Protein AF-A0A6H5G3L9-F1 (afdb_monomer_lite)

Radius of gyration: 37.87 Å; chains: 1; bounding box: 100×143×80 Å

Secondary structure (DSSP, 8-state):
-------------PPP---PPPTTHHHHHHHHHHHHHTTS-S----TTS---TT------PPPPPP-----PPPP----PPPPP--------------TT--STT----------EEEE---TTHHHHHHHHHHHHHHH-TTHHHHS-HHHHHHHHHHHHHHHHHHHHHHTT--TTTT---GGGGTS-TT---EEEHHHHHHHHT-S-EE-TTSPEEEEE--GGGSPPPP-SSS-TT--S---TTTTHHHHHS--HHHHHHHHHHHHHT-TT--SS-TTTSPTTPEE-TTSTT--PPP---HHHHHTTTT-----SSSHHHHTT--HHHHHHHHHHHHHHTTTS-EEEPPSSPPP--SGGGGEEE---S----STTS--TTT----EEESS---HHHHHHHTTS---PPP-SSS---SEE-TTSPPPTTHHHHTTTTTTT-GGGS------S------TT-----EEGGG---PPP-------------------PPPP-------TTHHHHHHHHHHHHHHHHHHHHHHHHHHHHHHHHHHHHHHHHHHHHHHHHTTSSS----HHHHHHHHHT--PPPPPPHHHHHHHHHHHHGGGS---EEEEE-TTS-HHHHHHHHHHH--TTTTT--EEEEEEEGGGEEEEEESSHHHHHHHHT-HHHHHTT-EEEE-PPPPPEEEEEEEETT--HHHHHHHHHHHH--SS--HHHHHHHEEEEEEES-TTSSEEEEEEEE--

Sequence (738 aa):
MADANNYRNQAERPPRGGEGLRPRDTRSEKRLREFLSKKNDGPVGRWADEFNPDDIHLSRSAPRPRNRKSRQPPPRGRAEVPPPQDFRARQETPPTDEPLYDMAGCTASFPLTERFCQNVDCGGFVPLLRQTYESVKEIDTRLERQLPFSSFQHHCTVYLNAVLMDRIKEQGGRPLGDAEFAQDALTTEGTEYIVPEAVQEYVKNIGKFVTPTGEDVYLNVPDIAIPHISDDNHEAGFFGPCDDATHNVYECYVSPAVTARCVLATRDNEADWQPLPPDLAPEDGIPTRNLLGYDTLQDLTAEGRSRLHGIFFPDGNTVEARLRYSHELAARVNTYFRSINDKFKTSSIPRRTPTRTGIVNTVFIETQNDYREGQDSSPLSLASVNLFSYIPFAAQTANHAYICVYHRRRERRARGLCYVRQNGTALPGWNATINANFNMVGAFGPTTFADFPASFSNAQQRRKLIQLSTFSDCTRFSTTCVLHQRPGTSPRRRFLIRSWTIVPMSPRLDNEAKHRKQDMAQISTGIGRMEKAIEKARNDLKKEAVGFSRRNAAREDTTSDGAISTEEWSEVLSKKKRRAPRTFAQMVKSEIKRNVSNDRASTILVSNPNLSPQSTRREVMKAIDPAAQGIKIRAMRTKGKEGVVLATASQEDNVKIQSNVQLRNAGFTVQESMGDNPRLRVHGVQAELAPEEFVRAAFAQNFQGNWTESMFRASFKPLFKTGKRDLDTVIWVVETSS

pLDDT: mean 73.06, std 24.1, range [21.77, 98.5]

Organism: NCBI:txid355587

Structure (mmCIF, N/CA/C/O backbone):
data_AF-A0A6H5G3L9-F1
#
_entry.id   AF-A0A6H5G3L9-F1
#
loop_
_atom_site.group_PDB
_atom_site.id
_atom_site.type_symbol
_atom_site.label_atom_id
_atom_site.label_alt_id
_atom_site.label_comp_id
_atom_site.label_asym_id
_atom_site.label_entity_id
_atom_site.label_seq_id
_atom_site.pdbx_PDB_ins_code
_atom_site.Cartn_x
_atom_site.Cartn_y
_atom_site.Cartn_z
_atom_site.occupancy
_atom_site.B_iso_or_equiv
_atom_site.auth_seq_id
_atom_site.auth_comp_id
_atom_site.auth_asym_id
_atom_site.auth_atom_id
_atom_site.pdbx_PDB_model_num
ATOM 1 N N . MET A 1 1 ? -26.099 -94.053 2.197 1.00 36.91 1 MET A N 1
ATOM 2 C CA . MET A 1 1 ? -25.385 -93.119 3.097 1.00 36.91 1 MET A CA 1
ATOM 3 C C . MET A 1 1 ? -26.140 -91.790 3.035 1.00 36.91 1 MET A C 1
ATOM 5 O O . MET A 1 1 ? -25.914 -91.041 2.100 1.00 36.91 1 MET A O 1
ATOM 9 N N . ALA A 1 2 ? -27.323 -91.724 3.659 1.00 33.66 2 ALA A N 1
ATOM 10 C CA . ALA A 1 2 ? -27.612 -91.240 5.027 1.00 33.66 2 ALA A CA 1
ATOM 11 C C . ALA A 1 2 ? -27.413 -89.722 5.203 1.00 33.66 2 ALA A C 1
ATOM 13 O O . ALA A 1 2 ? -26.314 -89.241 4.965 1.00 33.66 2 ALA A O 1
ATOM 14 N N . ASP A 1 3 ? -28.341 -88.940 5.749 1.00 39.03 3 ASP A N 1
ATOM 15 C CA . ASP A 1 3 ? -29.803 -88.861 5.616 1.00 39.03 3 ASP A CA 1
ATOM 16 C C . ASP A 1 3 ? -30.202 -87.469 6.144 1.00 39.03 3 ASP A C 1
ATOM 18 O O . ASP A 1 3 ? -29.475 -86.851 6.927 1.00 39.03 3 ASP A O 1
ATOM 22 N N . ALA A 1 4 ? -31.353 -86.972 5.701 1.00 38.53 4 ALA A N 1
ATOM 23 C CA . ALA A 1 4 ? -31.974 -85.744 6.180 1.00 38.53 4 ALA A CA 1
ATOM 24 C C . ALA A 1 4 ? -32.336 -85.812 7.676 1.00 38.53 4 ALA A C 1
ATOM 26 O O . ALA A 1 4 ? -32.703 -86.881 8.155 1.00 38.53 4 ALA A O 1
ATOM 27 N N . ASN A 1 5 ? -32.336 -84.668 8.382 1.00 37.69 5 ASN A N 1
ATOM 28 C CA . ASN A 1 5 ? -33.423 -84.269 9.295 1.00 37.69 5 ASN A CA 1
ATOM 29 C C . ASN A 1 5 ? -33.163 -82.956 10.068 1.00 37.69 5 ASN A C 1
ATOM 31 O O . ASN A 1 5 ? -32.059 -82.702 10.537 1.00 37.69 5 ASN A O 1
ATOM 35 N N . ASN A 1 6 ? -34.276 -82.242 10.296 1.00 33.53 6 ASN A N 1
ATOM 36 C CA . ASN A 1 6 ? -34.675 -81.507 11.511 1.00 33.53 6 ASN A CA 1
ATOM 37 C C . ASN A 1 6 ? -34.835 -79.962 11.531 1.00 33.53 6 ASN A C 1
ATOM 39 O O . ASN A 1 6 ? -33.884 -79.215 11.713 1.00 33.53 6 ASN A O 1
ATOM 43 N N . TYR A 1 7 ? -36.135 -79.587 11.514 1.00 31.12 7 TYR A N 1
ATOM 44 C CA . TYR A 1 7 ? -36.913 -78.600 12.309 1.00 31.12 7 TYR A CA 1
ATOM 45 C C . TYR A 1 7 ? -36.535 -77.105 12.256 1.00 31.12 7 TYR A C 1
ATOM 47 O O . TYR A 1 7 ? -35.425 -76.721 12.582 1.00 31.12 7 TYR A O 1
ATOM 55 N N . ARG A 1 8 ? -37.406 -76.166 11.837 1.00 32.28 8 ARG A N 1
ATOM 56 C CA . ARG A 1 8 ? -38.796 -75.823 12.257 1.00 32.28 8 ARG A CA 1
ATOM 57 C C . ARG A 1 8 ? -38.877 -75.313 13.709 1.00 32.28 8 ARG A C 1
ATOM 59 O O . ARG A 1 8 ? -39.054 -76.122 14.609 1.00 32.28 8 ARG A O 1
ATOM 66 N N . ASN A 1 9 ? -38.781 -73.985 13.910 1.00 32.62 9 ASN A N 1
ATOM 67 C CA . ASN A 1 9 ? -39.609 -73.154 14.821 1.00 32.62 9 ASN A CA 1
ATOM 68 C C . ASN A 1 9 ? -39.082 -71.705 14.972 1.00 32.62 9 ASN A C 1
ATOM 70 O O . ASN A 1 9 ? -37.877 -71.520 15.093 1.00 32.62 9 ASN A O 1
ATOM 74 N N . GLN A 1 10 ? -40.025 -70.744 15.060 1.00 33.81 10 GLN A N 1
ATOM 75 C CA . GLN A 1 10 ? -40.002 -69.345 15.577 1.00 33.81 10 GLN A CA 1
ATOM 76 C C . GLN A 1 10 ? -40.599 -68.370 14.535 1.00 33.81 10 GLN A C 1
ATOM 78 O O . GLN A 1 10 ? -39.934 -68.013 13.574 1.00 33.81 10 GLN A O 1
ATOM 83 N N . ALA A 1 11 ? -41.910 -68.104 14.505 1.00 31.77 11 ALA A N 1
ATOM 84 C CA . ALA A 1 11 ? -42.786 -67.400 15.461 1.00 31.77 11 ALA A CA 1
ATOM 85 C C . ALA A 1 11 ? -42.546 -65.874 15.527 1.00 31.77 11 ALA A C 1
ATOM 87 O O . ALA A 1 11 ? -41.509 -65.396 15.980 1.00 31.77 11 ALA A O 1
ATOM 88 N N . GLU A 1 12 ? -43.564 -65.146 15.066 1.00 36.41 12 GLU A N 1
ATOM 89 C CA . GLU A 1 12 ? -43.698 -63.698 14.893 1.00 36.41 12 GLU A CA 1
ATOM 90 C C . GLU A 1 12 ? -43.684 -62.906 16.214 1.00 36.41 12 GLU A C 1
ATOM 92 O O . GLU A 1 12 ? -44.321 -63.312 17.188 1.00 36.41 12 GLU A O 1
ATOM 97 N N . ARG A 1 13 ? -43.054 -61.715 16.219 1.00 30.73 13 ARG A N 1
ATOM 98 C CA . ARG A 1 13 ? -43.343 -60.598 17.148 1.00 30.73 13 ARG A CA 1
ATOM 99 C C . ARG A 1 13 ? -43.069 -59.212 16.508 1.00 30.73 13 ARG A C 1
ATOM 101 O O . ARG A 1 13 ? -42.236 -59.124 15.611 1.00 30.73 13 ARG A O 1
ATOM 108 N N . PRO A 1 14 ? -43.773 -58.146 16.955 1.00 36.41 14 PRO A N 1
ATOM 109 C CA . PRO A 1 14 ? -44.158 -56.972 16.151 1.00 36.41 14 PRO A CA 1
ATOM 110 C C . PRO A 1 14 ? -43.210 -55.755 16.263 1.00 36.41 14 PRO A C 1
ATOM 112 O O . PRO A 1 14 ? -42.372 -55.711 17.171 1.00 36.41 14 PRO A O 1
ATOM 115 N N . PRO A 1 15 ? -43.369 -54.719 15.407 1.00 35.09 15 PRO A N 1
ATOM 116 C CA . PRO A 1 15 ? -42.558 -53.502 15.463 1.00 35.09 15 PRO A CA 1
ATOM 117 C C . PRO A 1 15 ? -42.966 -52.569 16.622 1.00 35.09 15 PRO A C 1
ATOM 119 O O . PRO A 1 15 ? -44.104 -52.115 16.721 1.00 35.09 15 PRO A O 1
ATOM 122 N N . ARG A 1 16 ? -41.995 -52.244 17.487 1.00 37.03 16 ARG A N 1
ATOM 123 C CA . ARG A 1 16 ? -41.961 -51.038 18.347 1.00 37.03 16 ARG A CA 1
ATOM 124 C C . ARG A 1 16 ? -41.422 -49.884 17.484 1.00 37.03 16 ARG A C 1
ATOM 126 O O . ARG A 1 16 ? -40.517 -50.130 16.702 1.00 37.03 16 ARG A O 1
ATOM 133 N N . GLY A 1 17 ? -41.809 -48.618 17.551 1.00 33.94 17 GLY A N 1
ATOM 134 C CA . GLY A 1 17 ? -42.656 -47.813 18.427 1.00 33.94 17 GLY A CA 1
ATOM 135 C C . GLY A 1 17 ? -42.253 -46.356 18.129 1.00 33.94 17 GLY A C 1
ATOM 136 O O . GLY A 1 17 ? -41.063 -46.068 18.035 1.00 33.94 17 GLY A O 1
ATOM 137 N N . GLY A 1 18 ? -43.227 -45.480 17.869 1.00 36.00 18 GLY A N 1
ATOM 138 C CA . GLY A 1 18 ? -43.013 -44.141 17.307 1.00 36.00 18 GLY A CA 1
ATOM 139 C C . GLY A 1 18 ? -42.366 -43.129 18.259 1.00 36.00 18 GLY A C 1
ATOM 140 O O . GLY A 1 18 ? -42.671 -43.087 19.451 1.00 36.00 18 GLY A O 1
ATOM 141 N N . GLU A 1 19 ? -41.507 -42.273 17.706 1.00 40.31 19 GLU A N 1
ATOM 142 C CA . GLU A 1 19 ? -40.971 -41.091 18.380 1.00 40.31 19 GLU A CA 1
ATOM 143 C C . GLU A 1 19 ? -41.998 -39.949 18.348 1.00 40.31 19 GLU A C 1
ATOM 145 O O . GLU A 1 19 ? -42.352 -39.423 17.292 1.00 40.31 19 GLU A O 1
ATOM 150 N N . GLY A 1 20 ? -42.490 -39.564 19.526 1.00 39.22 20 GLY A N 1
ATOM 151 C CA . GLY A 1 20 ? -43.352 -38.400 19.708 1.00 39.22 20 GLY A CA 1
ATOM 152 C C . GLY A 1 20 ? -42.572 -37.083 19.627 1.00 39.22 20 GLY A C 1
ATOM 153 O O . GLY A 1 20 ? -41.516 -36.922 20.241 1.00 39.22 20 GLY A O 1
ATOM 154 N N . LEU A 1 21 ? -43.128 -36.119 18.890 1.00 45.44 21 LEU A N 1
ATOM 155 C CA . LEU A 1 21 ? -42.632 -34.744 18.793 1.00 45.44 21 LEU A CA 1
ATOM 156 C C . LEU A 1 21 ? -42.731 -34.003 20.137 1.00 45.44 21 LEU A C 1
ATOM 158 O O . LEU A 1 21 ? -43.632 -34.230 20.947 1.00 45.44 21 LEU A O 1
ATOM 162 N N . ARG A 1 22 ? -41.791 -33.080 20.374 1.00 49.69 22 ARG A N 1
ATOM 163 C CA . ARG A 1 22 ? -41.688 -32.330 21.632 1.00 49.69 22 ARG A CA 1
ATOM 164 C C . ARG A 1 22 ? -42.854 -31.330 21.788 1.00 49.69 22 ARG A C 1
ATOM 166 O O . ARG A 1 22 ? -43.248 -30.695 20.811 1.00 49.69 22 ARG A O 1
ATOM 173 N N . PRO A 1 23 ? -43.332 -31.056 23.020 1.00 43.28 23 PRO A N 1
ATOM 174 C CA . PRO A 1 23 ? -44.492 -30.187 23.294 1.00 43.28 23 PRO A CA 1
ATOM 175 C C . PRO A 1 23 ? -44.405 -28.723 22.818 1.00 43.28 23 PRO A C 1
ATOM 177 O O . PRO A 1 23 ? -45.385 -27.987 22.905 1.00 43.28 23 PRO A O 1
ATOM 180 N N . ARG A 1 24 ? -43.238 -28.257 22.354 1.00 47.28 24 ARG A N 1
ATOM 181 C CA . ARG A 1 24 ? -43.058 -26.887 21.848 1.00 47.28 24 ARG A CA 1
ATOM 182 C C . ARG A 1 24 ? -43.468 -26.750 20.377 1.00 47.28 24 ARG A C 1
ATOM 184 O O . ARG A 1 24 ? -43.867 -25.659 19.977 1.00 47.28 24 ARG A O 1
ATOM 191 N N . ASP A 1 25 ? -43.443 -27.845 19.617 1.00 56.50 25 ASP A N 1
ATOM 192 C CA . ASP A 1 25 ? -43.712 -27.850 18.174 1.00 56.50 25 ASP A CA 1
ATOM 193 C C . ASP A 1 25 ? -45.215 -27.948 17.859 1.00 56.50 25 ASP A C 1
ATOM 195 O O . ASP A 1 25 ? -45.699 -27.337 16.906 1.00 56.50 25 ASP A O 1
ATOM 199 N N . THR A 1 26 ? -45.996 -28.564 18.751 1.00 59.38 26 THR A N 1
ATOM 200 C CA . THR A 1 26 ? -47.460 -28.699 18.620 1.00 59.38 26 THR A CA 1
ATOM 201 C C . THR A 1 26 ? -48.203 -27.359 18.688 1.00 59.38 26 THR A C 1
ATOM 203 O O . THR A 1 26 ? -49.275 -27.197 18.104 1.00 59.38 26 THR A O 1
ATOM 206 N N . ARG A 1 27 ? -47.635 -26.349 19.361 1.00 62.09 27 ARG A N 1
ATOM 207 C CA . ARG A 1 27 ? -48.241 -25.010 19.480 1.00 62.09 27 ARG A CA 1
ATOM 208 C C . ARG A 1 27 ? -48.061 -24.171 18.211 1.00 62.09 27 ARG A C 1
ATOM 210 O O . ARG A 1 27 ? -48.936 -23.372 17.876 1.00 62.09 27 ARG A O 1
ATOM 217 N N . SER A 1 28 ? -46.940 -24.357 17.520 1.00 64.81 28 SER A N 1
ATOM 218 C CA . SER A 1 28 ? -46.610 -23.717 16.240 1.00 64.81 28 SER A CA 1
ATOM 219 C C . SER A 1 28 ? -47.508 -24.251 15.128 1.00 64.81 28 SER A C 1
ATOM 221 O O . SER A 1 28 ? -48.080 -23.486 14.355 1.00 64.81 28 SER A O 1
ATOM 223 N N . GLU A 1 29 ? -47.691 -25.570 15.111 1.00 67.56 29 GLU A N 1
ATOM 224 C CA . GLU A 1 29 ? -48.502 -26.276 14.124 1.00 67.56 29 GLU A CA 1
ATOM 225 C C . GLU A 1 29 ? -49.999 -25.978 14.293 1.00 67.56 29 GLU A C 1
ATOM 227 O O . GLU A 1 29 ? -50.709 -25.752 13.312 1.00 67.56 29 GLU A O 1
ATOM 232 N N . LYS A 1 30 ? -50.470 -25.845 15.542 1.00 72.81 30 LYS A N 1
ATOM 233 C CA . LYS A 1 30 ? -51.847 -25.420 15.832 1.00 72.81 30 LYS A CA 1
ATOM 234 C C . LYS A 1 30 ? -52.137 -23.997 15.335 1.00 72.81 30 LYS A C 1
ATOM 236 O O . LYS A 1 30 ? -53.188 -23.776 14.743 1.00 72.81 30 LYS A O 1
ATOM 241 N N . ARG A 1 31 ? -51.196 -23.055 15.494 1.00 65.44 31 ARG A N 1
ATOM 242 C CA . ARG A 1 31 ? -51.333 -21.681 14.963 1.00 65.44 31 ARG A CA 1
ATOM 243 C C . ARG A 1 31 ? -51.332 -21.642 13.439 1.00 65.44 31 ARG A C 1
ATOM 245 O O . ARG A 1 31 ? -52.068 -20.854 12.855 1.00 65.44 31 ARG A O 1
ATOM 252 N N . LEU A 1 32 ? -50.526 -22.488 12.800 1.00 61.34 32 LEU A N 1
ATOM 253 C CA . LEU A 1 32 ? -50.490 -22.586 11.344 1.00 61.34 32 LEU A CA 1
ATOM 254 C C . LEU A 1 32 ? -51.794 -23.188 10.795 1.00 61.34 32 LEU A C 1
ATOM 256 O O . LEU A 1 32 ? -52.339 -22.666 9.827 1.00 61.34 32 LEU A O 1
ATOM 260 N N . ARG A 1 33 ? -52.357 -24.211 11.454 1.00 66.62 33 ARG A N 1
ATOM 261 C CA . ARG A 1 33 ? -53.682 -24.757 11.105 1.00 66.62 33 ARG A CA 1
ATOM 262 C C . ARG A 1 33 ? -54.825 -23.767 11.346 1.00 66.62 33 ARG A C 1
ATOM 264 O O . ARG A 1 33 ? -55.717 -23.675 10.507 1.00 66.62 33 ARG A O 1
ATOM 271 N N . GLU A 1 34 ? -54.802 -22.991 12.430 1.00 68.00 34 GLU A N 1
ATOM 272 C CA . GLU A 1 34 ? -55.781 -21.911 12.669 1.00 68.00 34 GLU A CA 1
ATOM 273 C C . GLU A 1 34 ? -55.678 -20.788 11.627 1.00 68.00 34 GLU A C 1
ATOM 275 O O . GLU A 1 34 ? -56.688 -20.216 11.224 1.00 68.00 34 GLU A O 1
ATOM 280 N N . PHE A 1 35 ? -54.467 -20.483 11.157 1.00 63.44 35 PHE A N 1
ATOM 281 C CA . PHE A 1 35 ? -54.255 -19.486 10.110 1.00 63.44 35 PHE A CA 1
ATOM 282 C C . PHE A 1 35 ? -54.752 -19.966 8.739 1.00 63.44 35 PHE A C 1
ATOM 284 O O . PHE A 1 35 ? -55.365 -19.196 8.005 1.00 63.44 35 PHE A O 1
ATOM 291 N N . LEU A 1 36 ? -54.520 -21.239 8.406 1.00 59.09 36 LEU A N 1
ATOM 292 C CA . LEU A 1 36 ? -54.939 -21.820 7.127 1.00 59.09 36 LEU A CA 1
ATOM 293 C C . LEU A 1 36 ? -56.448 -22.091 7.066 1.00 59.09 36 LEU A C 1
ATOM 295 O O . LEU A 1 36 ? -57.057 -21.865 6.027 1.00 59.09 36 LEU A O 1
ATOM 299 N N . SER A 1 37 ? -57.070 -22.496 8.177 1.00 62.53 37 SER A N 1
ATOM 300 C CA . SER A 1 37 ? -58.530 -22.689 8.240 1.00 62.53 37 SER A CA 1
ATOM 301 C C . SER A 1 37 ? -59.307 -21.376 8.126 1.00 62.53 37 SER A C 1
ATOM 303 O O . SER A 1 37 ? -60.347 -21.346 7.481 1.00 62.53 37 SER A O 1
ATOM 305 N N . LYS A 1 38 ? -58.771 -20.258 8.636 1.00 59.03 38 LYS A N 1
ATOM 306 C CA . LYS A 1 38 ? -59.404 -18.931 8.510 1.00 59.03 38 LYS A CA 1
ATOM 307 C C . LYS A 1 38 ? -59.444 -18.359 7.090 1.00 59.03 38 LYS A C 1
ATOM 309 O O . LYS A 1 38 ? -60.077 -17.325 6.892 1.00 59.03 38 LYS A O 1
ATOM 314 N N . LYS A 1 39 ? -58.768 -18.973 6.114 1.00 48.28 39 LYS A N 1
ATOM 315 C CA . LYS A 1 39 ? -58.670 -18.439 4.748 1.00 48.28 39 LYS A CA 1
ATOM 316 C C . LYS A 1 39 ? -59.637 -19.083 3.744 1.00 48.28 39 LYS A C 1
ATOM 318 O O . LYS A 1 39 ? -59.653 -18.640 2.602 1.00 48.28 39 LYS A O 1
ATOM 323 N N . ASN A 1 40 ? -60.432 -20.075 4.156 1.00 44.16 40 ASN A N 1
ATOM 324 C CA . ASN A 1 40 ? -61.255 -20.875 3.238 1.00 44.16 40 ASN A CA 1
ATOM 325 C C . ASN A 1 40 ? -62.773 -20.617 3.276 1.00 44.16 40 ASN A C 1
ATOM 327 O O . ASN A 1 40 ? -63.475 -21.223 2.476 1.00 44.16 40 ASN A O 1
ATOM 331 N N . ASP A 1 41 ? -63.281 -19.690 4.095 1.00 41.44 41 ASP A N 1
ATOM 332 C CA . ASP A 1 41 ? -64.734 -19.454 4.214 1.00 41.44 41 ASP A CA 1
ATOM 333 C C . ASP A 1 41 ? -65.186 -18.111 3.610 1.00 41.44 41 ASP A C 1
ATOM 335 O O . ASP A 1 41 ? -65.751 -17.251 4.285 1.00 41.44 41 ASP A O 1
ATOM 339 N N . GLY A 1 42 ? -64.950 -17.923 2.310 1.00 44.97 42 GLY A N 1
ATOM 340 C CA . GLY A 1 42 ? -65.558 -16.837 1.537 1.00 44.97 42 GLY A CA 1
ATOM 341 C C . GLY A 1 42 ? -65.735 -17.233 0.068 1.00 44.97 42 GLY A C 1
ATOM 342 O O . GLY A 1 42 ? -64.795 -17.777 -0.514 1.00 44.97 42 GLY A O 1
ATOM 343 N N . PRO A 1 43 ? -66.908 -17.001 -0.553 1.00 40.59 43 PRO A N 1
ATOM 344 C CA . PRO A 1 43 ? -67.147 -17.390 -1.936 1.00 40.59 43 PRO A CA 1
ATOM 345 C C . PRO A 1 43 ? -66.254 -16.577 -2.879 1.00 40.59 43 PRO A C 1
ATOM 347 O O . PRO A 1 43 ? -66.224 -15.347 -2.842 1.00 40.59 43 PRO A O 1
ATOM 350 N N . VAL A 1 44 ? -65.514 -17.285 -3.729 1.00 40.59 44 VAL A N 1
ATOM 351 C CA . VAL A 1 44 ? -64.626 -16.705 -4.739 1.00 40.59 44 VAL A CA 1
ATOM 352 C C . VAL A 1 44 ? -65.481 -16.188 -5.901 1.00 40.59 44 VAL A C 1
ATOM 354 O O . VAL A 1 44 ? -65.838 -16.938 -6.807 1.00 40.59 44 VAL A O 1
ATOM 357 N N . GLY A 1 45 ? -65.842 -14.904 -5.853 1.00 33.00 45 GLY A N 1
ATOM 358 C CA . GLY A 1 45 ? -66.395 -14.170 -6.991 1.00 33.00 45 GLY A CA 1
ATOM 359 C C . GLY A 1 45 ? -65.309 -13.886 -8.033 1.00 33.00 45 GLY A C 1
ATOM 360 O O . GLY A 1 45 ? -64.210 -13.446 -7.693 1.00 33.00 45 GLY A O 1
ATOM 361 N N . ARG A 1 46 ? -65.609 -14.172 -9.304 1.00 37.91 46 ARG A N 1
ATOM 362 C CA . ARG A 1 46 ? -64.729 -13.964 -10.462 1.00 37.91 46 ARG A CA 1
ATOM 363 C C . ARG A 1 46 ? -64.444 -12.473 -10.657 1.00 37.91 46 ARG A C 1
ATOM 365 O O . ARG A 1 46 ? -65.315 -11.723 -11.064 1.00 37.91 46 ARG A O 1
ATOM 372 N N . TRP A 1 47 ? -63.203 -12.059 -10.421 1.00 34.50 47 TRP A N 1
ATOM 373 C CA . TRP A 1 47 ? -62.724 -10.683 -10.629 1.00 34.50 47 TRP A CA 1
ATOM 374 C C . TRP A 1 47 ? -62.460 -10.305 -12.099 1.00 34.50 47 TRP A C 1
ATOM 376 O O . TRP A 1 47 ? -61.933 -9.228 -12.360 1.00 34.50 47 TRP A O 1
ATOM 386 N N . ALA A 1 48 ? -62.783 -11.176 -13.058 1.00 36.59 48 ALA A N 1
ATOM 387 C CA . ALA A 1 48 ? -62.459 -10.962 -14.470 1.00 36.59 48 ALA A CA 1
ATOM 388 C C . ALA A 1 48 ? -63.618 -10.402 -15.320 1.00 36.59 48 ALA A C 1
ATOM 390 O O . ALA A 1 48 ? -63.367 -10.038 -16.462 1.00 36.59 48 ALA A O 1
ATOM 391 N N . ASP A 1 49 ? -64.837 -10.274 -14.777 1.00 38.50 49 ASP A N 1
ATOM 392 C CA . ASP A 1 49 ? -66.037 -9.948 -15.575 1.00 38.50 49 ASP A CA 1
ATOM 393 C C . ASP A 1 49 ? -66.730 -8.613 -15.195 1.00 38.50 49 ASP A C 1
ATOM 395 O O . ASP A 1 49 ? -67.826 -8.337 -15.668 1.00 38.50 49 ASP A O 1
ATOM 399 N N . GLU A 1 50 ? -66.104 -7.740 -14.392 1.00 38.53 50 GLU A N 1
ATOM 400 C CA . GLU A 1 50 ? -66.673 -6.426 -14.006 1.00 38.53 50 GLU A CA 1
ATOM 401 C C . GLU A 1 50 ? -65.739 -5.244 -14.321 1.00 38.53 50 GLU A C 1
ATOM 403 O O . GLU A 1 50 ? -65.474 -4.383 -13.482 1.00 38.53 50 GLU A O 1
ATOM 408 N N . PHE A 1 51 ? -65.229 -5.172 -15.551 1.00 37.66 51 PHE A N 1
ATOM 409 C CA . PHE A 1 51 ? -64.654 -3.921 -16.050 1.00 37.66 51 PHE A CA 1
ATOM 410 C C . PHE A 1 51 ? -65.243 -3.580 -17.414 1.00 37.66 51 PHE A C 1
ATOM 412 O O . PHE A 1 51 ? -64.740 -4.002 -18.454 1.00 37.66 51 PHE A O 1
ATOM 419 N N . ASN A 1 52 ? -66.340 -2.823 -17.393 1.00 41.34 52 ASN A N 1
ATOM 420 C CA . ASN A 1 52 ? -66.896 -2.203 -18.583 1.00 41.34 52 ASN A CA 1
ATOM 421 C C . ASN A 1 52 ? -66.134 -0.884 -18.837 1.00 41.34 52 ASN A C 1
ATOM 423 O O . ASN A 1 52 ? -66.191 0.019 -17.998 1.00 41.34 52 ASN A O 1
ATOM 427 N N . PRO A 1 53 ? -65.372 -0.751 -19.936 1.00 44.47 53 PRO A N 1
ATOM 428 C CA . PRO A 1 53 ? -64.549 0.434 -20.191 1.00 44.47 53 PRO A CA 1
ATOM 429 C C . PRO A 1 53 ? -65.358 1.717 -20.462 1.00 44.47 53 PRO A C 1
ATOM 431 O O . PRO A 1 53 ? -64.770 2.798 -20.489 1.00 44.47 53 PRO A O 1
ATOM 434 N N . ASP A 1 54 ? -66.685 1.621 -20.583 1.00 43.78 54 ASP A N 1
ATOM 435 C CA . ASP A 1 54 ? -67.588 2.754 -20.817 1.00 43.78 54 ASP A CA 1
ATOM 436 C C . ASP A 1 54 ? -68.068 3.468 -19.529 1.00 43.78 54 ASP A C 1
ATOM 438 O O . ASP A 1 54 ? -68.700 4.520 -19.612 1.00 43.78 54 ASP A O 1
ATOM 442 N N . ASP A 1 55 ? -67.709 2.983 -18.329 1.00 42.75 55 ASP A N 1
ATOM 443 C CA . ASP A 1 55 ? -68.171 3.554 -17.045 1.00 42.75 55 ASP A CA 1
ATOM 444 C C . ASP A 1 55 ? -67.272 4.672 -16.459 1.00 42.75 55 ASP A C 1
ATOM 446 O O . ASP A 1 55 ? -67.474 5.129 -15.329 1.00 42.75 55 ASP A O 1
ATOM 450 N N . ILE A 1 56 ? -66.290 5.189 -17.211 1.00 44.41 56 ILE A N 1
ATOM 451 C CA . ILE A 1 56 ? -65.436 6.307 -16.758 1.00 44.41 56 ILE A CA 1
ATOM 452 C C . ILE A 1 56 ? -65.920 7.644 -17.342 1.00 44.41 56 ILE A C 1
ATOM 454 O O . ILE A 1 56 ? -65.333 8.207 -18.266 1.00 44.41 56 ILE A O 1
ATOM 458 N N . HIS A 1 57 ? -66.950 8.232 -16.726 1.00 39.69 57 HIS A N 1
ATOM 459 C CA . HIS A 1 57 ? -67.268 9.654 -16.898 1.00 39.69 57 HIS A CA 1
ATOM 460 C C . HIS A 1 57 ? -66.496 10.520 -15.886 1.00 39.69 57 HIS A C 1
ATOM 462 O O . HIS A 1 57 ? -66.884 10.686 -14.728 1.00 39.69 57 HIS A O 1
ATOM 468 N N . LEU A 1 58 ? -65.400 11.138 -16.339 1.00 40.81 58 LEU A N 1
ATOM 469 C CA . LEU A 1 58 ? -64.651 12.144 -15.576 1.00 40.81 58 LEU A CA 1
ATOM 470 C C . LEU A 1 58 ? -65.396 13.490 -15.552 1.00 40.81 58 LEU A C 1
ATOM 472 O O . LEU A 1 58 ? -65.154 14.380 -16.369 1.00 40.81 58 LEU A O 1
ATOM 476 N N . SER A 1 59 ? -66.270 13.670 -14.563 1.00 34.88 59 SER A N 1
ATOM 477 C CA . SER A 1 59 ? -66.817 14.986 -14.215 1.00 34.88 59 SER A CA 1
ATOM 478 C C . SER A 1 59 ? -65.729 15.856 -13.573 1.00 34.88 59 SER A C 1
ATOM 480 O O . SER A 1 59 ? -65.272 15.594 -12.460 1.00 34.88 59 SER A O 1
ATOM 482 N N . ARG A 1 60 ? -65.301 16.913 -14.277 1.00 37.97 60 ARG A N 1
ATOM 483 C CA . ARG A 1 60 ? -64.372 17.935 -13.765 1.00 37.97 60 ARG A CA 1
ATOM 484 C C . ARG A 1 60 ? -64.990 18.666 -12.569 1.00 37.97 60 ARG A C 1
ATOM 486 O O . ARG A 1 60 ? -65.940 19.428 -12.726 1.00 37.97 60 ARG A O 1
ATOM 493 N N . SER A 1 61 ? -64.412 18.494 -11.384 1.00 36.25 61 SER A N 1
ATOM 494 C CA . SER A 1 61 ? -64.753 19.292 -10.203 1.00 36.25 61 SER A CA 1
ATOM 495 C C . SER A 1 61 ? -64.319 20.757 -10.368 1.00 36.25 61 SER A C 1
ATOM 497 O O . SER A 1 61 ? -63.200 21.045 -10.796 1.00 36.25 61 SER A O 1
ATOM 499 N N . ALA A 1 62 ? -65.233 21.661 -10.011 1.00 38.56 62 ALA A N 1
ATOM 500 C CA . ALA A 1 62 ? -65.176 23.111 -10.178 1.00 38.56 62 ALA A CA 1
ATOM 501 C C . ALA A 1 62 ? -63.970 23.814 -9.501 1.00 38.56 62 ALA A C 1
ATOM 503 O O . ALA A 1 62 ? -63.452 23.342 -8.484 1.00 38.56 62 ALA A O 1
ATOM 504 N N . PRO A 1 63 ? -63.540 24.982 -10.024 1.00 39.09 63 PRO A N 1
ATOM 505 C CA . PRO A 1 63 ? -62.422 25.753 -9.484 1.00 39.09 63 PRO A CA 1
ATOM 506 C C . PRO A 1 63 ? -62.785 26.474 -8.176 1.00 39.09 63 PRO A C 1
ATOM 508 O O . PRO A 1 63 ? -63.817 27.134 -8.071 1.00 39.09 63 PRO A O 1
ATOM 511 N N . ARG A 1 64 ? -61.890 26.400 -7.181 1.00 40.22 64 ARG A N 1
ATOM 512 C CA . ARG A 1 64 ? -61.983 27.184 -5.937 1.00 40.22 64 ARG A CA 1
ATOM 513 C C . ARG A 1 64 ? -61.771 28.691 -6.204 1.00 40.22 64 ARG A C 1
ATOM 515 O O . ARG A 1 64 ? -60.975 29.046 -7.076 1.00 40.22 64 ARG A O 1
ATOM 522 N N . PRO A 1 65 ? -62.453 29.580 -5.457 1.00 37.88 65 PRO A N 1
ATOM 523 C CA . PRO A 1 65 ? -62.557 31.002 -5.780 1.00 37.88 65 PRO A CA 1
ATOM 524 C C . PRO A 1 65 ? -61.262 31.799 -5.560 1.00 37.88 65 PRO A C 1
ATOM 526 O O . PRO A 1 65 ? -60.593 31.702 -4.531 1.00 37.88 65 PRO A O 1
ATOM 529 N N . ARG A 1 66 ? -60.965 32.648 -6.553 1.00 38.06 66 ARG A N 1
ATOM 530 C CA . ARG A 1 66 ? -59.981 33.740 -6.541 1.00 38.06 66 ARG A CA 1
ATOM 531 C C . ARG A 1 66 ? -60.449 34.857 -5.608 1.00 38.06 66 ARG A C 1
ATOM 533 O O . ARG A 1 66 ? -61.513 35.417 -5.845 1.00 38.06 66 ARG A O 1
ATOM 540 N N . ASN A 1 67 ? -59.595 35.288 -4.681 1.00 36.16 67 ASN A N 1
ATOM 541 C CA . ASN A 1 67 ? -59.686 36.625 -4.096 1.00 36.16 67 ASN A CA 1
ATOM 542 C C . ASN A 1 67 ? -58.528 37.473 -4.635 1.00 36.16 67 ASN A C 1
ATOM 544 O O . ASN A 1 67 ? -57.368 37.293 -4.271 1.00 36.16 67 ASN A O 1
ATOM 548 N N . ARG A 1 68 ? -58.859 38.349 -5.588 1.00 35.94 68 ARG A N 1
ATOM 549 C CA . ARG A 1 68 ? -57.953 39.249 -6.306 1.00 35.94 68 ARG A CA 1
ATOM 550 C C . ARG A 1 68 ? -58.314 40.671 -5.874 1.00 35.94 68 ARG A C 1
ATOM 552 O O . ARG A 1 68 ? -59.376 41.155 -6.247 1.00 35.94 68 ARG A O 1
ATOM 559 N N . LYS A 1 69 ? -57.434 41.352 -5.136 1.00 35.09 69 LYS A N 1
ATOM 560 C CA . LYS A 1 69 ? -57.359 42.820 -5.178 1.00 35.09 69 LYS A CA 1
ATOM 561 C C . LYS A 1 69 ? -56.102 43.209 -5.945 1.00 35.09 69 LYS A C 1
ATOM 563 O O . LYS A 1 69 ? -55.000 42.752 -5.671 1.00 35.09 69 LYS A O 1
ATOM 568 N N . SER A 1 70 ? -56.357 43.974 -6.991 1.00 40.94 70 SER A N 1
ATOM 569 C CA . SER A 1 70 ? -55.474 44.475 -8.031 1.00 40.94 70 SER A CA 1
ATOM 570 C C . SER A 1 70 ? -54.503 45.543 -7.538 1.00 40.94 70 SER A C 1
ATOM 572 O O . SER A 1 70 ? -54.922 46.473 -6.852 1.00 40.94 70 SER A O 1
ATOM 574 N N . ARG A 1 71 ? -53.264 45.509 -8.038 1.00 34.78 71 ARG A N 1
ATOM 575 C CA . ARG A 1 71 ? -52.485 46.719 -8.334 1.00 34.78 71 ARG A CA 1
ATOM 576 C C . ARG A 1 71 ? -51.674 46.508 -9.619 1.00 34.78 71 ARG A C 1
ATOM 578 O O . ARG A 1 71 ? -51.226 45.401 -9.898 1.00 34.78 71 ARG A O 1
ATOM 585 N N . GLN A 1 72 ? -51.653 47.562 -10.428 1.00 39.53 72 GLN A N 1
ATOM 586 C CA . GLN A 1 72 ? -51.241 47.639 -11.833 1.00 39.53 72 GLN A CA 1
ATOM 587 C C . GLN A 1 72 ? -49.739 47.370 -12.067 1.00 39.53 72 GLN A C 1
ATOM 589 O O . GLN A 1 72 ? -48.950 47.526 -11.135 1.00 39.53 72 GLN A O 1
ATOM 594 N N . PRO A 1 73 ? -49.333 47.007 -13.301 1.00 38.47 73 PRO A N 1
ATOM 595 C CA . PRO A 1 73 ? -47.929 46.827 -13.663 1.00 38.47 73 PRO A CA 1
ATOM 596 C C . PRO A 1 73 ? -47.240 48.171 -13.988 1.00 38.47 73 PRO A C 1
ATOM 598 O O . PRO A 1 73 ? -47.813 48.967 -14.734 1.00 38.47 73 PRO A O 1
ATOM 601 N N . PRO A 1 74 ? -46.012 48.426 -13.495 1.00 38.12 74 PRO A N 1
ATOM 602 C CA . PRO A 1 74 ? -45.164 49.506 -13.995 1.00 38.12 74 PRO A CA 1
ATOM 603 C C . PRO A 1 74 ? -44.450 49.112 -15.313 1.00 38.12 74 PRO A C 1
ATOM 605 O O . PRO A 1 74 ? -44.399 47.930 -15.667 1.00 38.12 74 PRO A O 1
ATOM 608 N N . PRO A 1 75 ? -43.958 50.104 -16.081 1.00 39.72 75 PRO A N 1
ATOM 609 C CA . PRO A 1 75 ? -43.706 49.997 -17.519 1.00 39.72 75 PRO A CA 1
ATOM 610 C C . PRO A 1 75 ? -42.426 49.235 -17.887 1.00 39.72 75 PRO A C 1
ATOM 612 O O . PRO A 1 75 ? -41.441 49.217 -17.153 1.00 39.72 75 PRO A O 1
ATOM 615 N N . ARG A 1 76 ? -42.446 48.638 -19.086 1.00 47.81 76 ARG A N 1
ATOM 616 C CA . ARG A 1 76 ? -41.306 47.973 -19.731 1.00 47.81 76 ARG A CA 1
ATOM 617 C C . ARG A 1 76 ? -40.222 48.995 -20.094 1.00 47.81 76 ARG A C 1
ATOM 619 O O . ARG A 1 76 ? -40.297 49.624 -21.145 1.00 47.81 76 ARG A O 1
ATOM 626 N N . GLY A 1 77 ? -39.208 49.113 -19.243 1.00 36.56 77 GLY A N 1
ATOM 627 C CA . GLY A 1 77 ? -37.882 49.604 -19.618 1.00 36.56 77 GLY A CA 1
ATOM 628 C C . GLY A 1 77 ? -37.013 48.441 -20.100 1.00 36.56 77 GLY A C 1
ATOM 629 O O . GLY A 1 77 ? -37.070 47.354 -19.526 1.00 36.56 77 GLY A O 1
ATOM 630 N N . ARG A 1 78 ? -36.252 48.658 -21.180 1.00 49.25 78 ARG A N 1
ATOM 631 C CA . ARG A 1 78 ? -35.237 47.735 -21.715 1.00 49.25 78 ARG A CA 1
ATOM 632 C C . ARG A 1 78 ? -34.334 47.230 -20.584 1.00 49.25 78 ARG A C 1
ATOM 634 O O . ARG A 1 78 ? -33.657 48.032 -19.953 1.00 49.25 78 ARG A O 1
ATOM 641 N N . ALA A 1 79 ? -34.316 45.918 -20.362 1.00 36.12 79 ALA A N 1
ATOM 642 C CA . ALA A 1 79 ? -33.302 45.284 -19.534 1.00 36.12 79 ALA A CA 1
ATOM 643 C C . ALA A 1 79 ? -32.017 45.160 -20.360 1.00 36.12 79 ALA A C 1
ATOM 645 O O . ALA A 1 79 ? -31.991 44.464 -21.377 1.00 36.12 79 ALA A O 1
ATOM 646 N N . GLU A 1 80 ? -30.980 45.875 -19.934 1.00 39.84 80 GLU A N 1
ATOM 647 C CA . GLU A 1 80 ? -29.601 45.575 -20.294 1.00 39.84 80 GLU A CA 1
ATOM 648 C C . GLU A 1 80 ? -29.277 44.131 -19.900 1.00 39.84 80 GLU A C 1
ATOM 650 O O . GLU A 1 80 ? -29.717 43.625 -18.864 1.00 39.84 80 GLU A O 1
ATOM 655 N N . VAL A 1 81 ? -28.521 43.464 -20.768 1.00 41.94 81 VAL A N 1
ATOM 656 C CA . VAL A 1 81 ? -27.934 42.152 -20.508 1.00 41.94 81 VAL A CA 1
ATOM 657 C C . VAL A 1 81 ? -27.060 42.279 -19.255 1.00 41.94 81 VAL A C 1
ATOM 659 O O . VAL A 1 81 ? -26.149 43.108 -19.260 1.00 41.94 81 VAL A O 1
ATOM 662 N N . PRO A 1 82 ? -27.305 41.508 -18.179 1.00 41.00 82 PRO A N 1
ATOM 663 C CA . PRO A 1 82 ? -26.403 41.524 -17.040 1.00 41.00 82 PRO A CA 1
ATOM 664 C C . PRO A 1 82 ? -25.037 40.988 -17.498 1.00 41.00 82 PRO A C 1
ATOM 666 O O . PRO A 1 82 ? -24.999 39.975 -18.205 1.00 41.00 82 PRO A O 1
ATOM 669 N N . PRO A 1 83 ? -23.917 41.637 -17.131 1.00 44.00 83 PRO A N 1
ATOM 670 C CA . PRO A 1 83 ? -22.597 41.093 -17.413 1.00 44.00 83 PRO A CA 1
ATOM 671 C C . PRO A 1 83 ? -22.451 39.718 -16.741 1.00 44.00 83 PRO A C 1
ATOM 673 O O . PRO A 1 83 ? -23.121 39.454 -15.733 1.00 44.00 83 PRO A O 1
ATOM 676 N N . PRO A 1 84 ? -21.612 38.828 -17.304 1.00 36.16 84 PRO A N 1
ATOM 677 C CA . PRO A 1 84 ? -21.439 37.473 -16.803 1.00 36.16 84 PRO A CA 1
ATOM 678 C C . PRO A 1 84 ? -21.099 37.530 -15.314 1.00 36.16 84 PRO A C 1
ATOM 680 O O . PRO A 1 84 ? -20.117 38.150 -14.911 1.00 36.16 84 PRO A O 1
ATOM 683 N N . GLN A 1 85 ? -21.957 36.928 -14.489 1.00 37.00 85 GLN A N 1
ATOM 684 C CA . GLN A 1 85 ? -21.672 36.756 -13.074 1.00 37.00 85 GLN A CA 1
ATOM 685 C C . GLN A 1 85 ? -20.478 35.815 -12.956 1.00 37.00 85 GLN A C 1
ATOM 687 O O . GLN A 1 85 ? -20.607 34.605 -13.149 1.00 37.00 85 GLN A O 1
ATOM 692 N N . ASP A 1 86 ? -19.327 36.391 -12.624 1.00 33.53 86 ASP A N 1
ATOM 693 C CA . ASP A 1 86 ? -18.205 35.670 -12.049 1.00 33.53 86 ASP A CA 1
ATOM 694 C C . ASP A 1 86 ? -18.727 34.827 -10.883 1.00 33.53 86 ASP A C 1
ATOM 696 O O . ASP A 1 86 ? -19.139 35.350 -9.841 1.00 33.53 86 ASP A O 1
ATOM 700 N N . PHE A 1 87 ? -18.695 33.505 -11.042 1.00 31.95 87 PHE A N 1
ATOM 701 C CA . PHE A 1 87 ? -18.821 32.570 -9.933 1.00 31.95 87 PHE A CA 1
ATOM 702 C C . PHE A 1 87 ? -17.559 32.677 -9.069 1.00 31.95 87 PHE A C 1
ATOM 704 O O . PHE A 1 87 ? -16.695 31.804 -9.075 1.00 31.95 87 PHE A O 1
ATOM 711 N N . ARG A 1 88 ? -17.441 33.764 -8.303 1.00 28.42 88 ARG A N 1
ATOM 712 C CA . ARG A 1 88 ? -16.544 33.790 -7.152 1.00 28.42 88 ARG A CA 1
ATOM 713 C C . ARG A 1 88 ? -17.115 32.833 -6.114 1.00 28.42 88 ARG A C 1
ATOM 715 O O . ARG A 1 88 ? -18.305 32.891 -5.792 1.00 28.42 88 ARG A O 1
ATOM 722 N N . ALA A 1 89 ? -16.260 31.942 -5.615 1.00 30.22 89 ALA A N 1
ATOM 723 C CA . ALA A 1 89 ? -16.542 31.127 -4.444 1.00 30.22 89 ALA A CA 1
ATOM 724 C C . ALA A 1 89 ? -17.205 32.004 -3.375 1.00 30.22 89 ALA A C 1
ATOM 726 O O . ALA A 1 89 ? -16.786 33.147 -3.170 1.00 30.22 89 ALA A O 1
ATOM 727 N N . ARG A 1 90 ? -18.268 31.491 -2.741 1.00 30.30 90 ARG A N 1
ATOM 728 C CA . ARG A 1 90 ? -18.912 32.161 -1.606 1.00 30.30 90 ARG A CA 1
ATOM 729 C C . ARG A 1 90 ? -17.805 32.636 -0.675 1.00 30.30 90 ARG A C 1
ATOM 731 O O . ARG A 1 90 ? -17.055 31.795 -0.187 1.00 30.30 90 ARG A O 1
ATOM 738 N N . GLN A 1 91 ? -17.705 33.954 -0.491 1.00 33.41 91 GLN A N 1
ATOM 739 C CA . GLN A 1 91 ? -16.850 34.537 0.533 1.00 33.41 91 GLN A CA 1
ATOM 740 C C . GLN A 1 91 ? -17.081 33.740 1.810 1.00 33.41 91 GLN A C 1
ATOM 742 O O . GLN A 1 91 ? -18.232 33.560 2.229 1.00 33.41 91 GLN A O 1
ATOM 747 N N . GLU A 1 92 ? -15.990 33.197 2.348 1.00 34.41 92 GLU A N 1
ATOM 748 C CA . GLU A 1 92 ? -15.970 32.617 3.677 1.00 34.41 92 GLU A CA 1
ATOM 749 C C . GLU A 1 92 ? -16.708 33.581 4.593 1.00 34.41 92 GLU A C 1
ATOM 751 O O . GLU A 1 92 ? -16.479 34.793 4.568 1.00 34.41 92 GLU A O 1
ATOM 756 N N . THR A 1 93 ? -17.680 33.050 5.326 1.00 35.38 93 THR A N 1
ATOM 757 C CA . THR A 1 93 ? -18.339 33.837 6.358 1.00 35.38 93 THR A CA 1
ATOM 758 C C . THR A 1 93 ? -17.208 34.265 7.288 1.00 35.38 93 THR A C 1
ATOM 760 O O . THR A 1 93 ? -16.510 33.371 7.777 1.00 35.38 93 THR A O 1
ATOM 763 N N . PRO A 1 94 ? -16.943 35.575 7.461 1.00 40.41 94 PRO A N 1
ATOM 764 C CA . PRO A 1 94 ? -15.880 36.006 8.350 1.00 40.41 94 PRO A CA 1
ATOM 765 C C . PRO A 1 94 ? -16.118 35.340 9.707 1.00 40.41 94 PRO A C 1
ATOM 767 O O . PRO A 1 94 ? -17.290 35.181 10.084 1.00 40.41 94 PRO A O 1
ATOM 770 N N . PRO A 1 95 ? -15.051 34.875 10.385 1.00 43.62 95 PRO A N 1
ATOM 771 C CA . PRO A 1 95 ? -15.171 34.213 11.673 1.00 43.62 95 PRO A CA 1
ATOM 772 C C . PRO A 1 95 ? -16.121 35.040 12.529 1.00 43.62 95 PRO A C 1
ATOM 774 O O . PRO A 1 95 ? -15.939 36.244 12.698 1.00 43.62 95 PRO A O 1
ATOM 777 N N . THR A 1 96 ? -17.221 34.413 12.939 1.00 36.84 96 THR A N 1
ATOM 778 C CA . THR A 1 96 ? -18.150 35.068 13.845 1.00 36.84 96 THR A CA 1
ATOM 779 C C . THR A 1 96 ? -17.365 35.230 15.131 1.00 36.84 96 THR A C 1
ATOM 781 O O . THR A 1 96 ? -17.027 34.224 15.751 1.00 36.84 96 THR A O 1
ATOM 784 N N . ASP A 1 97 ? -17.001 36.469 15.461 1.00 41.62 97 ASP A N 1
ATOM 785 C CA . ASP A 1 97 ? -16.513 36.832 16.786 1.00 41.62 97 ASP A CA 1
ATOM 786 C C . ASP A 1 97 ? -17.599 36.384 17.764 1.00 41.62 97 ASP A C 1
ATOM 788 O O . ASP A 1 97 ? -18.606 37.066 17.952 1.00 41.62 97 ASP A O 1
ATOM 792 N N . GLU A 1 98 ? -17.464 35.178 18.311 1.00 50.03 98 GLU A N 1
ATOM 793 C CA . GLU A 1 98 ? -18.210 34.782 19.489 1.00 50.03 98 GLU A CA 1
ATOM 794 C C . GLU A 1 98 ? -17.584 35.579 20.639 1.00 50.03 98 GLU A C 1
ATOM 796 O O . GLU A 1 98 ? -16.452 35.287 21.033 1.00 50.03 98 GLU A O 1
ATOM 801 N N . PRO A 1 99 ? -18.278 36.588 21.201 1.00 49.59 99 PRO A N 1
ATOM 802 C CA . PRO A 1 99 ? -17.710 37.506 22.191 1.00 49.59 99 PRO A CA 1
ATOM 803 C C . PRO A 1 99 ? -17.471 36.842 23.561 1.00 49.59 99 PRO A C 1
ATOM 805 O O . PRO A 1 99 ? -17.348 37.520 24.576 1.00 49.59 99 PRO A O 1
ATOM 808 N N . LEU A 1 100 ? -17.429 35.508 23.623 1.00 49.34 100 LEU A N 1
ATOM 809 C CA . LEU A 1 100 ? -17.217 34.746 24.849 1.00 49.34 100 LEU A CA 1
ATOM 810 C C . LEU A 1 100 ? -15.734 34.558 25.208 1.00 49.34 100 LEU A C 1
ATOM 812 O O . LEU A 1 100 ? -15.442 34.047 26.287 1.00 49.34 100 LEU A O 1
ATOM 816 N N . TYR A 1 101 ? -14.806 34.974 24.342 1.00 46.66 101 TYR A N 1
ATOM 817 C CA . TYR A 1 101 ? -13.363 34.878 24.580 1.00 46.66 101 TYR A CA 1
ATOM 818 C C . TYR A 1 101 ? -12.721 36.223 24.954 1.00 46.66 101 TYR A C 1
ATOM 820 O O . TYR A 1 101 ? -11.584 36.488 24.589 1.00 46.66 101 TYR A O 1
ATOM 828 N N . ASP A 1 102 ? -13.390 37.055 25.757 1.00 47.06 102 ASP A N 1
ATOM 829 C CA . ASP A 1 102 ? -12.737 38.204 26.415 1.00 47.06 102 ASP A CA 1
ATOM 830 C C . ASP A 1 102 ? -12.037 37.788 27.729 1.00 47.06 102 ASP A C 1
ATOM 832 O O . ASP A 1 102 ? -12.095 38.452 28.763 1.00 47.06 102 ASP A O 1
ATOM 836 N N . MET A 1 103 ? -11.389 36.617 27.714 1.00 48.69 103 MET A N 1
ATOM 837 C CA . MET A 1 103 ? -10.435 36.222 28.747 1.00 48.69 103 MET A CA 1
ATOM 838 C C . MET A 1 103 ? -9.025 36.502 28.227 1.00 48.69 103 MET A C 1
ATOM 840 O O . MET A 1 103 ? -8.423 35.675 27.546 1.00 48.69 103 MET A O 1
ATOM 844 N N . ALA A 1 104 ? -8.505 37.682 28.570 1.00 50.34 104 ALA A N 1
ATOM 845 C CA . ALA A 1 104 ? -7.073 37.988 28.592 1.00 50.34 104 ALA A CA 1
ATOM 846 C C . ALA A 1 104 ? -6.283 37.682 27.295 1.00 50.34 104 ALA A C 1
ATOM 848 O O . ALA A 1 104 ? -5.207 37.089 27.346 1.00 50.34 104 ALA A O 1
ATOM 849 N N . GLY A 1 105 ? -6.779 38.116 26.131 1.00 51.59 105 GLY A N 1
ATOM 850 C CA . GLY A 1 105 ? -5.993 38.104 24.886 1.00 51.59 105 GLY A CA 1
ATOM 851 C C . GLY A 1 105 ? -5.993 36.788 24.096 1.00 51.59 105 GLY A C 1
ATOM 852 O O . GLY A 1 105 ? -5.187 36.632 23.180 1.00 51.59 105 GLY A O 1
ATOM 853 N N . CYS A 1 106 ? -6.895 35.852 24.397 1.00 47.09 106 CYS A N 1
ATOM 854 C CA . CYS A 1 106 ? -7.120 34.668 23.564 1.00 47.09 106 CYS A CA 1
ATOM 855 C C . CYS A 1 106 ? -8.058 34.995 22.388 1.00 47.09 106 CYS A C 1
ATOM 857 O O . CYS A 1 106 ? -9.270 35.034 22.557 1.00 47.09 106 CYS A O 1
ATOM 859 N N . THR A 1 107 ? -7.507 35.195 21.187 1.00 55.25 107 THR A N 1
ATOM 860 C CA . THR A 1 107 ? -8.274 35.571 19.979 1.00 55.25 107 THR A CA 1
ATOM 861 C C . THR A 1 107 ? -8.882 34.392 19.213 1.00 55.25 107 THR A C 1
ATOM 863 O O . THR A 1 107 ? -9.723 34.596 18.344 1.00 55.25 107 THR A O 1
ATOM 866 N N . ALA A 1 108 ? -8.468 33.154 19.503 1.00 57.12 108 ALA A N 1
ATOM 867 C CA . ALA A 1 108 ? -9.017 31.953 18.877 1.00 57.12 108 ALA A CA 1
ATOM 868 C C . ALA A 1 108 ? -8.735 30.700 19.716 1.00 57.12 108 ALA A C 1
ATOM 870 O O . ALA A 1 108 ? -7.712 30.605 20.398 1.00 57.12 108 ALA A O 1
ATOM 871 N N . SER A 1 109 ? -9.616 29.702 19.612 1.00 44.09 109 SER A N 1
ATOM 872 C CA . SER A 1 109 ? -9.341 28.342 20.078 1.00 44.09 109 SER A CA 1
ATOM 873 C C . SER A 1 109 ? -8.992 27.454 18.882 1.00 44.09 109 SER A C 1
ATOM 875 O O . SER A 1 109 ? -9.728 27.382 17.900 1.00 44.09 109 SER A O 1
ATOM 877 N N . PHE A 1 110 ? -7.844 26.778 18.953 1.00 49.72 110 PHE A N 1
ATOM 878 C CA . PHE A 1 110 ? -7.421 25.815 17.938 1.00 49.72 110 PHE A CA 1
ATOM 879 C C . PHE A 1 110 ? -7.423 24.411 18.545 1.00 49.72 110 PHE A C 1
ATOM 881 O O . PHE A 1 110 ? -6.794 24.200 19.585 1.00 49.72 110 PHE A O 1
ATOM 888 N N . PRO A 1 111 ? -8.084 23.423 17.920 1.00 45.91 111 PRO A N 1
ATOM 889 C CA . PRO A 1 111 ? -8.011 22.051 18.392 1.00 45.91 111 PRO A CA 1
ATOM 890 C C . PRO A 1 111 ? -6.613 21.483 18.112 1.00 45.91 111 PRO A C 1
ATOM 892 O O . PRO A 1 111 ? -6.293 21.100 16.983 1.00 45.91 111 PRO A O 1
ATOM 895 N N . LEU A 1 112 ? -5.775 21.389 19.147 1.00 47.94 112 LEU A N 1
ATOM 896 C CA . LEU A 1 112 ? -4.548 20.597 19.098 1.00 47.94 112 LEU A CA 1
ATOM 897 C C . LEU A 1 112 ? -4.937 19.116 19.183 1.00 47.94 112 LEU A C 1
ATOM 899 O O . LEU A 1 112 ? -5.092 18.559 20.265 1.00 47.94 112 LEU A O 1
ATOM 903 N N . THR A 1 113 ? -5.154 18.487 18.029 1.00 59.25 113 THR A N 1
ATOM 904 C CA . THR A 1 113 ? -5.376 17.039 17.953 1.00 59.25 113 THR A CA 1
ATOM 905 C C . THR A 1 113 ? -4.045 16.347 17.699 1.00 59.25 113 THR A C 1
ATOM 907 O O . THR A 1 113 ? -3.462 16.474 16.622 1.00 59.25 113 THR A O 1
ATOM 910 N N . GLU A 1 114 ? -3.545 15.631 18.705 1.00 68.44 114 GLU A N 1
ATOM 911 C CA . GLU A 1 114 ? -2.437 14.697 18.519 1.00 68.44 114 GLU A CA 1
ATOM 912 C C . GLU A 1 114 ? -2.929 13.549 17.630 1.00 68.44 114 GLU A C 1
ATOM 914 O O . GLU A 1 114 ? -3.998 12.975 17.856 1.00 68.44 114 GLU A O 1
ATOM 919 N N . ARG A 1 115 ? -2.186 13.256 16.561 1.00 72.75 115 ARG A N 1
ATOM 920 C CA . ARG A 1 115 ? -2.460 12.121 15.677 1.00 72.75 115 ARG A CA 1
ATOM 921 C C . ARG A 1 115 ? -1.267 11.188 15.732 1.00 72.75 115 ARG A C 1
ATOM 923 O O . ARG A 1 115 ? -0.142 11.618 15.485 1.00 72.75 115 ARG A O 1
ATOM 930 N N . PHE A 1 116 ? -1.523 9.922 16.028 1.00 81.88 116 PHE A N 1
ATOM 931 C CA . PHE A 1 116 ? -0.526 8.875 15.874 1.00 81.88 116 PHE A CA 1
ATOM 932 C C . PHE A 1 116 ? -0.493 8.458 14.414 1.00 81.88 116 PHE A C 1
ATOM 934 O O . PHE A 1 116 ? -1.536 8.332 13.774 1.00 81.88 116 PHE A O 1
ATOM 941 N N . CYS A 1 117 ? 0.691 8.237 13.873 1.00 84.50 117 CYS A N 1
ATOM 942 C CA . CYS A 1 117 ? 0.847 7.774 12.506 1.00 84.50 117 CYS A CA 1
ATOM 943 C C . CYS A 1 117 ? 2.054 6.853 12.390 1.00 84.50 117 CYS A C 1
ATOM 945 O O . CYS A 1 117 ? 2.968 6.910 13.214 1.00 84.50 117 CYS A O 1
ATOM 947 N N . GLN A 1 118 ? 2.055 6.028 11.351 1.00 85.44 118 GLN A N 1
ATOM 948 C CA . GLN A 1 118 ? 3.179 5.163 11.018 1.00 85.44 118 GLN A CA 1
ATOM 949 C C . GLN A 1 118 ? 3.379 5.101 9.509 1.00 85.44 118 GLN A C 1
ATOM 951 O O . GLN A 1 118 ? 2.398 5.107 8.760 1.00 85.44 118 GLN A O 1
ATOM 956 N N . ASN A 1 119 ? 4.631 4.987 9.076 1.00 87.94 119 ASN A N 1
ATOM 957 C CA . ASN A 1 119 ? 4.927 4.656 7.688 1.00 87.94 119 ASN A CA 1
ATOM 958 C C . ASN A 1 119 ? 4.605 3.187 7.427 1.00 87.94 119 ASN A C 1
ATOM 960 O O . ASN A 1 119 ? 4.517 2.372 8.347 1.00 87.94 119 ASN A O 1
ATOM 964 N N . VAL A 1 120 ? 4.429 2.846 6.157 1.00 85.12 120 VAL A N 1
ATOM 965 C CA . VAL A 1 120 ? 4.332 1.453 5.721 1.00 85.12 120 VAL A CA 1
ATOM 966 C C . VAL A 1 120 ? 5.573 1.044 4.953 1.00 85.12 120 VAL A C 1
ATOM 968 O O . VAL A 1 120 ? 6.326 1.871 4.441 1.00 85.12 120 VAL A O 1
ATOM 971 N N . ASP A 1 121 ? 5.786 -0.263 4.907 1.00 86.44 121 ASP A N 1
ATOM 972 C CA . ASP A 1 121 ? 6.827 -0.886 4.110 1.00 86.44 121 ASP A CA 1
ATOM 973 C C . ASP A 1 121 ? 6.230 -2.116 3.406 1.00 86.44 121 ASP A C 1
ATOM 975 O O . ASP A 1 121 ? 5.806 -3.114 3.997 1.00 86.44 121 ASP A O 1
ATOM 979 N N . CYS A 1 122 ? 6.137 -1.976 2.090 1.00 89.25 122 CYS A N 1
ATOM 980 C CA . CYS A 1 122 ? 5.566 -2.924 1.154 1.00 89.25 122 CYS A CA 1
ATOM 981 C C . CYS A 1 122 ? 6.588 -3.974 0.689 1.00 89.25 122 CYS A C 1
ATOM 983 O O . CYS A 1 122 ? 6.318 -4.691 -0.273 1.00 89.25 122 CYS A O 1
ATOM 985 N N . GLY A 1 123 ? 7.740 -4.115 1.351 1.00 83.88 123 GLY A N 1
ATOM 986 C CA . GLY A 1 123 ? 8.806 -5.036 0.954 1.00 83.88 123 GLY A CA 1
ATOM 987 C C . GLY A 1 123 ? 8.372 -6.500 0.877 1.00 83.88 123 GLY A C 1
ATOM 988 O O . GLY A 1 123 ? 8.854 -7.248 0.033 1.00 83.88 123 GLY A O 1
ATOM 989 N N . GLY A 1 124 ? 7.396 -6.917 1.687 1.00 80.19 124 GLY A N 1
ATOM 990 C CA . GLY A 1 124 ? 6.823 -8.265 1.591 1.00 80.19 124 GLY A CA 1
ATOM 991 C C . GLY A 1 124 ? 5.733 -8.448 0.537 1.00 80.19 124 GLY A C 1
ATOM 992 O O . GLY A 1 124 ? 5.286 -9.573 0.322 1.00 80.19 124 GLY A O 1
ATOM 993 N N . PHE A 1 125 ? 5.312 -7.379 -0.142 1.00 88.50 125 PHE A N 1
ATOM 994 C CA . PHE A 1 125 ? 4.328 -7.473 -1.216 1.00 88.50 125 PHE A CA 1
ATOM 995 C C . PHE A 1 125 ? 4.885 -8.248 -2.413 1.00 88.50 125 PHE A C 1
ATOM 997 O O . PHE A 1 125 ? 4.235 -9.169 -2.894 1.00 88.50 125 PHE A O 1
ATOM 1004 N N . VAL A 1 126 ? 6.109 -7.950 -2.862 1.00 89.00 126 VAL A N 1
ATOM 1005 C CA . VAL A 1 126 ? 6.720 -8.627 -4.024 1.00 89.00 126 VAL A CA 1
ATOM 1006 C C . VAL A 1 126 ? 6.896 -10.140 -3.786 1.00 89.00 126 VAL A C 1
ATOM 1008 O O . VAL A 1 126 ? 6.454 -10.926 -4.629 1.00 89.00 126 VAL A O 1
ATOM 1011 N N . PRO A 1 127 ? 7.430 -10.598 -2.636 1.00 85.00 127 PRO A N 1
ATOM 1012 C CA . PRO A 1 127 ? 7.430 -12.018 -2.290 1.00 85.00 127 PRO A CA 1
ATOM 1013 C C . PRO A 1 127 ? 6.037 -12.662 -2.238 1.00 85.00 127 PRO A C 1
ATOM 1015 O O . PRO A 1 127 ? 5.870 -13.778 -2.731 1.00 85.00 127 PRO A O 1
ATOM 1018 N N . LEU A 1 128 ? 5.026 -11.969 -1.691 1.00 87.56 128 LEU A N 1
ATOM 1019 C CA . LEU A 1 128 ? 3.638 -12.450 -1.689 1.00 87.56 128 LEU A CA 1
ATOM 1020 C C . LEU A 1 128 ? 3.126 -12.661 -3.118 1.00 87.56 128 LEU A C 1
ATOM 1022 O O . LEU A 1 128 ? 2.480 -13.674 -3.394 1.00 87.56 128 LEU A O 1
ATOM 1026 N N . LEU A 1 129 ? 3.418 -11.730 -4.031 1.00 93.19 129 LEU A N 1
ATOM 1027 C CA . LEU A 1 129 ? 3.055 -11.863 -5.439 1.00 93.19 129 LEU A CA 1
ATOM 1028 C C . LEU A 1 129 ? 3.732 -13.077 -6.065 1.00 93.19 129 LEU A C 1
ATOM 1030 O O . LEU A 1 129 ? 3.049 -13.878 -6.697 1.00 93.19 129 LEU A O 1
ATOM 1034 N N . ARG A 1 130 ? 5.032 -13.280 -5.837 1.00 91.38 130 ARG A N 1
ATOM 1035 C CA . ARG A 1 130 ? 5.737 -14.460 -6.353 1.00 91.38 130 ARG A CA 1
ATOM 1036 C C . ARG A 1 130 ? 5.131 -15.756 -5.821 1.00 91.38 130 ARG A C 1
ATOM 1038 O O . ARG A 1 130 ? 4.817 -16.642 -6.604 1.00 91.38 130 ARG A O 1
ATOM 1045 N N . GLN A 1 131 ? 4.888 -15.848 -4.515 1.00 88.44 131 GLN A N 1
ATOM 1046 C CA . GLN A 1 131 ? 4.258 -17.026 -3.916 1.00 88.44 131 GLN A CA 1
ATOM 1047 C C . GLN A 1 131 ? 2.857 -17.283 -4.488 1.00 88.44 131 GLN A C 1
ATOM 1049 O O . GLN A 1 131 ? 2.494 -18.425 -4.773 1.00 88.44 131 GLN A O 1
ATOM 1054 N N . THR A 1 132 ? 2.071 -16.222 -4.668 1.00 92.56 132 THR A N 1
ATOM 1055 C CA . THR A 1 132 ? 0.737 -16.310 -5.271 1.00 92.56 132 THR A CA 1
ATOM 1056 C C . THR A 1 132 ? 0.833 -16.798 -6.715 1.00 92.56 132 THR A C 1
ATOM 1058 O O . THR A 1 132 ? 0.075 -17.676 -7.110 1.00 92.56 132 THR A O 1
ATOM 1061 N N . TYR A 1 133 ? 1.788 -16.279 -7.487 1.00 95.88 133 TYR A N 1
ATOM 1062 C CA . TYR A 1 133 ? 2.018 -16.669 -8.874 1.00 95.88 133 TYR A CA 1
ATOM 1063 C C . TYR A 1 133 ? 2.455 -18.134 -9.001 1.00 95.88 133 TYR A C 1
ATOM 1065 O O . TYR A 1 133 ? 1.883 -18.867 -9.802 1.00 95.88 133 TYR A O 1
ATOM 1073 N N . GLU A 1 134 ? 3.383 -18.600 -8.160 1.00 93.94 134 GLU A N 1
ATOM 1074 C CA . GLU A 1 134 ? 3.773 -20.018 -8.111 1.00 93.94 134 GLU A CA 1
ATOM 1075 C C . GLU A 1 134 ? 2.590 -20.918 -7.718 1.00 93.94 134 GLU A C 1
ATOM 1077 O O . GLU A 1 134 ? 2.373 -21.956 -8.336 1.00 93.94 134 GLU A O 1
ATOM 1082 N N . SER A 1 135 ? 1.739 -20.482 -6.782 1.00 92.81 135 SER A N 1
ATOM 1083 C CA . SER A 1 135 ? 0.518 -21.224 -6.419 1.00 92.81 135 SER A CA 1
ATOM 1084 C C . SER A 1 135 ? -0.464 -21.341 -7.594 1.00 92.81 135 SER A C 1
ATOM 1086 O O . SER A 1 135 ? -1.155 -22.346 -7.740 1.00 92.81 135 SER A O 1
ATOM 1088 N N . VAL A 1 136 ? -0.540 -20.320 -8.455 1.00 95.69 136 VAL A N 1
ATOM 1089 C CA . VAL A 1 136 ? -1.332 -20.383 -9.693 1.00 95.69 136 VAL A CA 1
ATOM 1090 C C . VAL A 1 136 ? -0.660 -21.296 -10.721 1.00 95.69 136 VAL A C 1
ATOM 1092 O O . VAL A 1 136 ? -1.353 -22.027 -11.423 1.00 95.69 136 VAL A O 1
ATOM 1095 N N . LYS A 1 137 ? 0.675 -21.299 -10.793 1.00 94.94 137 LYS A N 1
ATOM 1096 C CA . LYS A 1 137 ? 1.459 -22.153 -11.698 1.00 94.94 137 LYS A CA 1
ATOM 1097 C C . LYS A 1 137 ? 1.308 -23.643 -11.382 1.00 94.94 137 LYS A C 1
ATOM 1099 O O . LYS A 1 137 ? 1.312 -24.465 -12.296 1.00 94.94 137 LYS A O 1
ATOM 1104 N N . GLU A 1 138 ? 1.117 -23.994 -10.110 1.00 94.94 138 GLU A N 1
ATOM 1105 C CA . GLU A 1 138 ? 0.769 -25.361 -9.690 1.00 94.94 138 GLU A CA 1
ATOM 1106 C C . GLU A 1 138 ? -0.583 -25.826 -10.262 1.00 94.94 138 GLU A C 1
ATOM 1108 O O . GLU A 1 138 ? -0.782 -27.019 -10.496 1.00 94.94 138 GLU A O 1
ATOM 1113 N N . ILE A 1 139 ? -1.504 -24.892 -10.518 1.00 95.62 139 ILE A N 1
ATOM 1114 C CA . ILE A 1 139 ? -2.834 -25.160 -11.083 1.00 95.62 139 ILE A CA 1
ATOM 1115 C C . ILE A 1 139 ? -2.799 -25.127 -12.616 1.00 95.62 139 ILE A C 1
ATOM 1117 O O . ILE A 1 139 ? -3.408 -25.982 -13.264 1.00 95.62 139 ILE A O 1
ATOM 1121 N N . ASP A 1 140 ? -2.097 -24.153 -13.200 1.00 95.62 140 ASP A N 1
ATOM 1122 C CA . ASP A 1 140 ? -1.878 -24.026 -14.641 1.00 95.62 140 ASP A CA 1
ATOM 1123 C C . ASP A 1 140 ? -0.379 -23.971 -14.962 1.00 95.62 140 ASP A C 1
ATOM 1125 O O . ASP A 1 140 ? 0.275 -22.929 -14.891 1.00 95.62 140 ASP A O 1
ATOM 1129 N N . THR A 1 141 ? 0.158 -25.102 -15.416 1.00 93.75 141 THR A N 1
ATOM 1130 C CA . THR A 1 141 ? 1.565 -25.223 -15.825 1.00 93.75 141 THR A CA 1
ATOM 1131 C C . THR A 1 141 ? 1.920 -24.370 -17.045 1.00 93.75 141 THR A C 1
ATOM 1133 O O . THR A 1 141 ? 3.100 -24.165 -17.330 1.00 93.75 141 THR A O 1
ATOM 1136 N N . ARG A 1 142 ? 0.922 -23.856 -17.779 1.00 94.06 142 ARG A N 1
ATOM 1137 C CA . ARG A 1 142 ? 1.093 -22.958 -18.930 1.00 94.06 142 ARG A CA 1
ATOM 1138 C C . ARG A 1 142 ? 0.933 -21.484 -18.559 1.00 94.06 142 ARG A C 1
ATOM 1140 O O . ARG A 1 142 ? 0.919 -20.658 -19.473 1.00 94.06 142 ARG A O 1
ATOM 1147 N N . LEU A 1 143 ? 0.844 -21.150 -17.268 1.00 95.56 143 LEU A N 1
ATOM 1148 C CA . LEU A 1 143 ? 0.661 -19.785 -16.768 1.00 95.56 143 LEU A CA 1
ATOM 1149 C C . LEU A 1 143 ? 1.602 -18.785 -17.452 1.00 95.56 143 LEU A C 1
ATOM 1151 O O . LEU A 1 143 ? 1.134 -17.810 -18.022 1.00 95.56 143 LEU A O 1
ATOM 1155 N N . GLU A 1 144 ? 2.904 -19.068 -17.515 1.00 93.62 144 GLU A N 1
ATOM 1156 C CA . GLU A 1 144 ? 3.913 -18.146 -18.076 1.00 93.62 144 GLU A CA 1
ATOM 1157 C C . GLU A 1 144 ? 3.708 -17.827 -19.567 1.00 93.62 144 GLU A C 1
ATOM 1159 O O . GLU A 1 144 ? 4.170 -16.800 -20.059 1.00 93.62 144 GLU A O 1
ATOM 1164 N N . ARG A 1 145 ? 2.991 -18.688 -20.302 1.00 94.19 145 ARG A N 1
ATOM 1165 C CA . ARG A 1 145 ? 2.647 -18.464 -21.717 1.00 94.19 145 ARG A CA 1
ATOM 1166 C C . ARG A 1 145 ? 1.408 -17.589 -21.893 1.00 94.19 145 ARG A C 1
ATOM 1168 O O . ARG A 1 145 ? 1.191 -17.038 -22.970 1.00 94.19 145 ARG A O 1
ATOM 1175 N N . GLN A 1 146 ? 0.557 -17.518 -20.872 1.00 94.88 146 GLN A N 1
ATOM 1176 C CA . GLN A 1 146 ? -0.719 -16.801 -20.909 1.00 94.88 146 GLN A CA 1
ATOM 1177 C C . GLN A 1 146 ? -0.653 -15.475 -20.153 1.00 94.88 146 GLN A C 1
ATOM 1179 O O . GLN A 1 146 ? -1.190 -14.473 -20.623 1.00 94.88 146 GLN A O 1
ATOM 1184 N N . LEU A 1 147 ? 0.021 -15.477 -19.009 1.00 96.69 147 LEU A N 1
ATOM 1185 C CA . LEU A 1 147 ? 0.162 -14.364 -18.091 1.00 96.69 147 LEU A CA 1
ATOM 1186 C C . LEU A 1 147 ? 1.592 -14.369 -17.530 1.00 96.69 147 LEU A C 1
ATOM 1188 O O . LEU A 1 147 ? 1.840 -15.023 -16.522 1.00 96.69 147 LEU A O 1
ATOM 1192 N N . PRO A 1 148 ? 2.534 -13.654 -18.167 1.00 96.88 148 PRO A N 1
ATOM 1193 C CA . PRO A 1 148 ? 3.877 -13.473 -17.629 1.00 96.88 148 PRO A CA 1
ATOM 1194 C C . PRO A 1 148 ? 3.878 -12.832 -16.237 1.00 96.88 148 PRO A C 1
ATOM 1196 O O . PRO A 1 148 ? 3.008 -12.012 -15.914 1.00 96.88 148 PRO A O 1
ATOM 1199 N N . PHE A 1 149 ? 4.895 -13.146 -15.428 1.00 97.31 149 PHE A N 1
ATOM 1200 C CA . PHE A 1 149 ? 4.981 -12.641 -14.056 1.00 97.31 149 PHE A CA 1
ATOM 1201 C C . PHE A 1 149 ? 5.068 -11.112 -14.008 1.00 97.31 149 PHE A C 1
ATOM 1203 O O . PHE A 1 149 ? 4.427 -10.501 -13.158 1.00 97.31 149 PHE A O 1
ATOM 1210 N N . SER A 1 150 ? 5.776 -10.479 -14.948 1.00 97.12 150 SER A N 1
ATOM 1211 C CA . SER A 1 150 ? 5.890 -9.015 -15.016 1.00 97.12 150 SER A CA 1
ATOM 1212 C C . SER A 1 150 ? 4.527 -8.331 -15.186 1.00 97.12 150 SER A C 1
ATOM 1214 O O . SER A 1 150 ? 4.246 -7.348 -14.499 1.00 97.12 150 SER A O 1
ATOM 1216 N N . SER A 1 151 ? 3.630 -8.883 -16.015 1.00 97.94 151 SER A N 1
ATOM 1217 C CA . SER A 1 151 ? 2.258 -8.375 -16.159 1.00 97.94 151 SER A CA 1
ATOM 1218 C C . SER A 1 151 ? 1.436 -8.564 -14.891 1.00 97.94 151 SER A C 1
ATOM 1220 O O . SER A 1 151 ? 0.755 -7.635 -14.459 1.00 97.94 151 SER A O 1
ATOM 1222 N N . PHE A 1 152 ? 1.510 -9.749 -14.279 1.00 98.19 152 PHE A N 1
ATOM 1223 C CA . PHE A 1 152 ? 0.820 -10.026 -13.022 1.00 98.19 152 PHE A CA 1
ATOM 1224 C C . PHE A 1 152 ? 1.291 -9.087 -11.901 1.00 98.19 152 PHE A C 1
ATOM 1226 O O . PHE A 1 152 ? 0.471 -8.469 -11.219 1.00 98.19 152 PHE A O 1
ATOM 1233 N N . GLN A 1 153 ? 2.607 -8.931 -11.752 1.00 98.00 153 GLN A N 1
ATOM 1234 C CA . GLN A 1 153 ? 3.217 -8.062 -10.756 1.00 98.00 153 GLN A CA 1
ATOM 1235 C C . GLN A 1 153 ? 2.776 -6.613 -10.947 1.00 98.00 153 GLN A C 1
ATOM 1237 O O . GLN A 1 153 ? 2.333 -5.978 -9.991 1.00 98.00 153 GLN A O 1
ATOM 1242 N N . HIS A 1 154 ? 2.858 -6.096 -12.174 1.00 98.50 154 HIS A N 1
ATOM 1243 C CA . HIS A 1 154 ? 2.455 -4.728 -12.470 1.00 98.50 154 HIS A CA 1
ATOM 1244 C C . HIS A 1 154 ? 0.959 -4.496 -12.183 1.00 98.50 154 HIS A C 1
ATOM 1246 O O . HIS A 1 154 ? 0.611 -3.544 -11.487 1.00 98.50 154 HIS A O 1
ATOM 1252 N N . HIS A 1 155 ? 0.079 -5.414 -12.599 1.00 98.38 155 HIS A N 1
ATOM 1253 C CA . HIS A 1 155 ? -1.361 -5.353 -12.303 1.00 98.38 155 HIS A CA 1
ATOM 1254 C C . HIS A 1 155 ? -1.653 -5.286 -10.796 1.00 98.38 155 HIS A C 1
ATOM 1256 O O . HIS A 1 155 ? -2.495 -4.511 -10.341 1.00 98.38 155 HIS A O 1
ATOM 1262 N N . CYS A 1 156 ? -0.942 -6.053 -9.972 1.00 98.31 156 CYS A N 1
ATOM 1263 C CA . CYS A 1 156 ? -1.116 -5.974 -8.522 1.00 98.31 156 CYS A CA 1
ATOM 1264 C C . CYS A 1 156 ? -0.524 -4.685 -7.917 1.00 98.31 156 CYS A C 1
ATOM 1266 O O . CYS A 1 156 ? -1.115 -4.124 -6.992 1.00 98.31 156 CYS A O 1
ATOM 1268 N N . THR A 1 157 ? 0.589 -4.179 -8.455 1.00 98.25 157 THR A N 1
ATOM 1269 C CA . THR A 1 157 ? 1.222 -2.913 -8.036 1.00 98.25 157 THR A CA 1
ATOM 1270 C C . THR A 1 157 ? 0.332 -1.700 -8.288 1.00 98.25 157 THR A C 1
ATOM 1272 O O . THR A 1 157 ? 0.239 -0.825 -7.424 1.00 98.25 157 THR A O 1
ATOM 1275 N N . VAL A 1 158 ? -0.356 -1.656 -9.433 1.00 98.12 158 VAL A N 1
ATOM 1276 C CA . VAL A 1 158 ? -1.329 -0.602 -9.763 1.00 98.12 158 VAL A CA 1
ATOM 1277 C C . VAL A 1 158 ? -2.434 -0.546 -8.705 1.00 98.12 158 VAL A C 1
ATOM 1279 O O . VAL A 1 158 ? -2.735 0.522 -8.171 1.00 98.12 158 VAL A O 1
ATOM 1282 N N . TYR A 1 159 ? -2.992 -1.705 -8.340 1.00 98.00 159 TYR A N 1
ATOM 1283 C CA . TYR A 1 159 ? -4.031 -1.792 -7.314 1.00 98.00 159 TYR A CA 1
ATOM 1284 C C . TYR A 1 159 ? -3.532 -1.346 -5.932 1.00 98.00 159 TYR A C 1
ATOM 1286 O O . TYR A 1 159 ? -4.208 -0.564 -5.261 1.00 98.00 159 TYR A O 1
ATOM 1294 N N . LEU A 1 160 ? -2.337 -1.790 -5.521 1.00 97.06 160 LEU A N 1
ATOM 1295 C CA . LEU A 1 160 ? -1.721 -1.381 -4.256 1.00 97.06 160 LEU A CA 1
ATOM 1296 C C . LEU A 1 160 ? -1.556 0.144 -4.175 1.00 97.06 160 LEU A C 1
ATOM 1298 O O . LEU A 1 160 ? -1.992 0.754 -3.199 1.00 97.06 160 LEU A O 1
ATOM 1302 N N . ASN A 1 161 ? -0.967 0.761 -5.203 1.00 97.38 161 ASN A N 1
ATOM 1303 C CA . ASN A 1 161 ? -0.737 2.206 -5.235 1.00 97.38 161 ASN A CA 1
ATOM 1304 C C . ASN A 1 161 ? -2.053 2.990 -5.250 1.00 97.38 161 ASN A C 1
ATOM 1306 O O . ASN A 1 161 ? -2.190 3.958 -4.503 1.00 97.38 161 ASN A O 1
ATOM 1310 N N . ALA A 1 162 ? -3.053 2.544 -6.017 1.00 96.75 162 ALA A N 1
ATOM 1311 C CA . ALA A 1 162 ? -4.371 3.173 -6.016 1.00 96.75 162 ALA A CA 1
ATOM 1312 C C . ALA A 1 162 ? -5.006 3.172 -4.614 1.00 96.75 162 ALA A C 1
ATOM 1314 O O . ALA A 1 162 ? -5.534 4.190 -4.166 1.00 96.75 162 ALA A O 1
ATOM 1315 N N . VAL A 1 163 ? -4.905 2.057 -3.881 1.00 95.50 163 VAL A N 1
ATOM 1316 C CA . VAL A 1 163 ? -5.409 1.991 -2.504 1.00 95.50 163 VAL A CA 1
ATOM 1317 C C . VAL A 1 163 ? -4.600 2.883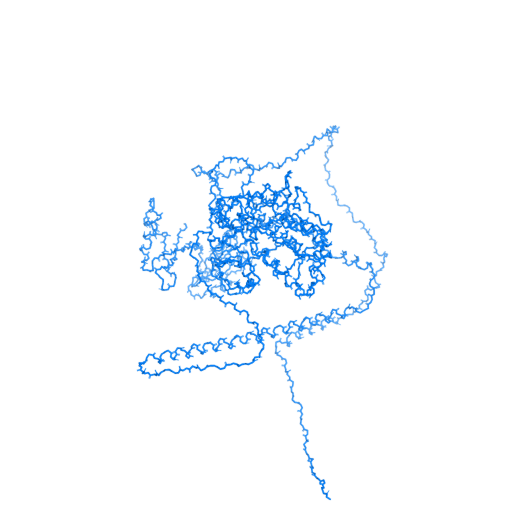 -1.566 1.00 95.50 163 VAL A C 1
ATOM 1319 O O . VAL A 1 163 ? -5.210 3.607 -0.786 1.00 95.50 163 VAL A O 1
ATOM 1322 N N . LEU A 1 164 ? -3.266 2.893 -1.643 1.00 94.25 164 LEU A N 1
ATOM 1323 C CA . LEU A 1 164 ? -2.431 3.772 -0.810 1.00 94.25 164 LEU A CA 1
ATOM 1324 C C . LEU A 1 164 ? -2.823 5.248 -0.972 1.00 94.25 164 LEU A C 1
ATOM 1326 O O . LEU A 1 164 ? -3.049 5.928 0.029 1.00 94.25 164 LEU A O 1
ATOM 1330 N N . MET A 1 165 ? -2.984 5.721 -2.210 1.00 94.06 165 MET A N 1
ATOM 1331 C CA . MET A 1 165 ? -3.388 7.104 -2.489 1.00 94.06 165 MET A CA 1
ATOM 1332 C C . MET A 1 165 ? -4.786 7.415 -1.940 1.00 94.06 165 MET A C 1
ATOM 1334 O O . MET A 1 165 ? -5.002 8.455 -1.311 1.00 94.06 165 MET A O 1
ATOM 1338 N N . ASP A 1 166 ? -5.727 6.484 -2.092 1.00 94.50 166 ASP A N 1
ATOM 1339 C CA . ASP A 1 166 ? -7.077 6.643 -1.551 1.00 94.50 166 ASP A CA 1
ATOM 1340 C C . ASP A 1 166 ? -7.090 6.680 -0.021 1.00 94.50 166 ASP A C 1
ATOM 1342 O O . ASP A 1 166 ? -7.839 7.465 0.560 1.00 94.50 166 ASP A O 1
ATOM 1346 N N . ARG A 1 167 ? -6.226 5.910 0.655 1.00 91.31 167 ARG A N 1
ATOM 1347 C CA . ARG A 1 167 ? -6.105 5.941 2.123 1.00 91.31 167 ARG A CA 1
ATOM 1348 C C . ARG A 1 167 ? -5.604 7.276 2.642 1.00 91.31 167 ARG A C 1
ATOM 1350 O O . ARG A 1 167 ? -6.109 7.745 3.660 1.00 91.31 167 ARG A O 1
ATOM 1357 N N . ILE A 1 168 ? -4.632 7.882 1.966 1.00 89.25 168 ILE A N 1
ATOM 1358 C CA . ILE A 1 168 ? -4.139 9.219 2.318 1.00 89.25 168 ILE A CA 1
ATOM 1359 C C . ILE A 1 168 ? -5.277 10.231 2.154 1.00 89.25 168 ILE A C 1
ATOM 1361 O O . ILE A 1 168 ? -5.516 11.060 3.036 1.00 89.25 168 ILE A O 1
ATOM 1365 N N . LYS A 1 169 ? -6.031 10.129 1.052 1.00 89.75 169 LYS A N 1
ATOM 1366 C CA . LYS A 1 169 ? -7.163 11.017 0.783 1.00 89.75 169 LYS A CA 1
ATOM 1367 C C . LYS A 1 169 ? -8.287 10.877 1.807 1.00 89.75 169 LYS A C 1
ATOM 1369 O O . LYS A 1 169 ? -8.791 11.881 2.305 1.00 89.75 169 LYS A O 1
ATOM 1374 N N . GLU A 1 170 ? -8.646 9.650 2.182 1.00 89.44 170 GLU A N 1
ATOM 1375 C CA . GLU A 1 170 ? -9.626 9.358 3.240 1.00 89.44 170 GLU A CA 1
ATOM 1376 C C . GLU A 1 170 ? -9.241 9.992 4.592 1.00 89.44 170 GLU A C 1
ATOM 1378 O O . GLU A 1 170 ? -10.113 10.280 5.411 1.00 89.44 170 GLU A O 1
ATOM 1383 N N . GLN A 1 171 ? -7.949 10.249 4.821 1.00 86.56 171 GLN A N 1
ATOM 1384 C CA . GLN A 1 171 ? -7.420 10.886 6.034 1.00 86.56 171 GLN A CA 1
ATOM 1385 C C . GLN A 1 171 ? -7.282 12.414 5.921 1.00 86.56 171 GLN A C 1
ATOM 1387 O O . GLN A 1 171 ? -6.846 13.070 6.874 1.00 86.56 171 GLN A O 1
ATOM 1392 N N . GLY A 1 172 ? -7.711 12.983 4.790 1.00 85.19 172 GLY A N 1
ATOM 1393 C CA . GLY A 1 172 ? -7.711 14.417 4.505 1.00 85.19 172 GLY A CA 1
ATOM 1394 C C . GLY A 1 172 ? -6.534 14.901 3.657 1.00 85.19 172 GLY A C 1
ATOM 1395 O O . GLY A 1 172 ? -6.404 16.106 3.464 1.00 85.19 172 GLY A O 1
ATOM 1396 N N . GLY A 1 173 ? -5.678 14.003 3.163 1.00 84.56 173 GLY A N 1
ATOM 1397 C CA . GLY A 1 173 ? -4.585 14.365 2.262 1.00 84.56 173 GLY A CA 1
ATOM 1398 C C . GLY A 1 173 ? -5.044 14.578 0.819 1.00 84.56 173 GLY A C 1
ATOM 1399 O O . GLY A 1 173 ? -6.160 14.225 0.433 1.00 84.56 173 GLY A O 1
ATOM 1400 N N . ARG A 1 174 ? -4.166 15.160 0.002 1.00 84.38 174 ARG A N 1
ATOM 1401 C CA . ARG A 1 174 ? -4.402 15.400 -1.431 1.00 84.38 174 ARG A CA 1
ATOM 1402 C C . ARG A 1 174 ? -3.230 14.883 -2.265 1.00 84.38 174 ARG A C 1
ATOM 1404 O O . ARG A 1 174 ? -2.571 15.671 -2.935 1.00 84.38 174 ARG A O 1
ATOM 1411 N N . PRO A 1 175 ? -2.957 13.566 -2.245 1.00 81.56 175 PRO A N 1
ATOM 1412 C CA . PRO A 1 175 ? -1.736 13.040 -2.848 1.00 81.56 175 PRO A CA 1
ATOM 1413 C C . PRO A 1 175 ? -1.680 13.261 -4.367 1.00 81.56 175 PRO A C 1
ATOM 1415 O O . PRO A 1 175 ? -0.617 13.435 -4.943 1.00 81.56 175 PRO A O 1
ATOM 1418 N N . LEU A 1 176 ? -2.841 13.303 -5.023 1.00 84.44 176 LEU A N 1
ATOM 1419 C CA . LEU A 1 176 ? -2.975 13.527 -6.464 1.00 84.44 176 LEU A CA 1
ATOM 1420 C C . LEU A 1 176 ? -3.730 14.837 -6.760 1.00 84.44 176 LEU A C 1
ATOM 1422 O O . LEU A 1 176 ? -4.478 14.925 -7.733 1.00 84.44 176 LEU A O 1
ATOM 1426 N N . GLY A 1 177 ? -3.593 15.841 -5.884 1.00 82.00 177 GLY A N 1
ATOM 1427 C CA . GLY A 1 177 ? -4.314 17.112 -5.989 1.00 82.00 177 GLY A CA 1
ATOM 1428 C C . GLY A 1 177 ? -5.831 16.950 -5.833 1.00 82.00 177 GLY A C 1
ATOM 1429 O O . GLY A 1 177 ? -6.310 16.334 -4.875 1.00 82.00 177 GLY A O 1
ATOM 1430 N N . ASP A 1 178 ? -6.593 17.506 -6.778 1.00 74.88 178 ASP A N 1
ATOM 1431 C CA . ASP A 1 178 ? -8.065 17.502 -6.765 1.00 74.88 178 ASP A CA 1
ATOM 1432 C C . ASP A 1 178 ? -8.707 16.252 -7.386 1.00 74.88 178 ASP A C 1
ATOM 1434 O O . ASP A 1 178 ? -9.931 16.115 -7.347 1.00 74.88 178 ASP A O 1
ATOM 1438 N N . ALA A 1 179 ? -7.912 15.314 -7.915 1.00 77.44 179 ALA A N 1
ATOM 1439 C CA . ALA A 1 179 ? -8.424 14.056 -8.461 1.00 77.44 179 ALA A CA 1
ATOM 1440 C C . ALA A 1 179 ? -9.286 13.311 -7.426 1.00 77.44 179 ALA A C 1
ATOM 1442 O O . ALA A 1 179 ? -8.913 13.275 -6.256 1.00 77.44 179 ALA A O 1
ATOM 1443 N N . GLU A 1 180 ? -10.420 12.718 -7.829 1.00 82.56 180 GLU A N 1
ATOM 1444 C CA . GLU A 1 180 ? -11.372 12.068 -6.910 1.00 82.56 180 GLU A CA 1
ATOM 1445 C C . GLU A 1 180 ? -10.728 10.935 -6.106 1.00 82.56 180 GLU A C 1
ATOM 1447 O O . GLU A 1 180 ? -10.300 11.164 -4.984 1.00 82.56 180 GLU A O 1
ATOM 1452 N N . PHE A 1 181 ? -10.656 9.723 -6.641 1.00 91.69 181 PHE A N 1
ATOM 1453 C CA . PHE A 1 181 ? -9.998 8.589 -6.003 1.00 91.69 181 PHE A CA 1
ATOM 1454 C C . PHE A 1 181 ? -9.251 7.794 -7.065 1.00 91.69 181 PHE A C 1
ATOM 1456 O O . PHE A 1 181 ? -9.748 7.580 -8.170 1.00 91.69 181 PHE A O 1
ATOM 1463 N N . ALA A 1 182 ? -8.063 7.324 -6.722 1.00 93.69 182 ALA A N 1
ATOM 1464 C CA . ALA A 1 182 ? -7.211 6.567 -7.613 1.00 93.69 182 ALA A CA 1
ATOM 1465 C C . ALA A 1 182 ? -7.851 5.235 -8.042 1.00 93.69 182 ALA A C 1
ATOM 1467 O O . ALA A 1 182 ? -7.706 4.837 -9.195 1.00 93.69 182 ALA A O 1
ATOM 1468 N N . GLN A 1 183 ? -8.634 4.576 -7.174 1.00 94.69 183 GLN A N 1
ATOM 1469 C CA . GLN A 1 183 ? -9.364 3.355 -7.550 1.00 94.69 183 GLN A CA 1
ATOM 1470 C C . GLN A 1 183 ? -10.463 3.581 -8.605 1.00 94.69 183 GLN A C 1
ATOM 1472 O O . GLN A 1 183 ? -10.885 2.610 -9.236 1.00 94.69 183 GLN A O 1
ATOM 1477 N N . ASP A 1 184 ? -10.935 4.815 -8.835 1.00 92.69 184 ASP A N 1
ATOM 1478 C CA . ASP A 1 184 ? -11.914 5.073 -9.906 1.00 92.69 184 ASP A CA 1
ATOM 1479 C C . ASP A 1 184 ? -11.315 4.841 -11.301 1.00 92.69 184 ASP A C 1
ATOM 1481 O O . ASP A 1 184 ? -12.037 4.407 -12.195 1.00 92.69 184 ASP A O 1
ATOM 1485 N N . ALA A 1 185 ? -9.997 5.015 -11.466 1.00 91.81 185 ALA A N 1
ATOM 1486 C CA . ALA A 1 185 ? -9.295 4.659 -12.703 1.00 91.81 185 ALA A CA 1
ATOM 1487 C C . ALA A 1 185 ? -9.361 3.147 -12.998 1.00 91.81 185 ALA A C 1
ATOM 1489 O O . ALA A 1 185 ? -9.352 2.723 -14.150 1.00 91.81 185 ALA A O 1
ATOM 1490 N N . LEU A 1 186 ? -9.462 2.316 -11.954 1.00 93.56 186 LEU A N 1
ATOM 1491 C CA . LEU A 1 186 ? -9.474 0.854 -12.074 1.00 93.56 186 LEU A CA 1
ATOM 1492 C C . LEU A 1 186 ? -10.888 0.274 -12.181 1.00 93.56 186 LEU A C 1
ATOM 1494 O O . LEU A 1 186 ? -11.060 -0.847 -12.650 1.00 93.56 186 LEU A O 1
ATOM 1498 N N . THR A 1 187 ? -11.894 1.012 -11.706 1.00 87.56 187 THR A N 1
ATOM 1499 C CA . THR A 1 187 ? -13.278 0.536 -11.532 1.00 87.56 187 THR A CA 1
ATOM 1500 C C . THR A 1 187 ? -14.278 1.363 -12.336 1.00 87.56 187 THR A C 1
ATOM 1502 O O . THR A 1 187 ? -15.358 1.719 -11.856 1.00 87.56 187 THR A O 1
ATOM 1505 N N . THR A 1 188 ? -13.905 1.678 -13.577 1.00 83.50 188 THR A N 1
ATOM 1506 C CA . THR A 1 188 ? -14.784 2.315 -14.561 1.00 83.50 188 THR A CA 1
ATOM 1507 C C . THR A 1 188 ? -16.053 1.483 -14.775 1.00 83.50 188 THR A C 1
ATOM 1509 O O . THR A 1 188 ? -16.059 0.258 -14.647 1.00 83.50 188 THR A O 1
ATOM 1512 N N . GLU A 1 189 ? -17.171 2.137 -15.087 1.00 77.94 189 GLU A N 1
ATOM 1513 C CA . GLU A 1 189 ? -18.438 1.437 -15.298 1.00 77.94 189 GLU A CA 1
ATOM 1514 C C . GLU A 1 189 ? -18.312 0.388 -16.419 1.00 77.94 189 GLU A C 1
ATOM 1516 O O . GLU A 1 189 ? -17.891 0.692 -17.533 1.00 77.94 189 GLU A O 1
ATOM 1521 N N . GLY A 1 190 ? -18.651 -0.867 -16.106 1.00 77.50 190 GLY A N 1
ATOM 1522 C CA . GLY A 1 190 ? -18.557 -1.992 -17.041 1.00 77.50 190 GLY A CA 1
ATOM 1523 C C . GLY A 1 190 ? -17.205 -2.714 -17.071 1.00 77.50 190 GLY A C 1
ATOM 1524 O O . GLY A 1 190 ? -17.112 -3.759 -17.717 1.00 77.50 190 GLY A O 1
ATOM 1525 N N . THR A 1 191 ? -16.184 -2.234 -16.353 1.00 82.25 191 THR A N 1
ATOM 1526 C CA . THR A 1 191 ? -14.912 -2.948 -16.192 1.00 82.25 191 THR A CA 1
ATOM 1527 C C . THR A 1 191 ? -14.820 -3.590 -14.808 1.00 82.25 191 THR A C 1
ATOM 1529 O O . THR A 1 191 ? -15.178 -3.011 -13.785 1.00 82.25 191 THR A O 1
ATOM 1532 N N . GLU A 1 192 ? -14.366 -4.841 -14.773 1.00 89.88 192 GLU A N 1
ATOM 1533 C CA . GLU A 1 192 ? -13.989 -5.511 -13.527 1.00 89.88 192 GLU A CA 1
ATOM 1534 C C . GLU A 1 192 ? -12.474 -5.454 -13.403 1.00 89.88 192 GLU A C 1
ATOM 1536 O O . GLU A 1 192 ? -11.776 -5.528 -14.411 1.00 89.88 192 GLU A O 1
ATOM 1541 N N . TYR A 1 193 ? -11.961 -5.378 -12.182 1.00 96.44 193 TYR A N 1
ATOM 1542 C CA . TYR A 1 193 ? -10.530 -5.474 -11.920 1.00 96.44 193 TYR A CA 1
ATOM 1543 C C . TYR A 1 193 ? -10.308 -6.614 -10.937 1.00 96.44 193 TYR A C 1
ATOM 1545 O O . TYR A 1 193 ? -10.702 -6.528 -9.774 1.00 96.44 193 TYR A O 1
ATOM 1553 N N . ILE A 1 194 ? -9.756 -7.720 -11.427 1.00 97.19 194 ILE A N 1
ATOM 1554 C CA . ILE A 1 194 ? -9.708 -8.992 -10.711 1.00 97.19 194 ILE A CA 1
ATOM 1555 C C . ILE A 1 194 ? -8.304 -9.202 -10.164 1.00 97.19 194 ILE A C 1
ATOM 1557 O O . ILE A 1 194 ? -7.312 -9.057 -10.878 1.00 97.19 194 ILE A O 1
ATOM 1561 N N . VAL A 1 195 ? -8.228 -9.565 -8.888 1.00 97.06 195 VAL A N 1
ATOM 1562 C CA . VAL A 1 195 ? -6.976 -9.911 -8.211 1.00 97.06 195 VAL A CA 1
ATOM 1563 C C . VAL A 1 195 ? -7.144 -11.200 -7.401 1.00 97.06 195 VAL A C 1
ATOM 1565 O O . VAL A 1 195 ? -8.261 -11.521 -6.972 1.00 97.06 195 VAL A O 1
ATOM 1568 N N . PRO A 1 196 ? -6.053 -11.948 -7.156 1.00 96.06 196 PRO A N 1
ATOM 1569 C CA . PRO A 1 196 ? -6.051 -13.047 -6.196 1.00 96.06 196 PRO A CA 1
ATOM 1570 C C . PRO A 1 196 ? -6.532 -12.628 -4.804 1.00 96.06 196 PRO A C 1
ATOM 1572 O O . PRO A 1 196 ? -6.209 -11.535 -4.332 1.00 96.06 196 PRO A O 1
ATOM 1575 N N . GLU A 1 197 ? -7.239 -13.523 -4.109 1.00 91.62 197 GLU A N 1
ATOM 1576 C CA . GLU A 1 197 ? -7.742 -13.264 -2.748 1.00 91.62 197 GLU A CA 1
ATOM 1577 C C . GLU A 1 197 ? -6.610 -12.886 -1.776 1.00 91.62 197 GLU A C 1
ATOM 1579 O O . GLU A 1 197 ? -6.759 -11.950 -0.996 1.00 91.62 197 GLU A O 1
ATOM 1584 N N . ALA A 1 198 ? -5.446 -13.540 -1.875 1.00 89.25 198 ALA A N 1
ATOM 1585 C CA . ALA A 1 198 ? -4.283 -13.247 -1.031 1.00 89.25 198 ALA A CA 1
ATOM 1586 C C . ALA A 1 198 ? -3.779 -11.799 -1.187 1.00 89.25 198 ALA A C 1
ATOM 1588 O O . ALA A 1 198 ? -3.474 -11.132 -0.198 1.00 89.25 198 ALA A O 1
ATOM 1589 N N . VAL A 1 199 ? -3.755 -11.288 -2.424 1.00 92.88 199 VAL A N 1
ATOM 1590 C CA . VAL A 1 199 ? -3.385 -9.896 -2.728 1.00 92.88 199 VAL A CA 1
ATOM 1591 C C . VAL A 1 199 ? -4.438 -8.940 -2.180 1.00 92.88 199 VAL A C 1
ATOM 1593 O O . VAL A 1 199 ? -4.104 -7.922 -1.576 1.00 92.88 199 VAL A O 1
ATOM 1596 N N . GLN A 1 200 ? -5.718 -9.276 -2.344 1.00 91.62 200 GLN A N 1
ATOM 1597 C CA . GLN A 1 200 ? -6.805 -8.453 -1.828 1.00 91.62 200 GLN A CA 1
ATOM 1598 C C . GLN A 1 200 ? -6.779 -8.361 -0.296 1.00 91.62 200 GLN A C 1
ATOM 1600 O O . GLN A 1 200 ? -6.983 -7.281 0.255 1.00 91.62 200 GLN A O 1
ATOM 1605 N N . GLU A 1 201 ? -6.515 -9.469 0.398 1.00 86.69 201 GLU A N 1
ATOM 1606 C CA . GLU A 1 201 ? -6.388 -9.480 1.856 1.00 86.69 201 GLU A CA 1
ATOM 1607 C C . GLU A 1 201 ? -5.191 -8.651 2.327 1.00 86.69 201 GLU A C 1
ATOM 1609 O O . GLU A 1 201 ? -5.355 -7.857 3.251 1.00 86.69 201 GLU A O 1
ATOM 1614 N N . TYR A 1 202 ? -4.032 -8.741 1.663 1.00 87.75 202 TYR A N 1
ATOM 1615 C CA . TYR A 1 202 ? -2.887 -7.869 1.957 1.00 87.75 202 TYR A CA 1
ATOM 1616 C C . TYR A 1 202 ? -3.286 -6.388 1.892 1.00 87.75 202 TYR A C 1
ATOM 1618 O O . TYR A 1 202 ? -3.115 -5.648 2.859 1.00 87.75 202 TYR A O 1
ATOM 1626 N N . VAL A 1 203 ? -3.906 -5.972 0.784 1.00 90.88 203 VAL A N 1
ATOM 1627 C CA . VAL A 1 203 ? -4.278 -4.570 0.538 1.00 90.88 203 VAL A CA 1
ATOM 1628 C C . VAL A 1 203 ? -5.376 -4.077 1.497 1.00 90.88 203 VAL A C 1
ATOM 1630 O O . VAL A 1 203 ? -5.329 -2.933 1.948 1.00 90.88 203 VAL A O 1
ATOM 1633 N N . LYS A 1 204 ? -6.341 -4.924 1.887 1.00 88.50 204 LYS A N 1
ATOM 1634 C CA . LYS A 1 204 ? -7.376 -4.576 2.888 1.00 88.50 204 LYS A CA 1
ATOM 1635 C C . LYS A 1 204 ? -6.803 -4.288 4.277 1.00 88.50 204 LYS A C 1
ATOM 1637 O O . LYS A 1 204 ? -7.424 -3.539 5.034 1.00 88.50 204 LYS A O 1
ATOM 1642 N N . ASN A 1 205 ? -5.659 -4.878 4.625 1.00 84.06 205 ASN A N 1
ATOM 1643 C CA . ASN A 1 205 ? -4.988 -4.634 5.906 1.00 84.06 205 ASN A CA 1
ATOM 1644 C C . ASN A 1 205 ? -4.157 -3.336 5.905 1.00 84.06 205 ASN A C 1
ATOM 1646 O O . ASN A 1 205 ? -3.633 -2.939 6.944 1.00 84.06 205 ASN A O 1
ATOM 1650 N N . ILE A 1 206 ? -4.067 -2.637 4.767 1.00 85.81 206 ILE A N 1
ATOM 1651 C CA . ILE A 1 206 ? -3.419 -1.329 4.676 1.00 85.81 206 ILE A CA 1
ATOM 1652 C C . ILE A 1 206 ? -4.422 -0.231 5.019 1.00 85.81 206 ILE A C 1
ATOM 1654 O O . ILE A 1 206 ? -5.345 0.080 4.256 1.00 85.81 206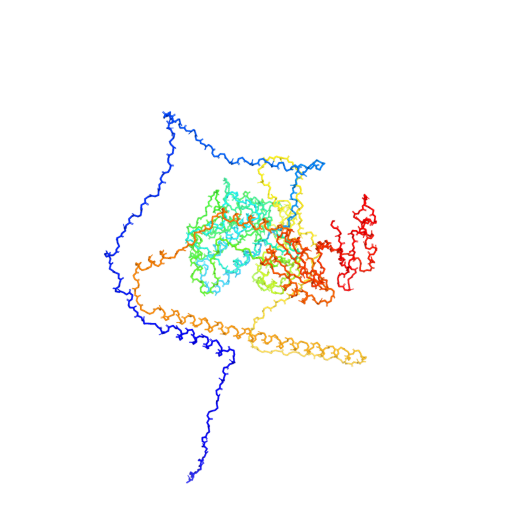 ILE A O 1
ATOM 1658 N N . GLY A 1 207 ? -4.214 0.403 6.167 1.00 83.75 207 GLY A N 1
ATOM 1659 C CA . GLY A 1 207 ? -4.932 1.610 6.534 1.00 83.75 207 GLY A CA 1
ATOM 1660 C C . GLY A 1 207 ? -4.881 1.905 8.023 1.00 83.75 207 GLY A C 1
ATOM 1661 O O . GLY A 1 207 ? -4.051 1.385 8.764 1.00 83.75 207 GLY A O 1
ATOM 1662 N N . LYS A 1 208 ? -5.802 2.771 8.441 1.00 81.69 208 LYS A N 1
ATOM 1663 C CA . LYS A 1 208 ? -5.970 3.189 9.829 1.00 81.69 208 LYS A CA 1
ATOM 1664 C C . LYS A 1 208 ? -6.274 1.995 10.735 1.00 81.69 208 LYS A C 1
ATOM 1666 O O . LYS A 1 208 ? -7.089 1.135 10.388 1.00 81.69 208 LYS A O 1
ATOM 1671 N N . PHE A 1 209 ? -5.701 1.996 11.931 1.00 78.31 209 PHE A N 1
ATOM 1672 C CA . PHE A 1 209 ? -6.067 1.061 12.988 1.00 78.31 209 PHE A CA 1
ATOM 1673 C C . PHE A 1 209 ? -6.288 1.770 14.315 1.00 78.31 209 PHE A C 1
ATOM 1675 O O . PHE A 1 209 ? -5.916 2.927 14.489 1.00 78.31 209 PHE A O 1
ATOM 1682 N N . VAL A 1 210 ? -6.922 1.056 15.241 1.00 78.69 210 VAL A N 1
ATOM 1683 C CA . VAL A 1 210 ? -7.237 1.560 16.577 1.00 78.69 210 VAL A CA 1
ATOM 1684 C C . VAL A 1 210 ? -6.428 0.758 17.585 1.00 78.69 210 VAL A C 1
ATOM 1686 O O . VAL A 1 210 ? -6.466 -0.477 17.573 1.00 78.69 210 VAL A O 1
ATOM 1689 N N . THR A 1 211 ? -5.684 1.443 18.442 1.00 73.31 211 THR A N 1
ATOM 1690 C CA . THR A 1 211 ? -4.999 0.828 19.578 1.00 73.31 211 THR A CA 1
ATOM 1691 C C . THR A 1 211 ? -6.029 0.350 20.624 1.00 73.31 211 THR A C 1
ATOM 1693 O O . THR A 1 211 ? -7.187 0.768 20.617 1.00 73.31 211 THR A O 1
ATOM 1696 N N . PRO A 1 212 ? -5.659 -0.495 21.599 1.00 67.88 212 PRO A N 1
ATOM 1697 C CA . PRO A 1 212 ? -6.548 -0.915 22.681 1.00 67.88 212 PRO A CA 1
ATOM 1698 C C . PRO A 1 212 ? -6.872 0.211 23.653 1.00 67.88 212 PRO A C 1
ATOM 1700 O O . PRO A 1 212 ? -7.856 0.109 24.382 1.00 67.88 212 PRO A O 1
ATOM 1703 N N . THR A 1 213 ? -6.057 1.269 23.668 1.00 74.38 213 THR A N 1
ATOM 1704 C CA . THR A 1 213 ? -6.355 2.525 24.366 1.00 74.38 213 THR A CA 1
ATOM 1705 C C . THR A 1 213 ? -7.448 3.327 23.653 1.00 74.38 213 THR A C 1
ATOM 1707 O O . THR A 1 213 ? -7.971 4.274 24.231 1.00 74.38 213 THR A O 1
ATOM 1710 N N . GLY A 1 214 ? -7.868 2.909 22.452 1.00 78.88 214 GLY A N 1
ATOM 1711 C CA . GLY A 1 214 ? -8.885 3.582 21.647 1.00 78.88 214 GLY A CA 1
ATOM 1712 C C . GLY A 1 214 ? -8.319 4.700 20.775 1.00 78.88 214 GLY A C 1
ATOM 1713 O O . GLY A 1 214 ? -9.093 5.465 20.206 1.00 78.88 214 GLY A O 1
ATOM 1714 N N . GLU A 1 215 ? -6.994 4.811 20.683 1.00 80.62 215 GLU A N 1
ATOM 1715 C CA . GLU A 1 215 ? -6.322 5.830 19.886 1.00 80.62 215 GLU A CA 1
ATOM 1716 C C . GLU A 1 215 ? -6.214 5.374 18.439 1.00 80.62 215 GLU A C 1
ATOM 1718 O O . GLU A 1 215 ? -5.935 4.217 18.128 1.00 80.62 215 GLU A O 1
ATOM 1723 N N . ASP A 1 216 ? -6.425 6.317 17.539 1.00 82.75 216 ASP A N 1
ATOM 1724 C CA . ASP A 1 216 ? -6.341 6.079 16.115 1.00 82.75 216 ASP A CA 1
ATOM 1725 C C . ASP A 1 216 ? -4.903 6.268 15.628 1.00 82.75 216 ASP A C 1
ATOM 1727 O O . ASP A 1 216 ? -4.351 7.366 15.732 1.00 82.75 216 ASP A O 1
ATOM 1731 N N . VAL A 1 217 ? -4.326 5.220 15.038 1.00 82.25 217 VAL A N 1
ATOM 1732 C CA . VAL A 1 217 ? -3.055 5.299 14.316 1.00 82.25 217 VAL A CA 1
ATOM 1733 C C . VAL A 1 217 ? -3.341 5.349 12.825 1.00 82.25 217 VAL A C 1
ATOM 1735 O O . VAL A 1 217 ? -3.928 4.439 12.230 1.00 82.25 217 VAL A O 1
ATOM 1738 N N . TYR A 1 218 ? -2.942 6.460 12.231 1.00 85.50 218 TYR A N 1
ATOM 1739 C CA . TYR A 1 218 ? -3.135 6.786 10.833 1.00 85.50 218 TYR A CA 1
ATOM 1740 C C . TYR A 1 218 ? -2.006 6.216 9.971 1.00 85.50 218 TYR A C 1
ATOM 1742 O O . TYR A 1 218 ? -0.861 6.072 10.404 1.00 85.50 218 TYR A O 1
ATOM 1750 N N . LEU A 1 219 ? -2.345 5.896 8.726 1.00 87.50 219 LEU A N 1
ATOM 1751 C CA . LEU A 1 219 ? -1.355 5.511 7.729 1.00 87.50 219 LEU A CA 1
ATOM 1752 C C . LEU A 1 219 ? -0.641 6.772 7.240 1.00 87.50 219 LEU A C 1
ATOM 1754 O O . LEU A 1 219 ? -1.290 7.640 6.666 1.00 87.50 219 LEU A O 1
ATOM 1758 N N . ASN A 1 220 ? 0.675 6.839 7.406 1.00 89.25 220 ASN A N 1
ATOM 1759 C CA . ASN A 1 220 ? 1.500 7.822 6.724 1.00 89.25 220 ASN A CA 1
ATOM 1760 C C . ASN A 1 220 ? 2.083 7.196 5.457 1.00 89.25 220 ASN A C 1
ATOM 1762 O O . ASN A 1 220 ? 2.753 6.166 5.508 1.00 89.25 220 ASN A O 1
ATOM 1766 N N . VAL A 1 221 ? 1.837 7.837 4.324 1.00 90.75 221 VAL A N 1
ATOM 1767 C CA . VAL A 1 221 ? 2.607 7.617 3.103 1.00 90.75 221 VAL A CA 1
ATOM 1768 C C . VAL A 1 221 ? 3.309 8.948 2.848 1.00 90.75 221 VAL A C 1
ATOM 1770 O O . VAL A 1 221 ? 2.617 9.954 2.675 1.00 90.75 221 VAL A O 1
ATOM 1773 N N . PRO A 1 222 ? 4.647 8.988 2.914 1.00 91.38 222 PRO A N 1
ATOM 1774 C CA . PRO A 1 222 ? 5.409 10.206 2.673 1.00 91.38 222 PRO A CA 1
ATOM 1775 C C . PRO A 1 222 ? 5.102 10.800 1.299 1.00 91.38 222 PRO A C 1
ATOM 1777 O O . PRO A 1 222 ? 4.870 10.045 0.356 1.00 91.38 222 PRO A O 1
ATOM 1780 N N . ASP A 1 223 ? 5.180 12.124 1.157 1.00 90.56 223 ASP A N 1
ATOM 1781 C CA . ASP A 1 223 ? 4.949 12.778 -0.142 1.00 90.56 223 ASP A CA 1
ATOM 1782 C C . ASP A 1 223 ? 5.913 12.274 -1.217 1.00 90.56 223 ASP A C 1
ATOM 1784 O O . ASP A 1 223 ? 5.510 12.042 -2.351 1.00 90.56 223 ASP A O 1
ATOM 1788 N N . ILE A 1 224 ? 7.164 12.000 -0.837 1.00 92.50 224 ILE A N 1
ATOM 1789 C CA . ILE A 1 224 ? 8.163 11.414 -1.739 1.00 92.50 224 ILE A CA 1
ATOM 1790 C C . ILE A 1 224 ? 7.782 10.014 -2.242 1.00 92.50 224 ILE A C 1
ATOM 1792 O O . ILE A 1 224 ? 8.343 9.558 -3.223 1.00 92.50 224 ILE A O 1
ATOM 1796 N N . ALA A 1 225 ? 6.845 9.320 -1.587 1.00 93.75 225 ALA A N 1
ATOM 1797 C CA . ALA A 1 225 ? 6.335 8.012 -2.002 1.00 93.75 225 ALA A CA 1
ATOM 1798 C C . ALA A 1 225 ? 5.076 8.111 -2.884 1.00 93.75 225 ALA A C 1
ATOM 1800 O O . ALA A 1 225 ? 4.451 7.094 -3.194 1.00 93.75 225 ALA A O 1
ATOM 1801 N N . ILE A 1 226 ? 4.671 9.322 -3.279 1.00 93.81 226 ILE A N 1
ATOM 1802 C CA . ILE A 1 226 ? 3.587 9.543 -4.234 1.00 93.81 226 ILE A CA 1
ATOM 1803 C C . ILE A 1 226 ? 4.176 9.477 -5.649 1.00 93.81 226 ILE A C 1
ATOM 1805 O O . ILE A 1 226 ? 5.102 10.225 -5.950 1.00 93.81 226 ILE A O 1
ATOM 1809 N N . PRO A 1 227 ? 3.636 8.647 -6.560 1.00 95.12 227 PRO A N 1
ATOM 1810 C CA . PRO A 1 227 ? 4.130 8.599 -7.931 1.00 95.12 227 PRO A CA 1
ATOM 1811 C C . PRO A 1 227 ? 3.985 9.954 -8.650 1.00 95.12 227 PRO A C 1
ATOM 1813 O O . PRO A 1 227 ? 2.898 10.554 -8.692 1.00 95.12 227 PRO A O 1
ATOM 1816 N N . HIS A 1 228 ? 5.087 10.436 -9.219 1.00 92.44 228 HIS A N 1
ATOM 1817 C CA . HIS A 1 228 ? 5.179 11.713 -9.919 1.00 92.44 228 HIS A CA 1
ATOM 1818 C C . HIS A 1 228 ? 4.582 11.646 -11.330 1.00 92.44 228 HIS A C 1
ATOM 1820 O O . HIS A 1 228 ? 4.390 10.572 -11.908 1.00 92.44 228 HIS A O 1
ATOM 1826 N N . ILE A 1 229 ? 4.259 12.823 -11.869 1.00 91.19 229 ILE A N 1
ATOM 1827 C CA . ILE A 1 229 ? 3.952 12.992 -13.294 1.00 91.19 229 ILE A CA 1
ATOM 1828 C C . ILE A 1 229 ? 5.215 12.831 -14.131 1.00 91.19 229 ILE A C 1
ATOM 1830 O O . ILE A 1 229 ? 6.321 12.929 -13.603 1.00 91.19 229 ILE A O 1
ATOM 1834 N N . SER A 1 230 ? 5.030 12.618 -15.429 1.00 88.56 230 SER A N 1
ATOM 1835 C CA . SER A 1 230 ? 6.118 12.719 -16.394 1.00 88.56 230 SER A CA 1
ATOM 1836 C C . SER A 1 230 ? 6.709 14.118 -16.403 1.00 88.56 230 SER A C 1
ATOM 1838 O O . SER A 1 230 ? 5.970 15.105 -16.297 1.00 88.56 230 SER A O 1
ATOM 1840 N N . ASP A 1 231 ? 8.012 14.183 -16.610 1.00 83.88 231 ASP A N 1
ATOM 1841 C CA . ASP A 1 231 ? 8.723 15.395 -16.984 1.00 83.88 231 ASP A CA 1
ATOM 1842 C C . ASP A 1 231 ? 9.380 15.205 -18.362 1.00 83.88 231 ASP A C 1
ATOM 1844 O O . ASP A 1 231 ? 9.091 14.236 -19.068 1.00 83.88 231 ASP A O 1
ATOM 1848 N N . ASP A 1 232 ? 10.221 16.153 -18.775 1.00 78.19 232 ASP A N 1
ATOM 1849 C CA . ASP A 1 232 ? 10.900 16.090 -20.074 1.00 78.19 232 ASP A CA 1
ATOM 1850 C C . ASP A 1 232 ? 11.951 14.961 -20.148 1.00 78.19 232 ASP A C 1
ATOM 1852 O O . ASP A 1 232 ? 12.381 14.599 -21.245 1.00 78.19 232 ASP A O 1
ATOM 1856 N N . ASN A 1 233 ? 12.355 14.390 -19.007 1.00 83.25 233 ASN A N 1
ATOM 1857 C CA . ASN A 1 233 ? 13.481 13.462 -18.900 1.00 83.25 233 ASN A CA 1
ATOM 1858 C C . ASN A 1 233 ? 13.044 12.016 -18.615 1.00 83.25 233 ASN A C 1
ATOM 1860 O O . ASN A 1 233 ? 13.749 11.075 -18.989 1.00 83.25 233 ASN A O 1
ATOM 1864 N N . HIS A 1 234 ? 11.897 11.812 -17.965 1.00 87.12 234 HIS A N 1
ATOM 1865 C CA . HIS A 1 234 ? 11.412 10.493 -17.584 1.00 87.12 234 HIS A CA 1
ATOM 1866 C C . HIS A 1 234 ? 9.879 10.375 -17.567 1.00 87.12 234 HIS A C 1
ATOM 1868 O O . HIS A 1 234 ? 9.130 11.316 -17.290 1.00 87.12 234 HIS A O 1
ATOM 1874 N N . GLU A 1 235 ? 9.402 9.151 -17.785 1.00 93.56 235 GLU A N 1
ATOM 1875 C CA . GLU A 1 235 ? 7.984 8.806 -17.720 1.00 93.56 235 GLU A CA 1
ATOM 1876 C C . GLU A 1 235 ? 7.372 8.983 -16.315 1.00 93.56 235 GLU A C 1
ATOM 1878 O O . GLU A 1 235 ? 8.060 9.003 -15.292 1.00 93.56 235 GLU A O 1
ATOM 1883 N N . ALA A 1 236 ? 6.043 9.070 -16.243 1.00 95.44 236 ALA A N 1
ATOM 1884 C CA . ALA A 1 236 ? 5.308 9.130 -14.985 1.00 95.44 236 ALA A CA 1
ATOM 1885 C C . ALA A 1 236 ? 5.454 7.843 -14.151 1.00 95.44 236 ALA A C 1
ATOM 1887 O O . ALA A 1 236 ? 5.711 6.750 -14.656 1.00 95.44 236 ALA A O 1
ATOM 1888 N N . GLY A 1 237 ? 5.191 7.954 -12.848 1.00 95.81 237 GLY A N 1
ATOM 1889 C CA . GLY A 1 237 ? 5.073 6.808 -11.942 1.00 95.81 237 GLY A CA 1
ATOM 1890 C C . GLY A 1 237 ? 6.327 6.471 -11.127 1.00 95.81 237 GLY A C 1
ATOM 1891 O O . GLY A 1 237 ? 6.308 5.515 -10.344 1.00 95.81 237 GLY A O 1
ATOM 1892 N N . PHE A 1 238 ? 7.409 7.232 -11.289 1.00 97.19 238 PHE A N 1
ATOM 1893 C CA . PHE A 1 238 ? 8.566 7.203 -10.391 1.00 97.19 238 PHE A CA 1
ATOM 1894 C C . PHE A 1 238 ? 8.325 8.030 -9.128 1.00 97.19 238 PHE A C 1
ATOM 1896 O O . PHE A 1 238 ? 7.392 8.824 -9.057 1.00 97.19 238 PHE A O 1
ATOM 1903 N N . PHE A 1 239 ? 9.191 7.848 -8.135 1.00 95.88 239 PHE A N 1
ATOM 1904 C CA . PHE A 1 239 ? 9.185 8.605 -6.879 1.00 95.88 239 PHE A CA 1
ATOM 1905 C C . PHE A 1 239 ? 10.194 9.771 -6.879 1.00 95.88 239 PHE A C 1
ATOM 1907 O O . PHE A 1 239 ? 10.358 10.455 -5.874 1.00 95.88 239 PHE A O 1
ATOM 1914 N N . GLY A 1 240 ? 10.886 9.997 -8.001 1.00 95.12 240 GLY A N 1
ATOM 1915 C CA . GLY A 1 240 ? 12.005 10.936 -8.111 1.00 95.12 240 GLY A CA 1
ATOM 1916 C C . GLY A 1 240 ? 13.375 10.249 -8.008 1.00 95.12 240 GLY A C 1
ATOM 1917 O O . GLY A 1 240 ? 13.451 9.022 -8.152 1.00 95.12 240 GLY A O 1
ATOM 1918 N N . PRO A 1 241 ? 14.464 11.015 -7.821 1.00 95.75 241 PRO A N 1
ATOM 1919 C CA . PRO A 1 241 ? 15.823 10.478 -7.828 1.00 95.75 241 PRO A CA 1
ATOM 1920 C C . PRO A 1 241 ? 16.049 9.546 -6.640 1.00 95.75 241 PRO A C 1
ATOM 1922 O O . PRO A 1 241 ? 15.444 9.722 -5.584 1.00 95.75 241 PRO A O 1
ATOM 1925 N N . CYS A 1 242 ? 16.906 8.543 -6.818 1.00 96.62 242 CYS A N 1
ATOM 1926 C CA . CYS A 1 242 ? 17.287 7.579 -5.792 1.00 96.62 242 CYS A CA 1
ATOM 1927 C C . CYS A 1 242 ? 18.666 7.940 -5.217 1.00 96.62 242 CYS A C 1
ATOM 1929 O O . CYS A 1 242 ? 19.691 7.423 -5.662 1.00 96.62 242 CYS A O 1
ATOM 1931 N N . ASP A 1 243 ? 18.683 8.813 -4.211 1.00 95.56 243 ASP A N 1
ATOM 1932 C CA . ASP A 1 243 ? 19.891 9.324 -3.555 1.00 95.56 243 ASP A CA 1
ATOM 1933 C C . ASP A 1 243 ? 19.984 8.889 -2.080 1.00 95.56 243 ASP A C 1
ATOM 1935 O O . ASP A 1 243 ? 19.217 8.052 -1.599 1.00 95.56 243 ASP A O 1
ATOM 1939 N N . ASP A 1 244 ? 20.956 9.422 -1.337 1.00 93.88 244 ASP A N 1
ATOM 1940 C CA . ASP A 1 244 ? 21.136 9.088 0.074 1.00 93.88 244 ASP A CA 1
ATOM 1941 C C . ASP A 1 244 ? 19.971 9.537 0.965 1.00 93.88 244 ASP A C 1
ATOM 1943 O O . ASP A 1 244 ? 19.739 8.918 2.002 1.00 93.88 244 ASP A O 1
ATOM 1947 N N . ALA A 1 245 ? 19.192 10.543 0.580 1.00 93.69 245 ALA A N 1
ATOM 1948 C CA . ALA A 1 245 ? 18.023 10.993 1.324 1.00 93.69 245 ALA A CA 1
ATOM 1949 C C . ALA A 1 245 ? 16.750 10.214 0.960 1.00 93.69 245 ALA A C 1
ATOM 1951 O O . ALA A 1 245 ? 15.883 10.044 1.822 1.00 93.69 245 ALA A O 1
ATOM 1952 N N . THR A 1 246 ? 16.623 9.732 -0.278 1.00 94.75 246 THR A N 1
ATOM 1953 C CA . THR A 1 246 ? 15.366 9.188 -0.817 1.00 94.75 246 THR A CA 1
ATOM 1954 C C . THR A 1 246 ? 15.376 7.685 -1.071 1.00 94.75 246 THR A C 1
ATOM 1956 O O . THR A 1 246 ? 14.290 7.118 -1.167 1.00 94.75 246 THR A O 1
ATOM 1959 N N . HIS A 1 247 ? 16.530 7.003 -1.123 1.00 94.88 247 HIS A N 1
ATOM 1960 C CA . HIS A 1 247 ? 16.623 5.598 -1.567 1.00 94.88 247 HIS A CA 1
ATOM 1961 C C . HIS A 1 247 ? 15.623 4.636 -0.897 1.00 94.88 247 HIS A C 1
ATOM 1963 O O . HIS A 1 247 ? 15.086 3.739 -1.553 1.00 94.88 247 HIS A O 1
ATOM 1969 N N . ASN A 1 248 ? 15.298 4.853 0.387 1.00 93.31 248 ASN A N 1
ATOM 1970 C CA . ASN A 1 248 ? 14.331 4.030 1.118 1.00 93.31 248 ASN A CA 1
ATOM 1971 C C . ASN A 1 248 ? 12.942 4.003 0.461 1.00 93.31 248 ASN A C 1
ATOM 1973 O O . ASN A 1 248 ? 12.192 3.059 0.700 1.00 93.31 248 ASN A O 1
ATOM 1977 N N . VAL A 1 249 ? 12.569 5.010 -0.337 1.00 95.31 249 VAL A N 1
ATOM 1978 C CA . VAL A 1 249 ? 11.274 5.035 -1.023 1.00 95.31 249 VAL A CA 1
ATOM 1979 C C . VAL A 1 249 ? 11.146 3.866 -1.997 1.00 95.31 249 VAL A C 1
ATOM 1981 O O . VAL A 1 249 ? 10.137 3.168 -1.985 1.00 95.31 249 VAL A O 1
ATOM 1984 N N . TYR A 1 250 ? 12.213 3.568 -2.740 1.00 96.31 250 TYR A N 1
ATOM 1985 C CA . TYR A 1 250 ? 12.272 2.442 -3.671 1.00 96.31 250 TYR A CA 1
ATOM 1986 C C . TYR A 1 250 ? 12.483 1.094 -2.974 1.00 96.31 250 TYR A C 1
ATOM 1988 O O . TYR A 1 250 ? 12.275 0.045 -3.578 1.00 96.31 250 TYR A O 1
ATOM 1996 N N . GLU A 1 251 ? 12.879 1.105 -1.702 1.00 92.38 251 GLU A N 1
ATOM 1997 C CA . GLU A 1 251 ? 13.037 -0.101 -0.885 1.00 92.38 251 GLU A CA 1
ATOM 1998 C C . GLU A 1 251 ? 11.780 -0.439 -0.063 1.00 92.38 251 GLU A C 1
ATOM 2000 O O . GLU A 1 251 ? 11.640 -1.570 0.399 1.00 92.38 251 GLU A O 1
ATOM 2005 N N . CYS A 1 252 ? 10.886 0.531 0.162 1.00 91.38 252 CYS A N 1
ATOM 2006 C CA . CYS A 1 252 ? 9.674 0.378 0.977 1.00 91.38 252 CYS A CA 1
ATOM 2007 C C . CYS A 1 252 ? 8.376 0.472 0.166 1.00 91.38 252 CYS A C 1
ATOM 2009 O O . CYS A 1 252 ? 7.348 -0.014 0.628 1.00 91.38 252 CYS A O 1
ATOM 2011 N N . TYR A 1 253 ? 8.376 1.086 -1.015 1.00 94.88 253 TYR A N 1
ATOM 2012 C CA . TYR A 1 253 ? 7.179 1.265 -1.838 1.00 94.88 253 TYR A CA 1
ATOM 2013 C C . TYR A 1 253 ? 7.442 0.741 -3.249 1.00 94.88 253 TYR A C 1
ATOM 2015 O O . TYR A 1 253 ? 8.525 0.908 -3.804 1.00 94.88 253 TYR A O 1
ATOM 2023 N N . VAL A 1 254 ? 6.451 0.067 -3.836 1.00 95.88 254 VAL A N 1
ATOM 2024 C CA . VAL A 1 254 ? 6.595 -0.521 -5.174 1.00 95.88 254 VAL A CA 1
ATOM 2025 C C . VAL A 1 254 ? 6.228 0.528 -6.217 1.00 95.88 254 VAL A C 1
ATOM 2027 O O . VAL A 1 254 ? 5.058 0.900 -6.325 1.00 95.88 254 VAL A O 1
ATOM 2030 N N . SER A 1 255 ? 7.212 0.998 -6.986 1.00 97.75 255 SER A N 1
ATOM 2031 C CA . SER A 1 255 ? 6.991 2.017 -8.020 1.00 97.75 255 SER A CA 1
ATOM 2032 C C . SER A 1 255 ? 6.189 1.451 -9.206 1.00 97.75 255 SER A C 1
ATOM 2034 O O . SER A 1 255 ? 6.581 0.433 -9.799 1.00 97.75 255 SER A O 1
ATOM 2036 N N . PRO A 1 256 ? 5.088 2.117 -9.612 1.00 98.06 256 PRO A N 1
ATOM 2037 C CA . PRO A 1 256 ? 4.380 1.770 -10.838 1.00 98.06 256 PRO A CA 1
ATOM 2038 C C . PRO A 1 256 ? 5.268 1.819 -12.088 1.00 98.06 256 PRO A C 1
ATOM 2040 O O . PRO A 1 256 ? 5.197 0.903 -12.907 1.00 98.06 256 PRO A O 1
ATOM 2043 N N . ALA A 1 257 ? 6.149 2.820 -12.206 1.00 97.81 257 ALA A N 1
ATOM 2044 C CA . ALA A 1 257 ? 7.058 2.960 -13.346 1.00 97.81 257 ALA A CA 1
ATOM 2045 C C . ALA A 1 257 ? 8.083 1.825 -13.433 1.00 97.81 257 ALA A C 1
ATOM 2047 O O . ALA A 1 257 ? 8.229 1.227 -14.497 1.00 97.81 257 ALA A O 1
ATOM 2048 N N . VAL A 1 258 ? 8.718 1.451 -12.316 1.00 98.12 258 VAL A N 1
ATOM 2049 C CA . VAL A 1 258 ? 9.683 0.333 -12.281 1.00 98.12 258 VAL A CA 1
ATOM 2050 C C . VAL A 1 258 ? 9.036 -0.964 -12.776 1.00 98.12 258 VAL A C 1
ATOM 2052 O O . VAL A 1 258 ? 9.593 -1.673 -13.614 1.00 98.12 258 VAL A O 1
ATOM 2055 N N . THR A 1 259 ? 7.825 -1.273 -12.301 1.00 98.31 259 THR A N 1
ATOM 2056 C CA . THR A 1 259 ? 7.121 -2.494 -12.727 1.00 98.31 259 THR A CA 1
ATOM 2057 C C . THR A 1 259 ? 6.596 -2.417 -14.164 1.00 98.31 259 THR A C 1
ATOM 2059 O O . THR A 1 259 ? 6.604 -3.433 -14.856 1.00 98.31 259 THR A O 1
ATOM 2062 N N . ALA A 1 260 ? 6.208 -1.233 -14.647 1.00 98.12 260 ALA A N 1
ATOM 2063 C CA . ALA A 1 260 ? 5.851 -1.015 -16.049 1.00 98.12 260 ALA A CA 1
ATOM 2064 C C . ALA A 1 260 ? 7.064 -1.205 -16.978 1.00 98.12 260 ALA A C 1
ATOM 2066 O O . ALA A 1 260 ? 6.965 -1.899 -17.988 1.00 98.12 260 ALA A O 1
ATOM 2067 N N . ARG A 1 261 ? 8.236 -0.671 -16.610 1.00 97.44 261 ARG A N 1
ATOM 2068 C CA . ARG A 1 261 ? 9.494 -0.901 -17.339 1.00 97.44 261 ARG A CA 1
ATOM 2069 C C . ARG A 1 261 ? 9.883 -2.367 -17.354 1.00 97.44 261 ARG A C 1
ATOM 2071 O O . ARG A 1 261 ? 10.275 -2.853 -18.401 1.00 97.44 261 ARG A O 1
ATOM 2078 N N . CYS A 1 262 ? 9.697 -3.092 -16.251 1.00 97.38 262 CYS A N 1
ATOM 2079 C CA . CYS A 1 262 ? 9.916 -4.539 -16.224 1.00 97.38 262 CYS A CA 1
ATOM 2080 C C . CYS A 1 262 ? 9.050 -5.267 -17.272 1.00 97.38 262 CYS A C 1
ATOM 2082 O O . CYS A 1 262 ? 9.538 -6.159 -17.965 1.00 97.38 262 CYS A O 1
ATOM 2084 N N . VAL A 1 263 ? 7.787 -4.858 -17.461 1.00 97.75 263 VAL A N 1
ATOM 2085 C CA . VAL A 1 263 ? 6.926 -5.396 -18.532 1.00 97.75 263 VAL A CA 1
ATOM 2086 C C . VAL A 1 263 ? 7.510 -5.111 -19.920 1.00 97.75 263 VAL A C 1
ATOM 2088 O O . VAL A 1 263 ? 7.584 -6.029 -20.737 1.00 97.75 263 VAL A O 1
ATOM 2091 N N . LEU A 1 264 ? 7.945 -3.874 -20.183 1.00 97.06 264 LEU A N 1
ATOM 2092 C CA . LEU A 1 264 ? 8.522 -3.479 -21.476 1.00 97.06 264 LEU A CA 1
ATOM 2093 C C . LEU A 1 264 ? 9.864 -4.176 -21.745 1.00 97.06 264 LEU A C 1
ATOM 2095 O O . LEU A 1 264 ? 10.028 -4.799 -22.786 1.00 97.06 264 LEU A O 1
ATOM 2099 N N . ALA A 1 265 ? 10.771 -4.193 -20.774 1.00 96.88 265 ALA A N 1
ATOM 2100 C CA . ALA A 1 265 ? 12.053 -4.881 -20.872 1.00 96.88 265 ALA A CA 1
ATOM 2101 C C . ALA A 1 265 ? 11.879 -6.395 -21.076 1.00 96.88 265 ALA A C 1
ATOM 2103 O O . ALA A 1 265 ? 12.589 -6.998 -21.876 1.00 96.88 265 ALA A O 1
ATOM 2104 N N . THR A 1 266 ? 10.887 -7.020 -20.424 1.00 96.50 266 THR A N 1
ATOM 2105 C CA . THR A 1 266 ? 10.548 -8.438 -20.657 1.00 96.50 266 THR A CA 1
ATOM 2106 C C . THR A 1 266 ? 10.004 -8.664 -22.074 1.00 96.50 266 THR A C 1
ATOM 2108 O O . THR A 1 266 ? 10.317 -9.674 -22.706 1.00 96.50 266 THR A O 1
ATOM 2111 N N . ARG A 1 267 ? 9.183 -7.737 -22.590 1.00 95.75 267 ARG A N 1
ATOM 2112 C CA . ARG A 1 267 ? 8.669 -7.775 -23.970 1.00 95.75 267 ARG A CA 1
ATOM 2113 C C . ARG A 1 267 ? 9.812 -7.698 -24.979 1.00 95.75 267 ARG A C 1
ATOM 2115 O O . ARG A 1 267 ? 9.821 -8.470 -25.933 1.00 95.75 267 ARG A O 1
ATOM 2122 N N . ASP A 1 268 ? 10.758 -6.799 -24.741 1.00 95.00 268 ASP A N 1
ATOM 2123 C CA . ASP A 1 268 ? 11.837 -6.477 -25.677 1.00 95.00 268 ASP A CA 1
ATOM 2124 C C . ASP A 1 268 ? 13.089 -7.348 -25.455 1.00 95.00 268 ASP A C 1
ATOM 2126 O O . ASP A 1 268 ? 13.978 -7.395 -26.302 1.00 95.00 268 ASP A O 1
ATOM 2130 N N . ASN A 1 269 ? 13.101 -8.137 -24.373 1.00 93.88 269 ASN A N 1
ATOM 2131 C CA . ASN A 1 269 ? 14.185 -9.032 -23.967 1.00 93.88 269 ASN A CA 1
ATOM 2132 C C . ASN A 1 269 ? 15.521 -8.294 -23.780 1.00 93.88 269 ASN A C 1
ATOM 2134 O O . ASN A 1 269 ? 16.565 -8.713 -24.286 1.00 93.88 269 ASN A O 1
ATOM 2138 N N . GLU A 1 270 ? 15.463 -7.182 -23.051 1.00 94.69 270 GLU A N 1
ATOM 2139 C CA . GLU A 1 270 ? 16.606 -6.319 -22.758 1.00 94.69 270 GLU A CA 1
ATOM 2140 C C . GLU A 1 270 ? 17.499 -6.935 -21.671 1.00 94.69 270 GLU A C 1
ATOM 2142 O O . GLU A 1 270 ? 17.173 -6.901 -20.486 1.00 94.69 270 GLU A O 1
ATOM 2147 N N . ALA A 1 271 ? 18.643 -7.506 -22.058 1.00 88.62 271 ALA A N 1
ATOM 2148 C CA . ALA A 1 271 ? 19.538 -8.195 -21.121 1.00 88.62 271 ALA A CA 1
ATOM 2149 C C . ALA A 1 271 ? 20.046 -7.288 -19.981 1.00 88.62 271 ALA A C 1
ATOM 2151 O O . ALA A 1 271 ? 20.091 -7.720 -18.831 1.00 88.62 271 ALA A O 1
ATOM 2152 N N . ASP A 1 272 ? 20.355 -6.027 -20.295 1.00 89.62 272 ASP A N 1
ATOM 2153 C CA . ASP A 1 272 ? 20.946 -5.052 -19.369 1.00 89.62 272 ASP A CA 1
ATOM 2154 C C . ASP A 1 272 ? 19.935 -3.984 -18.921 1.00 89.62 272 ASP A C 1
ATOM 2156 O O . ASP A 1 272 ? 20.278 -2.811 -18.738 1.00 89.62 272 ASP A O 1
ATOM 2160 N N . TRP A 1 273 ? 18.664 -4.376 -18.782 1.00 95.12 273 TRP A N 1
ATOM 2161 C CA . TRP A 1 273 ? 17.598 -3.440 -18.440 1.00 95.12 273 TRP A CA 1
ATOM 2162 C C . TRP A 1 273 ? 17.855 -2.746 -17.096 1.00 95.12 273 TRP A C 1
ATOM 2164 O O . TRP A 1 273 ? 18.271 -3.363 -16.113 1.00 95.12 273 TRP A O 1
ATOM 2174 N N . GLN A 1 274 ? 17.573 -1.444 -17.051 1.00 95.38 274 GLN A N 1
ATOM 2175 C CA . GLN A 1 274 ? 17.703 -0.641 -15.838 1.00 95.38 274 GLN A CA 1
ATOM 2176 C C . GLN A 1 274 ? 16.319 -0.269 -15.284 1.00 95.38 274 GLN A C 1
ATOM 2178 O O . GLN A 1 274 ? 15.463 0.218 -16.040 1.00 95.38 274 GLN A O 1
ATOM 2183 N N . PRO A 1 275 ? 16.083 -0.466 -13.970 1.00 96.44 275 PRO A N 1
ATOM 2184 C CA . PRO A 1 275 ? 14.795 -0.172 -13.347 1.00 96.44 275 PRO A CA 1
ATOM 2185 C C . PRO A 1 275 ? 14.506 1.325 -13.256 1.00 96.44 275 PRO A C 1
ATOM 2187 O O . PRO A 1 275 ? 13.341 1.713 -13.314 1.00 96.44 275 PRO A O 1
ATOM 2190 N N . LEU A 1 276 ? 15.550 2.146 -13.131 1.00 96.94 276 LEU A N 1
ATOM 2191 C CA . LEU A 1 276 ? 15.472 3.603 -13.136 1.00 96.94 276 LEU A CA 1
ATOM 2192 C C . LEU A 1 276 ? 16.197 4.152 -14.375 1.00 96.94 276 LEU A C 1
ATOM 2194 O O . LEU A 1 276 ? 17.199 3.565 -14.796 1.00 96.94 276 LEU A O 1
ATOM 2198 N N . PRO A 1 277 ? 15.719 5.258 -14.970 1.00 95.38 277 PRO A N 1
ATOM 2199 C CA . PRO A 1 277 ? 16.479 5.989 -15.976 1.00 95.38 277 PRO A CA 1
ATOM 2200 C C . PRO A 1 277 ? 17.760 6.583 -15.357 1.00 95.38 277 PRO A C 1
ATOM 2202 O O . PRO A 1 277 ? 17.797 6.792 -14.141 1.00 95.38 277 PRO A O 1
ATOM 2205 N N . PRO A 1 278 ? 18.794 6.881 -16.169 1.00 93.62 278 PRO A N 1
ATOM 2206 C CA . PRO A 1 278 ? 20.083 7.375 -15.679 1.00 93.62 278 PRO A CA 1
ATOM 2207 C C . PRO A 1 278 ? 19.978 8.584 -14.743 1.00 93.62 278 PRO A C 1
ATOM 2209 O O . PRO A 1 278 ? 20.660 8.613 -13.728 1.00 93.62 278 PRO A O 1
ATOM 2212 N N . ASP A 1 279 ? 19.067 9.518 -15.026 1.00 93.38 279 ASP A N 1
ATOM 2213 C CA . ASP A 1 279 ? 18.887 10.745 -14.236 1.00 93.38 279 ASP A CA 1
ATOM 2214 C C . ASP A 1 279 ? 18.289 10.500 -12.840 1.00 93.38 279 ASP A C 1
ATOM 2216 O O . ASP A 1 279 ? 18.425 11.332 -11.944 1.00 93.38 279 ASP A O 1
ATOM 2220 N N . LEU A 1 280 ? 17.610 9.364 -12.645 1.00 96.00 280 LEU A N 1
ATOM 2221 C CA . LEU A 1 280 ? 17.037 8.972 -11.355 1.00 96.00 280 LEU A CA 1
ATOM 2222 C C . LEU A 1 280 ? 17.877 7.920 -10.629 1.00 96.00 280 LEU A C 1
ATOM 2224 O O . LEU A 1 280 ? 17.694 7.714 -9.427 1.00 96.00 280 LEU A O 1
ATOM 2228 N N . ALA A 1 281 ? 18.755 7.223 -11.346 1.00 96.44 281 ALA A N 1
ATOM 2229 C CA . ALA A 1 281 ? 19.639 6.224 -10.777 1.00 96.44 281 ALA A CA 1
ATOM 2230 C C . ALA A 1 281 ? 20.824 6.898 -10.061 1.00 96.44 281 ALA A C 1
ATOM 2232 O O . ALA A 1 281 ? 21.341 7.910 -10.533 1.00 96.44 281 ALA A O 1
ATOM 2233 N N . PRO A 1 282 ? 21.301 6.344 -8.935 1.00 96.50 282 PRO A N 1
ATOM 2234 C CA . PRO A 1 282 ? 22.520 6.839 -8.314 1.00 96.50 282 PRO A CA 1
ATOM 2235 C C . PRO A 1 282 ? 23.738 6.565 -9.204 1.00 96.50 282 PRO A C 1
ATOM 2237 O O . PRO A 1 282 ? 23.858 5.491 -9.800 1.00 96.50 282 PRO A O 1
ATOM 2240 N N . GLU A 1 283 ? 24.676 7.511 -9.230 1.00 93.31 283 GLU A N 1
ATOM 2241 C CA . GLU A 1 283 ? 25.949 7.374 -9.945 1.00 93.31 283 GLU A CA 1
ATOM 2242 C C . GLU A 1 283 ? 26.721 6.130 -9.465 1.00 93.31 283 GLU A C 1
ATOM 2244 O O . GLU A 1 283 ? 26.798 5.848 -8.263 1.00 93.31 283 GLU A O 1
ATOM 2249 N N . ASP A 1 284 ? 27.256 5.354 -10.415 1.00 90.75 284 ASP A N 1
ATOM 2250 C CA . ASP A 1 284 ? 27.946 4.070 -10.194 1.00 90.75 284 ASP A CA 1
ATOM 2251 C C . ASP A 1 284 ? 27.141 3.009 -9.413 1.00 90.75 284 ASP A C 1
ATOM 2253 O O . ASP A 1 284 ? 27.696 2.030 -8.891 1.00 90.75 284 ASP A O 1
ATOM 2257 N N . GLY A 1 285 ? 25.825 3.193 -9.298 1.00 94.38 285 GLY A N 1
ATOM 2258 C CA . GLY A 1 285 ? 24.941 2.278 -8.601 1.00 94.38 285 GLY A CA 1
ATOM 2259 C C . GLY A 1 285 ? 24.540 1.086 -9.464 1.00 94.38 285 GLY A C 1
ATOM 2260 O O . GLY A 1 285 ? 23.985 1.239 -10.547 1.00 94.38 285 GLY A O 1
ATOM 2261 N N . ILE A 1 286 ? 24.701 -0.119 -8.921 1.00 95.38 286 ILE A N 1
ATOM 2262 C CA . ILE A 1 286 ? 24.138 -1.352 -9.474 1.00 95.38 286 ILE A CA 1
ATOM 2263 C C . ILE A 1 286 ? 22.847 -1.682 -8.715 1.00 95.38 286 ILE A C 1
ATOM 2265 O O . ILE A 1 286 ? 22.899 -1.822 -7.484 1.00 95.38 286 ILE A O 1
ATOM 2269 N N . PRO A 1 287 ? 21.697 -1.814 -9.403 1.00 96.00 287 PRO A N 1
ATOM 2270 C CA . PRO A 1 287 ? 20.435 -2.125 -8.749 1.00 96.00 287 PRO A CA 1
ATOM 2271 C C . PRO A 1 287 ? 20.473 -3.527 -8.136 1.00 96.00 287 PRO A C 1
ATOM 2273 O O . PRO A 1 287 ? 21.016 -4.478 -8.702 1.00 96.00 287 PRO A O 1
ATOM 2276 N N . THR A 1 288 ? 19.855 -3.670 -6.970 1.00 93.38 288 THR A N 1
ATOM 2277 C CA . THR A 1 288 ? 19.650 -4.957 -6.303 1.00 93.38 288 THR A CA 1
ATOM 2278 C C . THR A 1 288 ? 18.163 -5.263 -6.203 1.00 93.38 288 THR A C 1
ATOM 2280 O O . THR A 1 288 ? 17.318 -4.380 -6.316 1.00 93.38 288 THR A O 1
ATOM 2283 N N . ARG A 1 289 ? 17.823 -6.515 -5.895 1.00 89.25 289 ARG A N 1
ATOM 2284 C CA . ARG A 1 289 ? 16.434 -6.950 -5.683 1.00 89.25 289 ARG A CA 1
ATOM 2285 C C . ARG A 1 289 ? 15.738 -6.320 -4.470 1.00 89.25 289 ARG A C 1
ATOM 2287 O O . ARG A 1 289 ? 14.542 -6.515 -4.288 1.00 89.25 289 ARG A O 1
ATOM 2294 N N . ASN A 1 290 ? 16.452 -5.545 -3.645 1.00 90.19 290 ASN A N 1
ATOM 2295 C CA . ASN A 1 290 ? 15.801 -4.718 -2.624 1.00 90.19 290 ASN A CA 1
ATOM 2296 C C . ASN A 1 290 ? 15.101 -3.491 -3.229 1.00 90.19 290 ASN A C 1
ATOM 2298 O O . ASN A 1 290 ? 14.301 -2.867 -2.541 1.00 90.19 290 ASN A O 1
ATOM 2302 N N . LEU A 1 291 ? 15.387 -3.138 -4.488 1.00 95.44 291 LEU A N 1
ATOM 2303 C CA . LEU A 1 291 ? 14.585 -2.184 -5.243 1.00 95.44 291 LEU A CA 1
ATOM 2304 C C . LEU A 1 291 ? 13.261 -2.860 -5.605 1.00 95.44 291 LEU A C 1
ATOM 2306 O O . LEU A 1 291 ? 13.206 -3.746 -6.460 1.00 95.44 291 LEU A O 1
ATOM 2310 N N . LEU A 1 292 ? 12.182 -2.472 -4.930 1.00 93.56 292 LEU A N 1
ATOM 2311 C CA . LEU A 1 292 ? 10.915 -3.175 -5.048 1.00 93.56 292 LEU A CA 1
ATOM 2312 C C . LEU A 1 292 ? 10.344 -3.057 -6.462 1.00 93.56 292 LEU A C 1
ATOM 2314 O O . LEU A 1 292 ? 10.021 -1.975 -6.950 1.00 93.56 292 LEU A O 1
ATOM 2318 N N . GLY A 1 293 ? 10.174 -4.215 -7.094 1.00 91.69 293 GLY A N 1
ATOM 2319 C CA . GLY A 1 293 ? 9.683 -4.341 -8.460 1.00 91.69 293 GLY A CA 1
ATOM 2320 C C . GLY A 1 293 ? 10.769 -4.653 -9.493 1.00 91.69 293 GLY A C 1
ATOM 2321 O O . GLY A 1 293 ? 10.415 -5.029 -10.610 1.00 91.69 293 GLY A O 1
ATOM 2322 N N . TYR A 1 294 ? 12.051 -4.556 -9.120 1.00 94.56 294 TYR A N 1
ATOM 2323 C CA . TYR A 1 294 ? 13.188 -4.967 -9.943 1.00 94.56 294 TYR A CA 1
ATOM 2324 C C . TYR A 1 294 ? 13.572 -6.430 -9.694 1.00 94.56 294 TYR A C 1
ATOM 2326 O O . TYR A 1 294 ? 13.678 -6.879 -8.553 1.00 94.56 294 TYR A O 1
ATOM 2334 N N . ASP A 1 295 ? 13.812 -7.162 -10.781 1.00 90.19 295 ASP A N 1
ATOM 2335 C CA . ASP A 1 295 ? 14.371 -8.511 -10.768 1.00 90.19 295 ASP A CA 1
ATOM 2336 C C . ASP A 1 295 ? 15.029 -8.835 -12.123 1.00 90.19 295 ASP A C 1
ATOM 2338 O O . ASP A 1 295 ? 14.899 -8.105 -13.102 1.00 90.19 295 ASP A O 1
ATOM 2342 N N . THR A 1 296 ? 15.720 -9.963 -12.211 1.00 90.56 296 THR A N 1
ATOM 2343 C CA . THR A 1 296 ? 16.120 -10.549 -13.490 1.00 90.56 296 THR A CA 1
ATOM 2344 C C . THR A 1 296 ? 14.888 -10.813 -14.353 1.00 90.56 296 THR A C 1
ATOM 2346 O O . THR A 1 296 ? 13.894 -11.351 -13.853 1.00 90.56 296 THR A O 1
ATOM 2349 N N . LEU A 1 297 ? 14.957 -10.465 -15.641 1.00 92.88 297 LEU A N 1
ATOM 2350 C CA . LEU A 1 297 ? 13.851 -10.709 -16.565 1.00 92.88 297 LEU A CA 1
ATOM 2351 C C . LEU A 1 297 ? 13.519 -12.201 -16.631 1.00 92.88 297 LEU A C 1
ATOM 2353 O O . LEU A 1 297 ? 14.403 -13.060 -16.625 1.00 92.88 297 LEU A O 1
ATOM 2357 N N . GLN A 1 298 ? 12.225 -12.500 -16.702 1.00 89.44 298 GLN A N 1
ATOM 2358 C CA . GLN A 1 298 ? 11.751 -13.862 -16.895 1.00 89.44 298 GLN A CA 1
ATOM 2359 C C . GLN A 1 298 ? 12.120 -14.332 -18.306 1.00 89.44 298 GLN A C 1
ATOM 2361 O O . GLN A 1 298 ? 11.782 -13.665 -19.284 1.00 89.44 298 GLN A O 1
ATOM 2366 N N . ASP A 1 299 ? 12.756 -15.500 -18.418 1.00 90.88 299 ASP A N 1
ATOM 2367 C CA . ASP A 1 299 ? 12.995 -16.130 -19.716 1.00 90.88 299 ASP A CA 1
ATOM 2368 C C . ASP A 1 299 ? 11.671 -16.674 -20.273 1.00 90.88 299 ASP A C 1
ATOM 2370 O O . ASP A 1 299 ? 11.163 -17.719 -19.859 1.00 90.88 299 ASP A O 1
ATOM 2374 N N . LEU A 1 300 ? 11.053 -15.894 -21.161 1.00 93.19 300 LEU A N 1
ATOM 2375 C CA . LEU A 1 300 ? 9.765 -16.216 -21.758 1.00 93.19 300 LEU A CA 1
ATOM 2376 C C . LEU A 1 300 ? 9.926 -16.862 -23.129 1.00 93.19 300 LEU A C 1
ATOM 2378 O O . LEU A 1 300 ? 10.603 -16.347 -24.021 1.00 93.19 300 LEU A O 1
ATOM 2382 N N . THR A 1 301 ? 9.132 -17.912 -23.346 1.00 93.25 301 THR A N 1
ATOM 2383 C CA . THR A 1 301 ? 8.835 -18.422 -24.692 1.00 93.25 301 THR A CA 1
ATOM 2384 C C . THR A 1 301 ? 8.269 -17.321 -25.599 1.00 93.25 301 THR A C 1
ATOM 2386 O O . THR A 1 301 ? 7.655 -16.362 -25.125 1.00 93.25 301 THR A O 1
ATOM 2389 N N . ALA A 1 302 ? 8.390 -17.494 -26.920 1.00 92.06 302 ALA A N 1
ATOM 2390 C CA . ALA A 1 302 ? 7.824 -16.560 -27.898 1.00 92.06 302 ALA A CA 1
ATOM 2391 C C . ALA A 1 302 ? 6.312 -16.322 -27.694 1.00 92.06 302 ALA A C 1
ATOM 2393 O O . ALA A 1 302 ? 5.841 -15.195 -27.831 1.00 92.06 302 ALA A O 1
ATOM 2394 N N . GLU A 1 303 ? 5.560 -17.355 -27.292 1.00 92.31 303 GLU A N 1
ATOM 2395 C CA . GLU A 1 303 ? 4.137 -17.244 -26.942 1.00 92.31 303 GLU A CA 1
ATOM 2396 C C . GLU A 1 303 ? 3.922 -16.324 -25.732 1.00 92.31 303 GLU A C 1
ATOM 2398 O O . GLU A 1 303 ? 3.108 -15.407 -25.808 1.00 92.31 303 GLU A O 1
ATOM 2403 N N . GLY A 1 304 ? 4.676 -16.511 -24.645 1.00 92.31 304 GLY A N 1
ATOM 2404 C CA . GLY A 1 304 ? 4.593 -15.646 -23.462 1.00 92.31 304 GLY A CA 1
ATOM 2405 C C . GLY A 1 304 ? 4.962 -14.197 -23.778 1.00 92.31 304 GLY A C 1
ATOM 2406 O O . GLY A 1 304 ? 4.253 -13.273 -23.387 1.00 92.31 304 GLY A O 1
ATOM 2407 N N . ARG A 1 305 ? 6.006 -13.988 -24.587 1.00 93.81 305 ARG A N 1
ATOM 2408 C CA . ARG A 1 305 ? 6.414 -12.653 -25.047 1.00 93.81 305 ARG A CA 1
ATOM 2409 C C . ARG A 1 305 ? 5.356 -11.998 -25.938 1.00 93.81 305 ARG A C 1
ATOM 2411 O O . ARG A 1 305 ? 5.073 -10.813 -25.779 1.00 93.81 305 ARG A O 1
ATOM 2418 N N . SER A 1 306 ? 4.682 -12.773 -26.795 1.00 93.75 306 SER A N 1
ATOM 2419 C CA . SER A 1 306 ? 3.549 -12.299 -27.609 1.00 93.75 306 SER A CA 1
ATOM 2420 C C . SER A 1 306 ? 2.422 -11.694 -26.761 1.00 93.75 306 SER A C 1
ATOM 2422 O O . SER A 1 306 ? 1.779 -10.731 -27.181 1.00 93.75 306 SER A O 1
ATOM 2424 N N . ARG A 1 307 ? 2.233 -12.179 -25.522 1.00 94.50 307 ARG A N 1
ATOM 2425 C CA . ARG A 1 307 ? 1.258 -11.633 -24.561 1.00 94.50 307 ARG A CA 1
ATOM 2426 C C . ARG A 1 307 ? 1.638 -10.274 -23.989 1.00 94.50 307 ARG A C 1
ATOM 2428 O O . ARG A 1 307 ? 0.802 -9.674 -23.317 1.00 94.50 307 ARG A O 1
ATOM 2435 N N . LEU A 1 308 ? 2.838 -9.775 -24.267 1.00 96.44 308 LEU A N 1
ATOM 2436 C CA . LEU A 1 308 ? 3.284 -8.439 -23.874 1.00 96.44 308 LEU A CA 1
ATOM 2437 C C . LEU A 1 308 ? 3.234 -7.428 -25.031 1.00 96.44 308 LEU A C 1
ATOM 2439 O O . LEU A 1 308 ? 3.288 -6.223 -24.796 1.00 96.44 308 LEU A O 1
ATOM 2443 N N . HIS A 1 309 ? 3.076 -7.880 -26.281 1.00 95.19 309 HIS A N 1
ATOM 2444 C CA . HIS A 1 309 ? 2.938 -6.979 -27.430 1.00 95.19 309 HIS A CA 1
ATOM 2445 C C . HIS A 1 309 ? 1.640 -6.171 -27.370 1.00 95.19 309 HIS A C 1
ATOM 2447 O O . HIS A 1 309 ? 0.611 -6.680 -26.925 1.00 95.19 309 HIS A O 1
ATOM 2453 N N . GLY A 1 310 ? 1.685 -4.923 -27.841 1.00 94.00 310 GLY A N 1
ATOM 2454 C CA . GLY A 1 310 ? 0.551 -3.990 -27.824 1.00 94.00 310 GLY A CA 1
ATOM 2455 C C . GLY A 1 310 ? 0.391 -3.226 -26.509 1.00 94.00 310 GLY A C 1
ATOM 2456 O O . GLY A 1 310 ? -0.143 -2.125 -26.519 1.00 94.00 310 GLY A O 1
ATOM 2457 N N . ILE A 1 311 ? 0.954 -3.737 -25.405 1.00 96.69 311 ILE A N 1
ATOM 2458 C CA . ILE A 1 311 ? 0.864 -3.074 -24.105 1.00 96.69 311 ILE A CA 1
ATOM 2459 C C . ILE A 1 311 ? 1.568 -1.718 -24.166 1.00 96.69 311 ILE A C 1
ATOM 2461 O O . ILE A 1 311 ? 2.778 -1.625 -24.391 1.00 96.69 311 ILE A O 1
ATOM 2465 N N . PHE A 1 312 ? 0.775 -0.681 -23.921 1.00 95.06 312 PHE A N 1
ATOM 2466 C CA . PHE A 1 312 ? 1.206 0.697 -23.775 1.00 95.06 312 PHE A CA 1
ATOM 2467 C C . PHE A 1 312 ? 0.82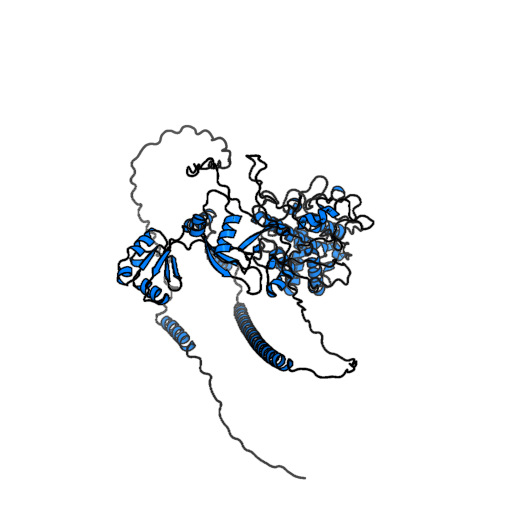6 1.208 -22.387 1.00 95.06 312 PHE A C 1
ATOM 2469 O O . PHE A 1 312 ? -0.231 0.855 -21.851 1.00 95.06 312 PHE A O 1
ATOM 2476 N N . PHE A 1 313 ? 1.690 2.047 -21.825 1.00 96.69 313 PHE A N 1
ATOM 2477 C CA . PHE A 1 313 ? 1.476 2.698 -20.543 1.00 96.69 313 PHE A CA 1
ATOM 2478 C C . PHE A 1 313 ? 1.289 4.196 -20.772 1.00 96.69 313 PHE A C 1
ATOM 2480 O O . PHE A 1 313 ? 2.167 4.814 -21.378 1.00 96.69 313 PHE A O 1
ATOM 2487 N N . PRO A 1 314 ? 0.166 4.776 -20.315 1.00 93.06 314 PRO A N 1
ATOM 2488 C CA . PRO A 1 314 ? -0.102 6.189 -20.507 1.00 93.06 314 PRO A CA 1
ATOM 2489 C C . PRO A 1 314 ? 0.935 7.039 -19.784 1.00 93.06 314 PRO A C 1
ATOM 2491 O O . PRO A 1 314 ? 1.507 6.632 -18.767 1.00 93.06 314 PRO A O 1
ATOM 2494 N N . ASP A 1 315 ? 1.133 8.237 -20.316 1.00 91.69 315 ASP A N 1
ATOM 2495 C CA . ASP A 1 315 ? 1.998 9.243 -19.729 1.00 91.69 315 ASP A CA 1
ATOM 2496 C C . ASP A 1 315 ? 1.278 10.588 -19.606 1.00 91.69 315 ASP A C 1
ATOM 2498 O O . ASP A 1 315 ? 0.250 10.807 -20.255 1.00 91.69 315 ASP A O 1
ATOM 2502 N N . GLY A 1 316 ? 1.783 11.468 -18.744 1.00 88.06 316 GLY A N 1
ATOM 2503 C CA . GLY A 1 316 ? 1.215 12.796 -18.509 1.00 88.06 316 GLY A CA 1
ATOM 2504 C C . GLY A 1 316 ? 0.631 13.019 -17.112 1.00 88.06 316 GLY A C 1
ATOM 2505 O O . GLY A 1 316 ? 0.912 12.311 -16.145 1.00 88.06 316 GLY A O 1
ATOM 2506 N N . ASN A 1 317 ? -0.199 14.060 -16.994 1.00 87.88 317 ASN A N 1
ATOM 2507 C CA . ASN A 1 317 ? -0.741 14.533 -15.718 1.00 87.88 317 ASN A CA 1
ATOM 2508 C C . ASN A 1 317 ? -2.133 13.955 -15.415 1.00 87.88 317 ASN A C 1
ATOM 2510 O O . ASN A 1 317 ? -3.098 14.686 -15.197 1.00 87.88 317 ASN A O 1
ATOM 2514 N N . THR A 1 318 ? -2.251 12.628 -15.434 1.00 91.62 318 THR A N 1
ATOM 2515 C CA . THR A 1 318 ? -3.476 11.922 -15.033 1.00 91.62 318 THR A CA 1
ATOM 2516 C C . THR A 1 318 ? -3.174 10.896 -13.946 1.00 91.62 318 THR A C 1
ATOM 2518 O O . THR A 1 318 ? -2.036 10.460 -13.764 1.00 91.62 318 THR A O 1
ATOM 2521 N N . VAL A 1 319 ? -4.209 10.489 -13.208 1.00 93.25 319 VAL A N 1
ATOM 2522 C CA . VAL A 1 319 ? -4.109 9.388 -12.237 1.00 93.25 319 VAL A CA 1
ATOM 2523 C C . VAL A 1 319 ? -3.648 8.104 -12.931 1.00 93.25 319 VAL A C 1
ATOM 2525 O O . VAL A 1 319 ? -2.788 7.401 -12.413 1.00 93.25 319 VAL A O 1
ATOM 2528 N N . GLU A 1 320 ? -4.184 7.824 -14.120 1.00 94.38 320 GLU A N 1
ATOM 2529 C CA . GLU A 1 320 ? -3.829 6.651 -14.922 1.00 94.38 320 GLU A CA 1
ATOM 2530 C C . GLU A 1 320 ? -2.352 6.659 -15.323 1.00 94.38 320 GLU A C 1
ATOM 2532 O O . GLU A 1 320 ? -1.687 5.637 -15.178 1.00 94.38 320 GLU A O 1
ATOM 2537 N N . ALA A 1 321 ? -1.822 7.810 -15.752 1.00 94.94 321 ALA A N 1
ATOM 2538 C CA . ALA A 1 321 ? -0.411 7.967 -16.096 1.00 94.94 321 ALA A CA 1
ATOM 2539 C C . ALA A 1 321 ? 0.503 7.753 -14.883 1.00 94.94 321 ALA A C 1
ATOM 2541 O O . ALA A 1 321 ? 1.433 6.952 -14.944 1.00 94.94 321 ALA A O 1
ATOM 2542 N N . ARG A 1 322 ? 0.191 8.375 -13.739 1.00 94.81 322 ARG A N 1
ATOM 2543 C CA . ARG A 1 322 ? 0.956 8.201 -12.489 1.00 94.81 322 ARG A CA 1
ATOM 2544 C C . ARG A 1 322 ? 0.934 6.763 -11.970 1.00 94.81 322 ARG A C 1
ATOM 2546 O O . ARG A 1 322 ? 1.930 6.275 -11.447 1.00 94.81 322 ARG A O 1
ATOM 2553 N N . LEU A 1 323 ? -0.196 6.072 -12.114 1.00 96.50 323 LEU A N 1
ATOM 2554 C CA . LEU A 1 323 ? -0.306 4.648 -11.791 1.00 96.50 323 LEU A CA 1
ATOM 2555 C C . LEU A 1 323 ? 0.278 3.747 -12.882 1.00 96.50 323 LEU A C 1
ATOM 2557 O O . LEU A 1 323 ? 0.343 2.540 -12.673 1.00 96.50 323 LEU A O 1
ATOM 2561 N N . ARG A 1 324 ? 0.663 4.296 -14.038 1.00 97.12 324 ARG A N 1
ATOM 2562 C CA . ARG A 1 324 ? 1.041 3.543 -15.239 1.00 97.12 324 ARG A CA 1
ATOM 2563 C C . ARG A 1 324 ? 0.004 2.477 -15.585 1.00 97.12 324 ARG A C 1
ATOM 2565 O O . ARG A 1 324 ? 0.333 1.359 -15.944 1.00 97.12 324 ARG A O 1
ATOM 2572 N N . TYR A 1 325 ? -1.274 2.819 -15.460 1.00 96.88 325 TYR A N 1
ATOM 2573 C CA . TYR A 1 325 ? -2.367 1.882 -15.671 1.00 96.88 325 TYR A CA 1
ATOM 2574 C C . TYR A 1 325 ? -2.602 1.628 -17.164 1.00 96.88 325 TYR A C 1
ATOM 2576 O O . TYR A 1 325 ? -2.927 2.540 -17.918 1.00 96.88 325 TYR A O 1
ATOM 2584 N N . SER A 1 326 ? -2.470 0.370 -17.589 1.00 96.69 326 SER A N 1
ATOM 2585 C CA . SER A 1 326 ? -2.765 -0.061 -18.958 1.00 96.69 326 SER A CA 1
ATOM 2586 C C . SER A 1 326 ? -4.049 -0.889 -19.007 1.00 96.69 326 SER A C 1
ATOM 2588 O O . SER A 1 326 ? -4.099 -2.005 -18.480 1.00 96.69 326 SER A O 1
ATOM 2590 N N . HIS A 1 327 ? -5.077 -0.372 -19.688 1.00 95.19 327 HIS A N 1
ATOM 2591 C CA . HIS A 1 327 ? -6.347 -1.082 -19.882 1.00 95.19 327 HIS A CA 1
ATOM 2592 C C . HIS A 1 327 ? -6.164 -2.430 -20.584 1.00 95.19 327 HIS A C 1
ATOM 2594 O O . HIS A 1 327 ? -6.827 -3.405 -20.234 1.00 95.19 327 HIS A O 1
ATOM 2600 N N . GLU A 1 328 ? -5.262 -2.501 -21.564 1.00 95.94 328 GLU A N 1
ATOM 2601 C CA . GLU A 1 328 ? -5.010 -3.729 -22.315 1.00 95.94 328 GLU A CA 1
ATOM 2602 C C . GLU A 1 328 ? -4.343 -4.798 -21.446 1.00 95.94 328 GLU A C 1
ATOM 2604 O O . GLU A 1 328 ? -4.775 -5.954 -21.448 1.00 95.94 328 GLU A O 1
ATOM 2609 N N . LEU A 1 329 ? -3.336 -4.412 -20.655 1.00 97.38 329 LEU A N 1
ATOM 2610 C CA . LEU A 1 329 ? -2.705 -5.315 -19.694 1.00 97.38 329 LEU A CA 1
ATOM 2611 C C . LEU A 1 329 ? -3.744 -5.832 -18.694 1.00 97.38 329 LEU A C 1
ATOM 2613 O O . LEU A 1 329 ? -3.874 -7.044 -18.521 1.00 97.38 329 LEU A O 1
ATOM 2617 N N . ALA A 1 330 ? -4.531 -4.937 -18.090 1.00 97.00 330 ALA A N 1
ATOM 2618 C CA . ALA A 1 330 ? -5.545 -5.318 -17.113 1.00 97.00 330 ALA A CA 1
ATOM 2619 C C . ALA A 1 330 ? -6.614 -6.238 -17.721 1.00 97.00 330 ALA A C 1
ATOM 2621 O O . ALA A 1 330 ? -6.979 -7.244 -17.116 1.00 97.00 330 ALA A O 1
ATOM 2622 N N . ALA A 1 331 ? -7.067 -5.970 -18.951 1.00 95.94 331 ALA A N 1
ATOM 2623 C CA . ALA A 1 331 ? -8.013 -6.829 -19.660 1.00 95.94 331 ALA A CA 1
ATOM 2624 C C . ALA A 1 331 ? -7.461 -8.247 -19.887 1.00 95.94 331 ALA A C 1
ATOM 2626 O O . ALA A 1 331 ? -8.190 -9.226 -19.692 1.00 95.94 331 ALA A O 1
ATOM 2627 N N . ARG A 1 332 ? -6.177 -8.381 -20.249 1.00 96.38 332 ARG A N 1
ATOM 2628 C CA . ARG A 1 332 ? -5.510 -9.685 -20.429 1.00 96.38 332 ARG A CA 1
ATOM 2629 C C . ARG A 1 332 ? -5.406 -10.449 -19.108 1.00 96.38 332 ARG A C 1
ATOM 2631 O O . ARG A 1 332 ? -5.795 -11.616 -19.054 1.00 96.38 332 ARG A O 1
ATOM 2638 N N . VAL A 1 333 ? -4.975 -9.779 -18.039 1.00 97.38 333 VAL A N 1
ATOM 2639 C CA . VAL A 1 333 ? -4.885 -10.361 -16.687 1.00 97.38 333 VAL A CA 1
ATOM 2640 C C . VAL A 1 333 ? -6.264 -10.801 -16.185 1.00 97.38 333 VAL A C 1
ATOM 2642 O O . VAL A 1 333 ? -6.431 -11.932 -15.732 1.00 97.38 333 VAL A O 1
ATOM 2645 N N . ASN A 1 334 ? -7.282 -9.951 -16.330 1.00 96.88 334 ASN A N 1
ATOM 2646 C CA . ASN A 1 334 ? -8.656 -10.259 -15.936 1.00 96.88 334 ASN A CA 1
ATOM 2647 C C . ASN A 1 334 ? -9.233 -11.439 -16.722 1.00 96.88 334 ASN A C 1
ATOM 2649 O O . ASN A 1 334 ? -9.908 -12.289 -16.147 1.00 96.88 334 ASN A O 1
ATOM 2653 N N . THR A 1 335 ? -8.972 -11.505 -18.031 1.00 96.62 335 THR A N 1
ATOM 2654 C CA . THR A 1 335 ? -9.421 -12.620 -18.879 1.00 96.62 335 THR A CA 1
ATOM 2655 C C . THR A 1 335 ? -8.828 -13.940 -18.398 1.00 96.62 335 THR A C 1
ATOM 2657 O O . THR A 1 335 ? -9.554 -14.928 -18.291 1.00 96.62 335 THR A O 1
ATOM 2660 N N . TYR A 1 336 ? -7.541 -13.943 -18.043 1.00 97.19 336 TYR A N 1
ATOM 2661 C CA . TYR A 1 336 ? -6.894 -15.111 -17.457 1.00 97.19 336 TYR A CA 1
ATOM 2662 C C . TYR A 1 336 ? -7.497 -15.474 -16.093 1.00 97.19 336 TYR A C 1
ATOM 2664 O O . TYR A 1 336 ? -7.907 -16.609 -15.882 1.00 97.19 336 TYR A O 1
ATOM 2672 N N . PHE A 1 337 ? -7.651 -14.523 -15.168 1.00 97.12 337 PHE A N 1
ATOM 2673 C CA . PHE A 1 337 ? -8.219 -14.851 -13.856 1.00 97.12 337 PHE A CA 1
ATOM 2674 C C . PHE A 1 337 ? -9.674 -15.319 -13.917 1.00 97.12 337 PHE A C 1
ATOM 2676 O O . PHE A 1 337 ? -10.052 -16.206 -13.156 1.00 97.12 337 PHE A O 1
ATOM 2683 N N . ARG A 1 338 ? -10.476 -14.816 -14.862 1.00 96.00 338 ARG A N 1
ATOM 2684 C CA . ARG A 1 338 ? -11.826 -15.343 -15.117 1.00 96.00 338 ARG A CA 1
ATOM 2685 C C . ARG A 1 338 ? -11.806 -16.801 -15.565 1.00 96.00 338 ARG A C 1
ATOM 2687 O O . ARG A 1 338 ? -12.698 -17.544 -15.167 1.00 96.00 338 ARG A O 1
ATOM 2694 N N . SER A 1 339 ? -10.821 -17.212 -16.367 1.00 95.62 339 SER A N 1
ATOM 2695 C CA . SER A 1 339 ? -10.751 -18.582 -16.888 1.00 95.62 339 SER A CA 1
ATOM 2696 C C . SER A 1 339 ? -10.357 -19.616 -15.829 1.00 95.62 339 SER A C 1
ATOM 2698 O O . SER A 1 339 ? -10.670 -20.791 -16.004 1.00 95.62 339 SER A O 1
ATOM 2700 N N . ILE A 1 340 ? -9.714 -19.186 -14.736 1.00 96.00 340 ILE A N 1
ATOM 2701 C CA . ILE A 1 340 ? -9.278 -20.064 -13.638 1.00 96.00 340 ILE A CA 1
ATOM 2702 C C . ILE A 1 340 ? -10.025 -19.836 -12.319 1.00 96.00 340 ILE A C 1
ATOM 2704 O O . ILE A 1 340 ? -9.654 -20.428 -11.307 1.00 96.00 340 ILE A O 1
ATOM 2708 N N . ASN A 1 341 ? -11.046 -18.974 -12.289 1.00 93.50 341 ASN A N 1
ATOM 2709 C CA . ASN A 1 341 ? -11.713 -18.568 -11.046 1.00 93.50 341 ASN A CA 1
ATOM 2710 C C . ASN A 1 341 ? -12.414 -19.732 -10.310 1.00 93.50 341 ASN A C 1
ATOM 2712 O O . ASN A 1 341 ? -12.661 -19.667 -9.108 1.00 93.50 341 ASN A O 1
ATOM 2716 N N . ASP A 1 342 ? -12.746 -20.804 -11.028 1.00 94.25 342 ASP A N 1
ATOM 2717 C CA . ASP A 1 342 ? -13.283 -22.052 -10.479 1.00 94.25 342 ASP A CA 1
ATOM 2718 C C . ASP A 1 342 ? -12.226 -22.874 -9.718 1.00 94.25 342 ASP A C 1
ATOM 2720 O O . ASP A 1 342 ? -12.563 -23.611 -8.790 1.00 94.25 342 ASP A O 1
ATOM 2724 N N . LYS A 1 343 ? -10.948 -22.732 -10.087 1.00 95.38 343 LYS A N 1
ATOM 2725 C CA . LYS A 1 343 ? -9.816 -23.489 -9.529 1.00 95.38 343 LYS A CA 1
ATOM 2726 C C . LYS A 1 343 ? -8.993 -22.685 -8.536 1.00 95.38 343 LYS A C 1
ATOM 2728 O O . LYS A 1 343 ? -8.456 -23.246 -7.583 1.00 95.38 343 LYS A O 1
ATOM 2733 N N . PHE A 1 344 ? -8.885 -21.382 -8.755 1.00 95.31 344 PHE A N 1
ATOM 2734 C CA . PHE A 1 344 ? -8.104 -20.479 -7.933 1.00 95.31 344 PHE A CA 1
ATOM 2735 C C . PHE A 1 344 ? -8.952 -19.292 -7.508 1.00 95.31 344 PHE A C 1
ATOM 2737 O O . PHE A 1 344 ? -9.627 -18.662 -8.318 1.00 95.31 344 PHE A O 1
ATOM 2744 N N . LYS A 1 345 ? -8.912 -18.972 -6.216 1.00 94.25 345 LYS A N 1
ATOM 2745 C CA . LYS A 1 345 ? -9.767 -17.931 -5.658 1.00 94.25 345 LYS A CA 1
ATOM 2746 C C . LYS A 1 345 ? -9.308 -16.550 -6.103 1.00 94.25 345 LYS A C 1
ATOM 2748 O O . LYS A 1 345 ? -8.283 -16.032 -5.649 1.00 94.25 345 LYS A O 1
ATOM 2753 N N . THR A 1 346 ? -10.122 -15.934 -6.947 1.00 94.94 346 THR A N 1
ATOM 2754 C CA . THR A 1 346 ? -9.951 -14.551 -7.380 1.00 94.94 346 THR A CA 1
ATOM 2755 C C . THR A 1 346 ? -11.212 -13.755 -7.084 1.00 94.94 346 THR A C 1
ATOM 2757 O O . THR A 1 346 ? -12.300 -14.304 -6.906 1.00 94.94 346 THR A O 1
ATOM 2760 N N . SER A 1 347 ? -11.069 -12.441 -6.964 1.00 92.75 347 SER A N 1
ATOM 2761 C CA . SER A 1 347 ? -12.199 -11.562 -6.684 1.00 92.75 347 SER A CA 1
ATOM 2762 C C . SER A 1 347 ? -12.049 -10.256 -7.440 1.00 92.75 347 SER A C 1
ATOM 2764 O O . SER A 1 347 ? -10.942 -9.725 -7.553 1.00 92.75 347 SER A O 1
ATOM 2766 N N . SER A 1 348 ? -13.168 -9.726 -7.936 1.00 95.06 348 SER A N 1
ATOM 2767 C CA . SER A 1 348 ? -13.194 -8.333 -8.370 1.00 95.06 348 SER A CA 1
ATOM 2768 C C . SER A 1 348 ? -12.957 -7.447 -7.155 1.00 95.06 348 SER A C 1
ATOM 2770 O O . SER A 1 348 ? -13.557 -7.649 -6.091 1.00 95.06 348 SER A O 1
ATOM 2772 N N . ILE A 1 349 ? -12.106 -6.441 -7.311 1.00 94.25 349 ILE A N 1
ATOM 2773 C CA . ILE A 1 349 ? -11.976 -5.402 -6.300 1.00 94.25 349 ILE A CA 1
ATOM 2774 C C . ILE A 1 349 ? -13.298 -4.620 -6.225 1.00 94.25 349 ILE A C 1
ATOM 2776 O O . ILE A 1 349 ? -13.970 -4.423 -7.243 1.00 94.25 349 ILE A O 1
ATOM 2780 N N . PRO A 1 350 ? -13.717 -4.192 -5.027 1.00 91.06 350 PRO A N 1
ATOM 2781 C CA . PRO A 1 350 ? -14.814 -3.243 -4.897 1.00 91.06 350 PRO A CA 1
ATOM 2782 C C . PRO A 1 350 ? -14.373 -1.864 -5.407 1.00 91.06 350 PRO A C 1
ATOM 2784 O O . PRO A 1 350 ? -13.190 -1.536 -5.365 1.00 91.06 350 PRO A O 1
ATOM 2787 N N . ARG A 1 351 ? -15.332 -1.002 -5.776 1.00 88.75 351 ARG A N 1
ATOM 2788 C CA . ARG A 1 351 ? -15.053 0.403 -6.147 1.00 88.75 351 ARG A CA 1
ATOM 2789 C C . ARG A 1 351 ? -14.222 1.143 -5.092 1.00 88.75 351 ARG A C 1
ATOM 2791 O O . ARG A 1 351 ? -13.421 2.017 -5.406 1.00 88.75 351 ARG A O 1
ATOM 2798 N N . ARG A 1 352 ? -14.428 0.793 -3.822 1.00 91.00 352 ARG A N 1
ATOM 2799 C CA . ARG A 1 352 ? -13.595 1.229 -2.702 1.00 91.00 352 ARG A CA 1
ATOM 2800 C C . ARG A 1 352 ? -13.228 0.026 -1.869 1.00 91.00 352 ARG A C 1
ATOM 2802 O O . ARG A 1 352 ? -14.096 -0.595 -1.253 1.00 91.00 352 ARG A O 1
ATOM 2809 N N . THR A 1 353 ? -11.943 -0.297 -1.845 1.00 88.69 353 THR A N 1
ATOM 2810 C CA . THR A 1 353 ? -11.424 -1.338 -0.962 1.00 88.69 353 THR A CA 1
ATOM 2811 C C . THR A 1 353 ? -11.672 -0.925 0.485 1.00 88.69 353 THR A C 1
ATOM 2813 O O . THR A 1 353 ? -11.204 0.142 0.884 1.00 88.69 353 THR A O 1
ATOM 2816 N N . PRO A 1 354 ? -12.403 -1.712 1.289 1.00 88.75 354 PRO A N 1
ATOM 2817 C CA . PRO A 1 354 ? -12.586 -1.397 2.696 1.00 88.75 354 PRO A CA 1
ATOM 2818 C C . PRO A 1 354 ? -11.288 -1.656 3.461 1.00 88.75 354 PRO A C 1
ATOM 2820 O O . PRO A 1 354 ? -10.609 -2.654 3.222 1.00 88.75 354 PRO A O 1
ATOM 2823 N N . THR A 1 355 ? -10.967 -0.785 4.412 1.00 83.81 355 THR A N 1
ATOM 2824 C CA . THR A 1 355 ? -9.926 -1.073 5.403 1.00 83.81 355 THR A CA 1
ATOM 2825 C C . THR A 1 355 ? -10.478 -2.070 6.407 1.00 83.81 355 THR A C 1
ATOM 2827 O O . THR A 1 355 ? -11.526 -1.831 7.016 1.00 83.81 355 THR A O 1
ATOM 2830 N N . ARG A 1 356 ? -9.778 -3.182 6.621 1.00 77.81 356 ARG A N 1
ATOM 2831 C CA . ARG A 1 356 ? -10.099 -4.091 7.717 1.00 77.81 356 ARG A CA 1
ATOM 2832 C C . ARG A 1 356 ? -9.730 -3.393 9.018 1.00 77.81 356 ARG A C 1
ATOM 2834 O O . ARG A 1 356 ? -8.563 -3.135 9.266 1.00 77.81 356 ARG A O 1
ATOM 2841 N N . THR A 1 357 ? -10.706 -3.055 9.850 1.00 66.75 357 THR A N 1
ATOM 2842 C CA . THR A 1 357 ? -10.432 -2.472 11.166 1.00 66.75 357 THR A CA 1
ATOM 2843 C C . THR A 1 357 ? -10.174 -3.598 12.167 1.00 66.75 357 THR A C 1
ATOM 2845 O O . THR A 1 357 ? -11.021 -4.465 12.385 1.00 66.75 357 THR A O 1
ATOM 2848 N N . GLY A 1 358 ? -8.978 -3.639 12.757 1.00 63.97 358 GLY A N 1
ATOM 2849 C CA . GLY A 1 358 ? -8.643 -4.646 13.761 1.00 63.97 358 GLY A CA 1
ATOM 2850 C C . GLY A 1 358 ? -7.167 -4.682 14.145 1.00 63.97 358 GLY A C 1
ATOM 2851 O O . GLY A 1 358 ? -6.325 -4.057 13.509 1.00 63.97 358 GLY A O 1
ATOM 2852 N N . ILE A 1 359 ? -6.867 -5.473 15.179 1.00 63.72 359 ILE A N 1
ATOM 2853 C CA . ILE A 1 359 ? -5.517 -5.655 15.749 1.00 63.72 359 ILE A CA 1
ATOM 2854 C C . ILE A 1 359 ? -4.515 -6.196 14.712 1.00 63.72 359 ILE A C 1
ATOM 2856 O O . ILE A 1 359 ? -3.317 -5.998 14.829 1.00 63.72 359 ILE A O 1
ATOM 2860 N N . VAL A 1 360 ? -4.998 -6.855 13.660 1.00 61.41 360 VAL A N 1
ATOM 2861 C CA . VAL A 1 360 ? -4.172 -7.414 12.578 1.00 61.41 360 VAL A CA 1
ATOM 2862 C C . VAL A 1 360 ? -3.300 -6.350 11.889 1.00 61.41 360 VAL A C 1
ATOM 2864 O O . VAL A 1 360 ? -2.194 -6.661 11.461 1.00 61.41 360 VAL A O 1
ATOM 2867 N N . ASN A 1 361 ? -3.748 -5.092 11.856 1.00 61.84 361 ASN A N 1
ATOM 2868 C CA . ASN A 1 361 ? -3.016 -3.975 11.247 1.00 61.84 361 ASN A CA 1
ATOM 2869 C C . ASN A 1 361 ? -1.926 -3.392 12.167 1.00 61.84 361 ASN A C 1
ATOM 2871 O O . ASN A 1 361 ? -1.192 -2.497 11.758 1.00 61.84 361 ASN A O 1
ATOM 2875 N N . THR A 1 362 ? -1.849 -3.852 13.422 1.00 58.28 362 THR A N 1
ATOM 2876 C CA . THR A 1 362 ? -0.928 -3.338 14.456 1.00 58.28 362 THR A CA 1
ATOM 2877 C C . THR A 1 362 ? 0.235 -4.284 14.711 1.00 58.28 362 THR A C 1
ATOM 2879 O O . THR A 1 362 ? 0.978 -4.107 15.681 1.00 58.28 362 THR A O 1
ATOM 2882 N N . VAL A 1 363 ? 0.339 -5.343 13.908 1.00 61.56 363 VAL A N 1
ATOM 2883 C CA . VAL A 1 363 ? 1.362 -6.370 14.035 1.00 61.56 363 VAL A CA 1
ATOM 2884 C C . VAL A 1 363 ? 2.407 -6.142 12.954 1.00 61.56 363 VAL A C 1
ATOM 2886 O O . VAL A 1 363 ? 2.074 -5.993 11.783 1.00 61.56 363 VAL A O 1
ATOM 2889 N N . PHE A 1 364 ? 3.668 -6.131 13.354 1.00 59.59 364 PHE A N 1
ATOM 2890 C CA . PHE A 1 364 ? 4.818 -6.081 12.469 1.00 59.59 364 PHE A CA 1
ATOM 2891 C C . PHE A 1 364 ? 5.717 -7.286 12.730 1.00 59.59 364 PHE A C 1
ATOM 2893 O O . PHE A 1 364 ? 5.604 -7.974 13.743 1.00 59.59 364 PHE A O 1
ATOM 2900 N N . ILE A 1 365 ? 6.613 -7.560 11.795 1.00 58.97 365 ILE A N 1
ATOM 2901 C CA . ILE A 1 365 ? 7.582 -8.642 11.914 1.00 58.97 365 ILE A CA 1
ATOM 2902 C C . ILE A 1 365 ? 8.966 -8.014 11.958 1.00 58.97 365 ILE A C 1
ATOM 2904 O O . ILE A 1 365 ? 9.349 -7.288 11.045 1.00 58.97 365 ILE A O 1
ATOM 2908 N N . GLU A 1 366 ? 9.736 -8.345 12.989 1.00 56.59 366 GLU A N 1
ATOM 2909 C CA . GLU A 1 366 ? 11.172 -8.086 12.998 1.00 56.59 366 GLU A CA 1
ATOM 2910 C C . GLU A 1 366 ? 11.864 -9.340 12.458 1.00 56.59 366 GLU A C 1
ATOM 2912 O O . GLU A 1 366 ? 12.005 -10.360 13.142 1.00 56.59 366 GLU A O 1
ATOM 2917 N N . THR A 1 367 ? 12.234 -9.313 11.178 1.00 52.69 367 THR A N 1
ATOM 2918 C CA . THR A 1 367 ? 13.004 -10.401 10.575 1.00 52.69 367 THR A CA 1
ATOM 2919 C C . THR A 1 367 ? 14.464 -10.272 10.999 1.00 52.69 367 THR A C 1
ATOM 2921 O O . THR A 1 367 ? 15.165 -9.380 10.530 1.00 52.69 367 THR A O 1
ATOM 2924 N N . GLN A 1 368 ? 14.935 -11.180 11.859 1.00 44.94 368 GLN A N 1
ATOM 2925 C CA . GLN A 1 368 ? 16.351 -11.241 12.259 1.00 44.94 368 GLN A CA 1
ATOM 2926 C C . GLN A 1 368 ? 17.271 -11.807 11.169 1.00 44.94 368 GLN A C 1
ATOM 2928 O O . GLN A 1 368 ? 18.487 -11.635 11.240 1.00 44.94 368 GLN A O 1
ATOM 2933 N N . ASN A 1 369 ? 16.705 -12.502 10.181 1.00 42.94 369 ASN A N 1
ATOM 2934 C CA . ASN A 1 369 ? 17.472 -13.124 9.115 1.00 42.94 369 ASN A CA 1
ATOM 2935 C C . ASN A 1 369 ? 17.439 -12.270 7.855 1.00 42.94 369 ASN A C 1
ATOM 2937 O O . ASN A 1 369 ? 16.381 -11.791 7.441 1.00 42.94 369 ASN A O 1
ATOM 2941 N N . ASP A 1 370 ? 18.609 -12.158 7.227 1.00 46.94 370 ASP A N 1
ATOM 2942 C CA . ASP A 1 370 ? 18.733 -11.760 5.835 1.00 46.94 370 ASP A CA 1
ATOM 2943 C C . ASP A 1 370 ? 17.749 -12.608 5.035 1.00 46.94 370 ASP A C 1
ATOM 2945 O O . ASP A 1 370 ? 17.751 -13.839 5.149 1.00 46.94 370 ASP A O 1
ATOM 2949 N N . TYR A 1 371 ? 16.895 -11.960 4.251 1.00 46.25 371 TYR A N 1
ATOM 2950 C CA . TYR A 1 371 ? 16.141 -12.639 3.212 1.00 46.25 371 TYR A CA 1
ATOM 2951 C C . TYR A 1 371 ? 17.187 -13.176 2.225 1.00 46.25 371 TYR A C 1
ATOM 2953 O O . TYR A 1 371 ? 17.610 -12.489 1.299 1.00 46.25 371 TYR A O 1
ATOM 2961 N N . ARG A 1 372 ? 17.748 -14.355 2.518 1.00 43.34 372 ARG A N 1
ATOM 2962 C CA . ARG A 1 372 ? 18.697 -15.030 1.644 1.00 43.34 372 ARG A CA 1
ATOM 2963 C C . ARG A 1 372 ? 17.870 -15.566 0.505 1.00 43.34 372 ARG A C 1
ATOM 2965 O O . ARG A 1 372 ? 17.325 -16.657 0.603 1.00 43.34 372 ARG A O 1
ATOM 2972 N N . GLU A 1 373 ? 17.759 -14.781 -0.550 1.00 44.50 373 GLU A N 1
ATOM 2973 C CA . GLU A 1 373 ? 17.224 -15.255 -1.812 1.00 44.50 373 GLU A CA 1
ATOM 2974 C C . GLU A 1 373 ? 18.174 -16.299 -2.408 1.00 44.50 373 GLU A C 1
ATOM 2976 O O . GLU A 1 373 ? 19.049 -16.017 -3.219 1.00 44.50 373 GLU A O 1
ATOM 2981 N N . GLY A 1 374 ? 18.009 -17.532 -1.950 1.00 44.03 374 GLY A N 1
ATOM 2982 C CA . GLY A 1 374 ? 18.338 -18.734 -2.693 1.00 44.03 374 GLY A CA 1
ATOM 2983 C C . GLY A 1 374 ? 17.054 -19.532 -2.905 1.00 44.03 374 GLY A C 1
ATOM 2984 O O . GLY A 1 374 ? 16.080 -19.353 -2.166 1.00 44.03 374 GLY A O 1
ATOM 2985 N N . GLN A 1 375 ? 17.075 -20.447 -3.876 1.00 41.34 375 GLN A N 1
ATOM 2986 C CA . GLN A 1 375 ? 16.023 -21.453 -4.103 1.00 41.34 375 GLN A CA 1
ATOM 2987 C C . GLN A 1 375 ? 15.621 -22.225 -2.824 1.00 41.34 375 GLN A C 1
ATOM 2989 O O . GLN A 1 375 ? 14.526 -22.773 -2.777 1.00 41.34 375 GLN A O 1
ATOM 2994 N N . ASP A 1 376 ? 16.458 -22.205 -1.779 1.00 42.03 376 ASP A N 1
ATOM 2995 C CA . ASP A 1 376 ? 16.248 -22.892 -0.498 1.00 42.03 376 ASP A CA 1
ATOM 2996 C C . ASP A 1 376 ? 15.649 -22.018 0.624 1.00 42.03 376 ASP A C 1
ATOM 2998 O O . ASP A 1 376 ? 15.514 -22.473 1.765 1.00 42.03 376 ASP A O 1
ATOM 3002 N N . SER A 1 377 ? 15.296 -20.753 0.360 1.00 49.41 377 SER A N 1
ATOM 3003 C CA . SER A 1 377 ? 14.565 -19.961 1.359 1.00 49.41 377 SER A CA 1
ATOM 3004 C C . SER A 1 377 ? 13.161 -20.532 1.542 1.00 49.41 377 SER A C 1
ATOM 3006 O O . SER A 1 377 ? 12.399 -20.691 0.590 1.00 49.41 377 SER A O 1
ATOM 3008 N N . SER A 1 378 ? 12.822 -20.889 2.782 1.00 49.75 378 SER A N 1
ATOM 3009 C CA . SER A 1 378 ? 11.483 -21.389 3.084 1.00 49.75 378 SER A CA 1
ATOM 3010 C C . SER A 1 378 ? 10.443 -20.349 2.644 1.00 49.75 378 SER A C 1
ATOM 3012 O O . SER A 1 378 ? 10.634 -19.169 2.951 1.00 49.75 378 SER A O 1
ATOM 3014 N N . PRO A 1 379 ? 9.351 -20.759 1.966 1.00 52.53 379 PRO A N 1
ATOM 3015 C CA . PRO A 1 379 ? 8.227 -19.887 1.641 1.00 52.53 379 PRO A CA 1
ATOM 3016 C C . PRO A 1 379 ? 7.858 -19.010 2.836 1.00 52.53 379 PRO A C 1
ATOM 3018 O O . PRO A 1 379 ? 7.909 -19.484 3.971 1.00 52.53 379 PRO A O 1
ATOM 3021 N N . LEU A 1 380 ? 7.432 -17.763 2.615 1.00 51.53 380 LEU A N 1
ATOM 3022 C CA . LEU A 1 380 ? 6.980 -16.881 3.705 1.00 51.53 380 LEU A CA 1
ATOM 3023 C C . LEU A 1 380 ? 5.922 -17.543 4.594 1.00 51.53 380 LEU A C 1
ATOM 3025 O O . LEU A 1 380 ? 5.922 -17.350 5.805 1.00 51.53 380 LEU A O 1
ATOM 3029 N N . SER A 1 381 ? 5.077 -18.388 4.004 1.00 48.62 381 SER A N 1
ATOM 3030 C CA . SER A 1 381 ? 4.082 -19.195 4.717 1.00 48.62 381 SER A CA 1
ATOM 3031 C C . SER A 1 381 ? 4.662 -20.277 5.639 1.00 48.62 381 SER A C 1
ATOM 3033 O O . SER A 1 381 ? 3.936 -20.810 6.473 1.00 48.62 381 SER A O 1
ATOM 3035 N N . LEU A 1 382 ? 5.932 -20.646 5.466 1.00 52.81 382 LEU A N 1
ATOM 3036 C CA . LEU A 1 382 ? 6.668 -21.637 6.259 1.00 52.81 382 LEU A CA 1
ATOM 3037 C C . LEU A 1 382 ? 7.754 -21.003 7.144 1.00 52.81 382 LEU A C 1
ATOM 3039 O O . LEU A 1 382 ? 8.288 -21.675 8.027 1.00 52.81 382 LEU A O 1
ATOM 3043 N N . ALA A 1 383 ? 8.079 -19.726 6.936 1.00 55.94 383 ALA A N 1
ATOM 3044 C CA . ALA A 1 383 ? 9.046 -19.007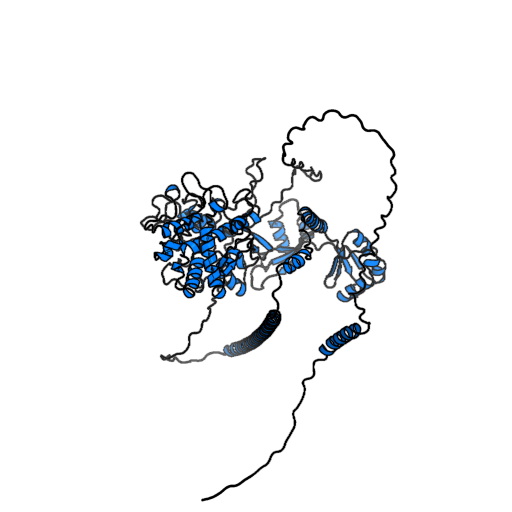 7.748 1.00 55.94 383 ALA A CA 1
ATOM 3045 C C . ALA A 1 383 ? 8.486 -18.760 9.159 1.00 55.94 383 ALA A C 1
ATOM 3047 O O . ALA A 1 383 ? 7.470 -18.089 9.338 1.00 55.94 383 ALA A O 1
ATOM 3048 N N . SER A 1 384 ? 9.170 -19.273 10.187 1.00 59.25 384 SER A N 1
ATOM 3049 C CA . SER A 1 384 ? 8.858 -18.913 11.569 1.00 59.25 384 SER A CA 1
ATOM 3050 C C . SER A 1 384 ? 9.322 -17.482 11.821 1.00 59.25 384 SER A C 1
ATOM 3052 O O . SER A 1 384 ? 10.526 -17.219 11.873 1.00 59.25 384 SER A O 1
ATOM 3054 N N . VAL A 1 385 ? 8.378 -16.564 11.985 1.00 62.72 385 VAL A N 1
ATOM 3055 C CA . VAL A 1 385 ? 8.670 -15.161 12.274 1.00 62.72 385 VAL A CA 1
ATOM 3056 C C . VAL A 1 385 ? 8.150 -14.782 13.649 1.00 62.72 385 VAL A C 1
ATOM 3058 O O . VAL A 1 385 ? 7.102 -15.251 14.098 1.00 62.72 385 VAL A O 1
ATOM 3061 N N . ASN A 1 386 ? 8.898 -13.915 14.324 1.00 67.88 386 ASN A N 1
ATOM 3062 C CA . ASN A 1 386 ? 8.408 -13.278 15.532 1.00 67.88 386 ASN A CA 1
ATOM 3063 C C . ASN A 1 386 ? 7.489 -12.133 15.112 1.00 67.88 386 ASN A C 1
ATOM 3065 O O . ASN A 1 386 ? 7.910 -11.197 14.432 1.00 67.88 386 ASN A O 1
ATOM 3069 N N . LEU A 1 387 ? 6.226 -12.245 15.505 1.00 67.81 387 LEU A N 1
ATOM 3070 C CA . LEU A 1 387 ? 5.247 -11.186 15.352 1.00 67.81 387 LEU A CA 1
ATOM 3071 C C . LEU A 1 387 ? 5.338 -10.272 16.568 1.00 67.81 387 LEU A C 1
ATOM 3073 O O . LEU A 1 387 ? 5.206 -10.714 17.710 1.00 67.81 387 LEU A O 1
ATOM 3077 N N . PHE A 1 388 ? 5.538 -8.996 16.307 1.00 68.00 388 PHE A N 1
ATOM 3078 C CA . PHE A 1 388 ? 5.569 -7.945 17.298 1.00 68.00 388 PHE A CA 1
ATOM 3079 C C . PHE A 1 388 ? 4.330 -7.102 17.133 1.00 68.00 388 PHE A C 1
ATOM 3081 O O . PHE A 1 388 ? 3.850 -6.854 16.035 1.00 68.00 388 PHE A O 1
ATOM 3088 N N . SER A 1 389 ? 3.798 -6.644 18.244 1.00 68.56 389 SER A N 1
ATOM 3089 C CA . SER A 1 389 ? 2.768 -5.634 18.223 1.00 68.56 389 SER A CA 1
ATOM 3090 C C . SER A 1 389 ? 2.951 -4.782 19.452 1.00 68.56 389 SER A C 1
ATOM 3092 O O . SER A 1 389 ? 3.432 -5.253 20.484 1.00 68.56 389 SER A O 1
ATOM 3094 N N . TYR A 1 390 ? 2.507 -3.538 19.358 1.00 63.34 390 TYR A N 1
ATOM 3095 C CA . TYR A 1 390 ? 2.425 -2.652 20.510 1.00 63.34 390 TYR A CA 1
ATOM 3096 C C . TYR A 1 390 ? 1.503 -3.217 21.600 1.00 63.34 390 TYR A C 1
ATOM 3098 O O . TYR A 1 390 ? 1.504 -2.734 22.730 1.00 63.34 390 TYR A O 1
ATOM 3106 N N . ILE A 1 391 ? 0.678 -4.218 21.260 1.00 65.81 391 ILE A N 1
ATOM 3107 C CA . ILE A 1 391 ? -0.370 -4.761 22.116 1.00 65.81 391 ILE A CA 1
ATOM 3108 C C . ILE A 1 391 ? -0.360 -6.295 22.108 1.00 65.81 391 ILE A C 1
ATOM 3110 O O . ILE A 1 391 ? -0.061 -6.905 21.084 1.00 65.81 391 ILE A O 1
ATOM 3114 N N . PRO A 1 392 ? -0.734 -6.964 23.210 1.00 68.44 392 PRO A N 1
ATOM 3115 C CA . PRO A 1 392 ? -0.886 -8.415 23.207 1.00 68.44 392 PRO A CA 1
ATOM 3116 C C . PRO A 1 392 ? -2.009 -8.849 22.257 1.00 68.44 392 PRO A C 1
ATOM 3118 O O . PRO A 1 392 ? -3.094 -8.263 22.258 1.00 68.44 392 PRO A O 1
ATOM 3121 N N . PHE A 1 393 ? -1.790 -9.917 21.491 1.00 70.31 393 PHE A N 1
ATOM 3122 C CA . PHE A 1 393 ? -2.786 -10.463 20.570 1.00 70.31 393 PHE A CA 1
ATOM 3123 C C . PHE A 1 393 ? -2.902 -11.986 20.688 1.00 70.31 393 PHE A C 1
ATOM 3125 O O . PHE A 1 393 ? -1.972 -12.682 21.090 1.00 70.31 393 PHE A O 1
ATOM 3132 N N . ALA A 1 394 ? -4.082 -12.514 20.356 1.00 73.62 394 ALA A N 1
ATOM 3133 C CA . ALA A 1 394 ? -4.347 -13.950 20.370 1.00 73.62 394 ALA A CA 1
ATOM 3134 C C . ALA A 1 394 ? -3.792 -14.639 19.110 1.00 73.62 394 ALA A C 1
ATOM 3136 O O . ALA A 1 394 ? -3.634 -14.007 18.066 1.00 73.62 394 ALA A O 1
ATOM 3137 N N . ALA A 1 395 ? -3.606 -15.962 19.164 1.00 69.38 395 ALA A N 1
ATOM 3138 C CA . ALA A 1 395 ? -3.134 -16.761 18.025 1.00 69.38 395 ALA A CA 1
ATOM 3139 C C . ALA A 1 395 ? -3.990 -16.587 16.752 1.00 69.38 395 ALA A C 1
ATOM 3141 O O . ALA A 1 395 ? -3.462 -16.565 15.646 1.00 69.38 395 ALA A O 1
ATOM 3142 N N . GLN A 1 396 ? -5.306 -16.387 16.885 1.00 68.00 396 GLN A N 1
ATOM 3143 C CA . GLN A 1 396 ? -6.176 -16.115 15.733 1.00 68.00 396 GLN A CA 1
ATOM 3144 C C . GLN A 1 396 ? -5.821 -14.795 15.030 1.00 68.00 396 GLN A C 1
ATOM 3146 O O . GLN A 1 396 ? -5.902 -14.697 13.808 1.00 68.00 396 GLN A O 1
ATOM 3151 N N . THR A 1 397 ? -5.425 -13.780 15.794 1.00 68.00 397 THR A N 1
ATOM 3152 C CA . THR A 1 397 ? -4.945 -12.506 15.255 1.00 68.00 397 THR A CA 1
ATOM 3153 C C . THR A 1 397 ? -3.564 -12.665 14.637 1.00 68.00 397 THR A C 1
ATOM 3155 O O . THR A 1 397 ? -3.334 -12.143 13.553 1.00 68.00 397 THR A O 1
ATOM 3158 N N . ALA A 1 398 ? -2.693 -13.455 15.275 1.00 67.94 398 ALA A N 1
ATOM 3159 C CA . ALA A 1 398 ? -1.380 -13.808 14.743 1.00 67.94 398 ALA A CA 1
ATOM 3160 C C . ALA A 1 398 ? -1.495 -14.425 13.341 1.00 67.94 398 ALA A C 1
ATOM 3162 O O . ALA A 1 398 ? -0.839 -13.970 12.414 1.00 67.94 398 ALA A O 1
ATOM 3163 N N . ASN A 1 399 ? -2.408 -15.385 13.158 1.00 65.06 399 ASN A N 1
ATOM 3164 C CA . ASN A 1 399 ? -2.622 -16.065 11.877 1.00 65.06 399 ASN A CA 1
ATOM 3165 C C . ASN A 1 399 ? -3.046 -15.119 10.744 1.00 65.06 399 ASN A C 1
ATOM 3167 O O . ASN A 1 399 ? -2.697 -15.356 9.594 1.00 65.06 399 ASN A O 1
ATOM 3171 N N . HIS A 1 400 ? -3.789 -14.054 11.052 1.00 60.00 400 HIS A N 1
ATOM 3172 C CA . HIS A 1 400 ? -4.142 -13.037 10.059 1.00 60.00 400 HIS A CA 1
ATOM 3173 C C . HIS A 1 400 ? -3.023 -12.005 9.856 1.00 60.00 400 HIS A C 1
ATOM 3175 O O . HIS A 1 400 ? -2.888 -11.469 8.763 1.00 60.00 400 HIS A O 1
ATOM 3181 N N . ALA A 1 401 ? -2.211 -11.746 10.886 1.00 60.25 401 ALA A N 1
ATOM 3182 C CA . ALA A 1 401 ? -1.080 -10.822 10.831 1.00 60.25 401 ALA A CA 1
ATOM 3183 C C . ALA A 1 401 ? 0.072 -11.309 9.942 1.00 60.25 401 ALA A C 1
ATOM 3185 O O . ALA A 1 401 ? 0.805 -10.488 9.402 1.00 60.25 401 ALA A O 1
ATOM 3186 N N . TYR A 1 402 ? 0.194 -12.624 9.728 1.00 55.88 402 TYR A N 1
ATOM 3187 C CA . TYR A 1 402 ? 1.143 -13.208 8.769 1.00 55.88 402 TYR A CA 1
ATOM 3188 C C . TYR A 1 402 ? 0.968 -12.695 7.324 1.00 55.88 402 TYR A C 1
ATOM 3190 O O . TYR A 1 402 ? 1.865 -12.883 6.510 1.00 55.88 402 TYR A O 1
ATOM 3198 N N . ILE A 1 403 ? -0.167 -12.061 7.001 1.00 55.44 403 ILE A N 1
ATOM 3199 C CA . ILE A 1 403 ? -0.502 -11.550 5.661 1.00 55.44 403 ILE A CA 1
ATOM 3200 C C . ILE A 1 403 ? -0.211 -10.034 5.548 1.00 55.44 403 ILE A C 1
ATOM 3202 O O . ILE A 1 403 ? -0.435 -9.445 4.498 1.00 55.44 403 ILE A O 1
ATOM 3206 N N . CYS A 1 404 ? 0.278 -9.366 6.600 1.00 55.84 404 CYS A N 1
ATOM 3207 C CA . CYS A 1 404 ? 0.353 -7.900 6.651 1.00 55.84 404 CYS A CA 1
ATOM 3208 C C . CYS A 1 404 ? 1.719 -7.296 6.285 1.00 55.84 404 CYS A C 1
ATOM 3210 O O . CYS A 1 404 ? 2.765 -7.933 6.364 1.00 55.84 404 CYS A O 1
ATOM 3212 N N . VAL A 1 405 ? 1.661 -6.013 5.914 1.00 54.56 405 VAL A N 1
ATOM 3213 C CA . VAL A 1 405 ? 2.765 -5.073 5.658 1.00 54.56 405 VAL A CA 1
ATOM 3214 C C . VAL A 1 405 ? 3.878 -5.195 6.705 1.00 54.56 405 VAL A C 1
ATOM 3216 O O . VAL A 1 405 ? 3.640 -5.095 7.908 1.00 54.56 405 VAL A O 1
ATOM 3219 N N . TYR A 1 406 ? 5.111 -5.381 6.240 1.00 62.22 406 TYR A N 1
ATOM 3220 C CA . TYR A 1 406 ? 6.271 -5.608 7.093 1.00 62.22 406 TYR A CA 1
ATOM 3221 C C . TYR A 1 406 ? 6.880 -4.266 7.455 1.00 62.22 406 TYR A C 1
ATOM 3223 O O . TYR A 1 406 ? 7.587 -3.697 6.641 1.00 62.22 406 TYR A O 1
ATOM 3231 N N . HIS A 1 407 ? 6.673 -3.764 8.669 1.00 64.62 407 HIS A N 1
ATOM 3232 C CA . HIS A 1 407 ? 7.461 -2.621 9.125 1.00 64.62 407 HIS A CA 1
ATOM 3233 C C . HIS A 1 407 ? 8.876 -3.098 9.49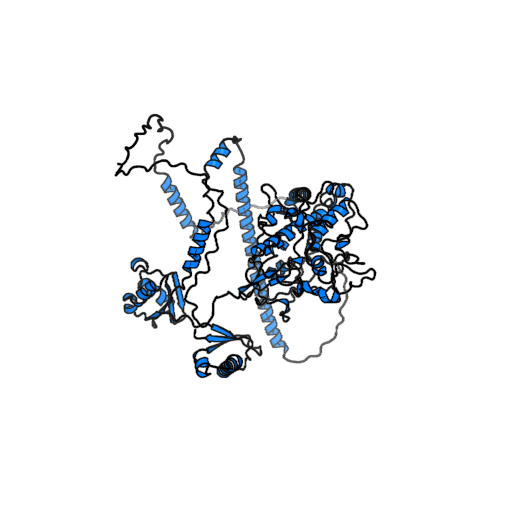0 1.00 64.62 407 HIS A C 1
ATOM 3235 O O . HIS A 1 407 ? 9.113 -3.585 10.597 1.00 64.62 407 HIS A O 1
ATOM 3241 N N . ARG A 1 408 ? 9.810 -3.029 8.535 1.00 69.25 408 ARG A N 1
ATOM 3242 C CA . ARG A 1 408 ? 11.163 -3.565 8.696 1.00 69.25 408 ARG A CA 1
ATOM 3243 C C . ARG A 1 408 ? 12.127 -2.480 9.162 1.00 69.25 408 ARG A C 1
ATOM 3245 O O . ARG A 1 408 ? 12.358 -1.489 8.476 1.00 69.25 408 ARG A O 1
ATOM 3252 N N . ARG A 1 409 ? 12.771 -2.709 10.308 1.00 76.12 409 ARG A N 1
ATOM 3253 C CA . ARG A 1 409 ? 13.991 -1.983 10.677 1.00 76.12 409 ARG A CA 1
ATOM 3254 C C . ARG A 1 409 ? 15.180 -2.644 9.988 1.00 76.12 409 ARG A C 1
ATOM 3256 O O . ARG A 1 409 ? 15.348 -3.860 10.062 1.00 76.12 409 ARG A O 1
ATOM 3263 N N . ARG A 1 410 ? 16.014 -1.859 9.315 1.00 79.31 410 ARG A N 1
ATOM 3264 C CA . ARG A 1 410 ? 17.229 -2.345 8.656 1.00 79.31 410 ARG A CA 1
ATOM 3265 C C . ARG A 1 410 ? 18.389 -2.330 9.633 1.00 79.31 410 ARG A C 1
ATOM 3267 O O . ARG A 1 410 ? 18.702 -1.313 10.255 1.00 79.31 410 ARG A O 1
ATOM 3274 N N . GLU A 1 411 ? 19.042 -3.475 9.748 1.00 76.56 411 GLU A N 1
ATOM 3275 C CA . GLU A 1 411 ? 20.217 -3.667 10.589 1.00 76.56 411 GLU A CA 1
ATOM 3276 C C . GLU A 1 411 ? 21.472 -3.868 9.739 1.00 76.56 411 GLU A C 1
ATOM 3278 O O . GLU A 1 411 ? 21.409 -4.053 8.526 1.00 76.56 411 GLU A O 1
ATOM 3283 N N . ARG A 1 412 ? 22.645 -3.879 10.382 1.00 71.38 412 ARG A N 1
ATOM 3284 C CA . ARG A 1 412 ? 23.936 -4.041 9.695 1.00 71.38 412 ARG A CA 1
ATOM 3285 C C . ARG A 1 412 ? 24.038 -5.340 8.882 1.00 71.38 412 ARG A C 1
ATOM 3287 O O . ARG A 1 412 ? 24.773 -5.354 7.900 1.00 71.38 412 ARG A O 1
ATOM 3294 N N . ARG A 1 413 ? 23.352 -6.410 9.297 1.00 66.62 413 ARG A N 1
ATOM 3295 C CA . ARG A 1 413 ? 23.320 -7.698 8.580 1.00 66.62 413 ARG A CA 1
ATOM 3296 C C . ARG A 1 413 ? 22.296 -7.658 7.444 1.00 66.62 413 ARG A C 1
ATOM 3298 O O . ARG A 1 413 ? 22.661 -7.840 6.291 1.00 66.62 413 ARG A O 1
ATOM 3305 N N . ALA A 1 414 ? 21.083 -7.208 7.751 1.00 70.31 414 ALA A N 1
ATOM 3306 C CA . ALA A 1 414 ? 19.965 -7.162 6.819 1.00 70.31 414 ALA A CA 1
ATOM 3307 C C . ALA A 1 414 ? 19.736 -5.745 6.268 1.00 70.31 414 ALA A C 1
ATOM 3309 O O . ALA A 1 414 ? 18.656 -5.171 6.446 1.00 70.31 414 ALA A O 1
ATOM 3310 N N . ARG A 1 415 ? 20.760 -5.185 5.608 1.00 73.69 415 ARG A N 1
ATOM 3311 C CA . ARG A 1 415 ? 20.796 -3.769 5.200 1.00 73.69 415 ARG A CA 1
ATOM 3312 C C . ARG A 1 415 ? 19.697 -3.393 4.211 1.00 73.69 415 ARG A C 1
ATOM 3314 O O . ARG A 1 415 ? 19.138 -2.322 4.352 1.00 73.69 415 ARG A O 1
ATOM 3321 N N . GLY A 1 416 ? 19.370 -4.269 3.261 1.00 77.00 416 GLY A N 1
ATOM 3322 C CA . GLY A 1 416 ? 18.255 -4.049 2.333 1.00 77.00 416 GLY A CA 1
ATOM 3323 C C . GLY A 1 416 ? 18.442 -2.866 1.374 1.00 77.00 416 GLY A C 1
ATOM 3324 O O . GLY A 1 416 ? 17.487 -2.138 1.162 1.00 77.00 416 GLY A O 1
ATOM 3325 N N . LEU A 1 417 ? 19.652 -2.669 0.835 1.00 89.31 417 LEU A N 1
ATOM 3326 C CA . LEU A 1 417 ? 20.008 -1.533 -0.030 1.00 89.31 417 LEU A CA 1
ATOM 3327 C C . LEU A 1 417 ? 19.509 -1.744 -1.465 1.00 89.31 417 LEU A C 1
ATOM 3329 O O . LEU A 1 417 ? 19.895 -2.747 -2.067 1.00 89.31 417 LEU A O 1
ATOM 3333 N N . CYS A 1 418 ? 18.721 -0.828 -2.035 1.00 93.50 418 CYS A N 1
ATOM 3334 C CA . CYS A 1 418 ? 18.224 -0.938 -3.420 1.00 93.50 418 CYS A CA 1
ATOM 3335 C C . CYS A 1 418 ? 19.315 -0.774 -4.486 1.00 93.50 418 CYS A C 1
ATOM 3337 O O . CYS A 1 418 ? 19.171 -1.338 -5.565 1.00 93.50 418 CYS A O 1
ATOM 3339 N N . TYR A 1 419 ? 20.422 -0.102 -4.170 1.00 96.25 419 TYR A N 1
ATOM 3340 C CA . TYR A 1 419 ? 21.617 -0.029 -5.008 1.00 96.25 419 TYR A CA 1
ATOM 3341 C C . TYR A 1 419 ? 22.888 -0.277 -4.195 1.00 96.25 419 TYR A C 1
ATOM 3343 O O . TYR A 1 419 ? 22.972 0.026 -3.000 1.00 96.25 419 TYR A O 1
ATOM 3351 N N . VAL A 1 420 ? 23.899 -0.826 -4.862 1.00 95.06 420 VAL A N 1
ATOM 3352 C CA . VAL A 1 420 ? 25.241 -1.045 -4.312 1.00 95.06 420 VAL A CA 1
ATOM 3353 C C . VAL A 1 420 ? 26.299 -0.680 -5.341 1.00 95.06 420 VAL A C 1
ATOM 3355 O O . VAL A 1 420 ? 26.047 -0.683 -6.539 1.00 95.06 420 VAL A O 1
ATOM 3358 N N . ARG A 1 421 ? 27.516 -0.409 -4.880 1.00 94.88 421 ARG A N 1
ATOM 3359 C CA . ARG A 1 421 ? 28.685 -0.300 -5.758 1.00 94.88 421 ARG A CA 1
ATOM 3360 C C . ARG A 1 421 ? 29.060 -1.664 -6.334 1.00 94.88 421 ARG A C 1
ATOM 3362 O O . ARG A 1 421 ? 28.683 -2.701 -5.790 1.00 94.88 421 ARG A O 1
ATOM 3369 N N . GLN A 1 422 ? 29.922 -1.675 -7.348 1.00 93.06 422 GLN A N 1
ATOM 3370 C CA . GLN A 1 422 ? 30.444 -2.903 -7.965 1.00 93.06 422 GLN A CA 1
ATOM 3371 C C . GLN A 1 422 ? 31.089 -3.889 -6.971 1.00 93.06 422 GLN A C 1
ATOM 3373 O O . GLN A 1 422 ? 31.030 -5.099 -7.160 1.00 93.06 422 GLN A O 1
ATOM 3378 N N . ASN A 1 423 ? 31.659 -3.392 -5.871 1.00 91.19 423 ASN A N 1
ATOM 3379 C CA . ASN A 1 423 ? 32.227 -4.213 -4.795 1.00 91.19 423 ASN A CA 1
ATOM 3380 C C . ASN A 1 423 ? 31.193 -4.673 -3.739 1.00 91.19 423 ASN A C 1
ATOM 3382 O O . ASN A 1 423 ? 31.578 -5.165 -2.679 1.00 91.19 423 ASN A O 1
ATOM 3386 N N . GLY A 1 424 ? 29.896 -4.453 -3.976 1.00 87.88 424 GLY A N 1
ATOM 3387 C CA . GLY A 1 424 ? 28.798 -4.785 -3.065 1.00 87.88 424 GLY A CA 1
ATOM 3388 C C . GLY A 1 424 ? 28.660 -3.859 -1.851 1.00 87.88 424 GLY A C 1
ATOM 3389 O O . GLY A 1 424 ? 27.836 -4.114 -0.971 1.00 87.88 424 GLY A O 1
ATOM 3390 N N . THR A 1 425 ? 29.461 -2.793 -1.757 1.00 91.00 425 THR A N 1
ATOM 3391 C CA . THR A 1 425 ? 29.355 -1.828 -0.653 1.00 91.00 425 THR A CA 1
ATOM 3392 C C . THR A 1 425 ? 28.230 -0.826 -0.890 1.00 91.00 425 THR A C 1
ATOM 3394 O O . THR A 1 425 ? 27.824 -0.569 -2.022 1.00 91.00 425 THR A O 1
ATOM 3397 N N . ALA A 1 426 ? 27.717 -0.255 0.200 1.00 91.31 426 ALA A N 1
ATOM 3398 C CA . ALA A 1 426 ? 26.726 0.807 0.113 1.00 91.31 426 ALA A CA 1
ATOM 3399 C C . ALA A 1 426 ? 27.303 2.059 -0.547 1.00 91.31 426 ALA A C 1
ATOM 3401 O O . ALA A 1 426 ? 28.486 2.374 -0.378 1.00 91.31 426 ALA A O 1
ATOM 3402 N N . LEU A 1 427 ? 26.433 2.788 -1.236 1.00 94.50 427 LEU A N 1
ATOM 3403 C CA . LEU A 1 427 ? 26.735 4.118 -1.740 1.00 94.50 427 LEU A CA 1
ATOM 3404 C C . LEU A 1 427 ? 26.964 5.105 -0.570 1.00 94.50 427 LEU A C 1
ATOM 3406 O O . LEU A 1 427 ? 26.515 4.851 0.557 1.00 94.50 427 LEU A O 1
ATOM 3410 N N . PRO A 1 428 ? 27.710 6.205 -0.790 1.00 94.50 428 PRO A N 1
ATOM 3411 C CA . PRO A 1 428 ? 27.978 7.208 0.242 1.00 94.50 428 PRO A CA 1
ATOM 3412 C C . PRO A 1 428 ? 26.687 7.765 0.851 1.00 94.50 428 PRO A C 1
ATOM 3414 O O . PRO A 1 428 ? 25.714 7.969 0.141 1.00 94.50 428 PRO A O 1
ATOM 3417 N N . GLY A 1 429 ? 26.662 7.998 2.165 1.00 91.94 429 GLY A N 1
ATOM 3418 C CA . GLY A 1 429 ? 25.501 8.577 2.861 1.00 91.94 429 GLY A CA 1
ATOM 3419 C C . GLY A 1 429 ? 24.387 7.580 3.214 1.00 91.94 429 GLY A C 1
ATOM 3420 O O . GLY A 1 429 ? 23.827 7.667 4.304 1.00 91.94 429 GLY A O 1
ATOM 3421 N N . TRP A 1 430 ? 24.162 6.539 2.404 1.00 93.75 430 TRP A N 1
ATOM 3422 C CA . TRP A 1 430 ? 23.021 5.613 2.553 1.00 93.75 430 TRP A CA 1
ATOM 3423 C C . TRP A 1 430 ? 22.985 4.884 3.904 1.00 93.75 430 TRP A C 1
ATOM 3425 O O . TRP A 1 430 ? 21.930 4.584 4.456 1.00 93.75 430 TRP A O 1
ATOM 3435 N N . ASN A 1 431 ? 24.147 4.591 4.499 1.00 91.00 431 ASN A N 1
ATOM 3436 C CA . ASN A 1 431 ? 24.206 3.975 5.831 1.00 91.00 431 ASN A CA 1
ATOM 3437 C C . ASN A 1 431 ? 23.528 4.831 6.909 1.00 91.00 431 ASN A C 1
ATOM 3439 O O . ASN A 1 431 ? 22.977 4.273 7.857 1.00 91.00 431 ASN A O 1
ATOM 3443 N N . ALA A 1 432 ? 23.636 6.156 6.803 1.00 92.06 432 ALA A N 1
ATOM 3444 C CA . ALA A 1 432 ? 23.140 7.082 7.812 1.00 92.06 432 ALA A CA 1
ATOM 3445 C C . ALA A 1 432 ? 21.611 7.208 7.762 1.00 92.06 432 ALA A C 1
ATOM 3447 O O . ALA A 1 432 ? 20.969 7.422 8.790 1.00 92.06 432 ALA A O 1
ATOM 3448 N N . THR A 1 433 ? 21.031 7.016 6.581 1.00 92.94 433 THR A N 1
ATOM 3449 C CA . THR A 1 433 ? 19.616 7.245 6.274 1.00 92.94 433 THR A CA 1
ATOM 3450 C C . THR A 1 433 ? 18.821 5.958 6.074 1.00 92.94 433 THR A C 1
ATOM 3452 O O . THR A 1 433 ? 17.604 6.018 5.947 1.00 92.94 433 THR A O 1
ATOM 3455 N N . ILE A 1 434 ? 19.453 4.784 6.162 1.00 90.06 434 ILE A N 1
ATOM 3456 C CA . ILE A 1 434 ? 18.850 3.465 5.902 1.00 90.06 434 ILE A CA 1
ATOM 3457 C C . ILE A 1 434 ? 17.546 3.172 6.664 1.00 90.06 434 ILE A C 1
ATOM 3459 O O . ILE A 1 434 ? 16.727 2.375 6.222 1.00 90.06 434 ILE A O 1
ATOM 3463 N N . ASN A 1 435 ? 17.344 3.801 7.825 1.00 90.69 435 ASN A N 1
ATOM 3464 C CA . ASN A 1 435 ? 16.141 3.652 8.647 1.00 90.69 435 ASN A CA 1
ATOM 3465 C C . ASN A 1 435 ? 15.248 4.901 8.637 1.00 90.69 435 ASN A C 1
ATOM 3467 O O . ASN A 1 435 ? 14.387 5.020 9.502 1.00 90.69 435 ASN A O 1
ATOM 3471 N N . ALA A 1 436 ? 15.430 5.844 7.710 1.00 92.62 436 ALA A N 1
ATOM 3472 C CA . ALA A 1 436 ? 14.671 7.092 7.708 1.00 92.62 436 ALA A CA 1
ATOM 3473 C C . ALA A 1 436 ? 13.162 6.863 7.524 1.00 92.62 436 ALA A C 1
ATOM 3475 O O . ALA A 1 436 ? 12.386 7.531 8.201 1.00 92.62 436 ALA A O 1
ATOM 3476 N N . ASN A 1 437 ? 12.745 5.867 6.722 1.00 90.31 437 ASN A N 1
ATOM 3477 C CA . ASN A 1 437 ? 11.330 5.480 6.614 1.00 90.31 437 ASN A CA 1
ATOM 3478 C C . ASN A 1 437 ? 10.782 4.927 7.941 1.00 90.31 437 ASN A C 1
ATOM 3480 O O . ASN A 1 437 ? 9.778 5.419 8.445 1.00 90.31 437 ASN A O 1
ATOM 3484 N N . PHE A 1 438 ? 11.482 3.960 8.545 1.00 86.94 438 PHE A N 1
ATOM 3485 C CA . PHE A 1 438 ? 11.093 3.355 9.828 1.00 86.94 438 PHE A CA 1
ATOM 3486 C C . PHE A 1 438 ? 11.040 4.394 10.959 1.00 86.94 438 PHE A C 1
ATOM 3488 O O . PHE A 1 438 ? 10.119 4.421 11.773 1.00 86.94 438 PHE A O 1
ATOM 3495 N N . ASN A 1 439 ? 12.043 5.270 10.997 1.00 88.31 439 ASN A N 1
ATOM 3496 C CA . ASN A 1 439 ? 12.172 6.348 11.965 1.00 88.31 439 ASN A CA 1
ATOM 3497 C C . ASN A 1 439 ? 11.424 7.611 11.534 1.00 88.31 439 ASN A C 1
ATOM 3499 O O . ASN A 1 439 ? 11.623 8.620 12.192 1.00 88.31 439 ASN A O 1
ATOM 3503 N N . MET A 1 440 ? 10.609 7.602 10.475 1.00 89.19 440 MET A N 1
ATOM 3504 C CA . MET A 1 440 ? 9.847 8.759 9.974 1.00 89.19 440 MET A CA 1
ATOM 3505 C C . MET A 1 440 ? 10.601 10.104 10.067 1.00 89.19 440 MET A C 1
ATOM 3507 O O . MET A 1 440 ? 10.070 11.090 10.579 1.00 89.19 440 MET A O 1
ATOM 3511 N N . VAL A 1 441 ? 11.866 10.134 9.639 1.00 90.56 441 VAL A N 1
ATOM 3512 C CA . VAL A 1 441 ? 12.721 11.334 9.680 1.00 90.56 441 VAL A CA 1
ATOM 3513 C C . VAL A 1 441 ? 12.996 11.863 8.277 1.00 90.56 441 VAL A C 1
ATOM 3515 O O . VAL A 1 441 ? 12.926 11.129 7.290 1.00 90.56 441 VAL A O 1
ATOM 3518 N N . GLY A 1 442 ? 13.341 13.148 8.190 1.00 90.06 442 GLY A N 1
ATOM 3519 C CA . GLY A 1 442 ? 13.610 13.811 6.916 1.00 90.06 442 GLY A CA 1
ATOM 3520 C C . GLY A 1 442 ? 12.378 13.787 6.012 1.00 90.06 442 GLY A C 1
ATOM 3521 O O . GLY A 1 442 ? 11.271 14.073 6.465 1.00 90.06 442 GLY A O 1
ATOM 3522 N N . ALA A 1 443 ? 12.566 13.390 4.753 1.00 89.75 443 ALA A N 1
ATOM 3523 C CA . ALA A 1 443 ? 11.497 13.302 3.758 1.00 89.75 443 ALA A CA 1
ATOM 3524 C C . ALA A 1 443 ? 10.431 12.228 4.066 1.00 89.75 443 ALA A C 1
ATOM 3526 O O . ALA A 1 443 ? 9.361 12.233 3.469 1.00 89.75 443 ALA A O 1
ATOM 3527 N N . PHE A 1 444 ? 10.698 11.332 5.022 1.00 91.44 444 PHE A N 1
ATOM 3528 C CA . PHE A 1 444 ? 9.765 10.295 5.478 1.00 91.44 444 PHE A CA 1
ATOM 3529 C C . PHE A 1 444 ? 8.922 10.720 6.682 1.00 91.44 444 PHE A C 1
ATOM 3531 O O . PHE A 1 444 ? 8.208 9.891 7.256 1.00 91.44 444 PHE A O 1
ATOM 3538 N N . GLY A 1 445 ? 9.039 11.985 7.092 1.00 87.50 445 GLY A N 1
ATOM 3539 C CA . GLY A 1 445 ? 8.225 12.557 8.149 1.00 87.50 445 GLY A CA 1
ATOM 3540 C C . GLY A 1 445 ? 6.725 12.434 7.866 1.00 87.50 445 GLY A C 1
ATOM 3541 O O . GLY A 1 445 ? 6.304 12.221 6.725 1.00 87.50 445 GLY A O 1
ATOM 3542 N N . PRO A 1 446 ? 5.890 12.545 8.908 1.00 80.50 446 PRO A N 1
ATOM 3543 C CA . PRO A 1 446 ? 4.454 12.624 8.722 1.00 80.50 446 PRO A CA 1
ATOM 3544 C C . PRO A 1 446 ? 4.107 13.808 7.832 1.00 80.50 446 PRO A C 1
ATOM 3546 O O . PRO A 1 446 ? 4.510 14.937 8.121 1.00 80.50 446 PRO A O 1
ATOM 3549 N N . THR A 1 447 ? 3.324 13.560 6.786 1.00 66.81 447 THR A N 1
ATOM 3550 C CA . THR A 1 447 ? 2.747 14.629 5.982 1.00 66.81 447 THR A CA 1
ATOM 3551 C C . THR A 1 447 ? 1.857 15.473 6.879 1.00 66.81 447 THR A C 1
ATOM 3553 O O . THR A 1 447 ? 0.776 15.069 7.319 1.00 66.81 447 THR A O 1
ATOM 3556 N N . THR A 1 448 ? 2.321 16.672 7.225 1.00 55.91 448 THR A N 1
ATOM 3557 C CA . THR A 1 448 ? 1.455 17.658 7.853 1.00 55.91 448 THR A CA 1
ATOM 3558 C C . THR A 1 448 ? 0.390 17.989 6.823 1.00 55.91 448 THR A C 1
ATOM 3560 O O . THR A 1 448 ? 0.707 18.611 5.821 1.00 55.91 448 THR A O 1
ATOM 3563 N N . PHE A 1 449 ? -0.849 17.537 7.045 1.00 53.00 449 PHE A N 1
ATOM 3564 C CA . PHE A 1 449 ? -2.043 17.841 6.238 1.00 53.00 449 PHE A CA 1
ATOM 3565 C C . PHE A 1 449 ? -2.354 19.357 6.210 1.00 53.00 449 PHE A C 1
ATOM 3567 O O . PHE A 1 449 ? -3.391 19.797 6.707 1.00 53.00 449 PHE A O 1
ATOM 3574 N N . ALA A 1 450 ? -1.409 20.169 5.757 1.00 40.47 450 ALA A N 1
ATOM 3575 C CA . ALA A 1 450 ? -1.307 21.597 5.991 1.00 40.47 450 ALA A CA 1
ATOM 3576 C C . ALA A 1 450 ? -0.933 22.329 4.701 1.00 40.47 450 ALA A C 1
ATOM 3578 O O . ALA A 1 450 ? -0.075 23.193 4.721 1.00 40.47 450 ALA A O 1
ATOM 3579 N N . ASP A 1 451 ? -1.654 22.033 3.624 1.00 35.69 451 ASP A N 1
ATOM 3580 C CA . ASP A 1 451 ? -1.981 23.053 2.631 1.00 35.69 451 ASP A CA 1
ATOM 3581 C C . ASP A 1 451 ? -3.473 23.377 2.777 1.00 35.69 451 ASP A C 1
ATOM 3583 O O . ASP A 1 451 ? -4.326 23.013 1.967 1.00 35.69 451 ASP A O 1
ATOM 3587 N N . PHE A 1 452 ? -3.809 24.027 3.894 1.00 34.78 452 PHE A N 1
ATOM 3588 C CA . PHE A 1 452 ? -4.902 24.997 3.871 1.00 34.78 452 PHE A CA 1
ATOM 3589 C C . PHE A 1 452 ? -4.349 26.259 3.193 1.00 34.78 452 PHE A C 1
ATOM 3591 O O . PHE A 1 452 ? -3.170 26.560 3.392 1.00 34.78 452 PHE A O 1
ATOM 3598 N N . PRO A 1 453 ? -5.142 26.982 2.381 1.00 30.00 453 PRO A N 1
ATOM 3599 C CA . PRO A 1 453 ? -4.640 28.103 1.599 1.00 30.00 453 PRO A CA 1
ATOM 3600 C C . PRO A 1 453 ? -3.910 29.104 2.496 1.00 30.00 453 PRO A C 1
ATOM 3602 O O . PRO A 1 453 ? -4.436 29.569 3.508 1.00 30.00 453 PRO A O 1
ATOM 3605 N N . ALA A 1 454 ? -2.674 29.398 2.100 1.00 31.23 454 ALA A N 1
ATOM 3606 C CA . ALA A 1 454 ? -1.784 30.336 2.748 1.00 31.23 454 ALA A CA 1
ATOM 3607 C C . ALA A 1 454 ? -2.413 31.736 2.801 1.00 31.23 454 ALA A C 1
ATOM 3609 O O . ALA A 1 454 ? -2.348 32.523 1.862 1.00 31.23 454 ALA A O 1
ATOM 3610 N N . SER A 1 455 ? -2.962 32.069 3.958 1.00 27.03 455 SER A N 1
ATOM 3611 C CA . SER A 1 455 ? -2.779 33.388 4.545 1.00 27.03 455 SER A CA 1
ATOM 3612 C C . SER A 1 455 ? -2.270 33.133 5.959 1.00 27.03 455 SER A C 1
ATOM 3614 O O . SER A 1 455 ? -2.779 32.245 6.632 1.00 27.03 455 SER A O 1
ATOM 3616 N N . PHE A 1 456 ? -1.238 33.859 6.377 1.00 28.41 456 PHE A N 1
ATOM 3617 C CA . PHE A 1 456 ? -0.466 33.670 7.614 1.00 28.41 456 PHE A CA 1
ATOM 3618 C C . PHE A 1 456 ? 0.675 32.649 7.527 1.00 28.41 456 PHE A C 1
ATOM 3620 O O . PHE A 1 456 ? 0.637 31.537 8.048 1.00 28.41 456 PHE A O 1
ATOM 3627 N N . SER A 1 457 ? 1.774 33.123 6.939 1.00 30.89 457 SER A N 1
ATOM 3628 C CA . SER A 1 457 ? 3.116 32.670 7.284 1.00 30.89 457 SER A CA 1
ATOM 3629 C C . SER A 1 457 ? 3.347 32.851 8.788 1.00 30.89 457 SER A C 1
ATOM 3631 O O . SER A 1 457 ? 3.405 33.984 9.262 1.00 30.89 457 SER A O 1
ATOM 3633 N N . ASN A 1 458 ? 3.504 31.764 9.542 1.00 27.66 458 ASN A N 1
ATOM 3634 C CA . ASN A 1 458 ? 4.399 31.763 10.697 1.00 27.66 458 ASN A CA 1
ATOM 3635 C C . ASN A 1 458 ? 4.788 30.343 11.119 1.00 27.66 458 ASN A C 1
ATOM 3637 O O . ASN A 1 458 ? 3.955 29.471 11.363 1.00 27.66 458 ASN A O 1
ATOM 3641 N N . ALA A 1 459 ? 6.100 30.161 11.242 1.00 28.36 459 ALA A N 1
ATOM 3642 C CA . ALA A 1 459 ? 6.836 28.935 11.528 1.00 28.36 459 ALA A CA 1
ATOM 3643 C C . ALA A 1 459 ? 6.673 28.400 12.974 1.00 28.36 459 ALA A C 1
ATOM 3645 O O . ALA A 1 459 ? 7.628 27.912 13.573 1.00 28.36 459 ALA A O 1
ATOM 3646 N N . GLN A 1 460 ? 5.474 28.476 13.562 1.00 26.95 460 GLN A N 1
ATOM 3647 C CA . GLN A 1 460 ? 5.214 28.071 14.956 1.00 26.95 460 GLN A CA 1
ATOM 3648 C C . GLN A 1 460 ? 4.102 27.024 15.134 1.00 26.95 460 GLN A C 1
ATOM 3650 O O . GLN A 1 460 ? 3.745 26.686 16.262 1.00 26.95 460 GLN A O 1
ATOM 3655 N N . GLN A 1 461 ? 3.581 26.433 14.058 1.00 35.72 461 GLN A N 1
ATOM 3656 C CA . GLN A 1 461 ? 2.546 25.396 14.147 1.00 35.72 461 GLN A CA 1
ATOM 3657 C C . GLN A 1 461 ? 3.143 24.007 14.440 1.00 35.72 461 GLN A C 1
ATOM 3659 O O . GLN A 1 461 ? 3.179 23.124 13.588 1.00 35.72 461 GLN A O 1
ATOM 3664 N N . ARG A 1 462 ? 3.613 23.779 15.673 1.00 30.30 462 ARG A N 1
ATOM 3665 C CA . ARG A 1 462 ? 3.988 22.431 16.133 1.00 30.30 462 ARG A CA 1
ATOM 3666 C C . ARG A 1 462 ? 2.740 21.654 16.560 1.00 30.30 462 ARG A C 1
ATOM 3668 O O . ARG A 1 462 ? 2.344 21.693 17.721 1.00 30.30 462 ARG A O 1
ATOM 3675 N N . ARG A 1 463 ? 2.140 20.898 15.634 1.00 36.53 463 ARG A N 1
ATOM 3676 C CA . ARG A 1 463 ? 1.320 19.731 16.006 1.00 36.53 463 ARG A CA 1
ATOM 3677 C C . ARG A 1 463 ? 2.254 18.709 16.659 1.00 36.53 463 ARG A C 1
ATOM 3679 O O . ARG A 1 463 ? 3.270 18.349 16.069 1.00 36.53 463 ARG A O 1
ATOM 3686 N N . LYS A 1 464 ? 1.944 18.260 17.876 1.00 31.45 464 LYS A N 1
ATOM 3687 C CA . LYS A 1 464 ? 2.696 17.185 18.532 1.00 31.45 464 LYS A CA 1
ATOM 3688 C C . LYS A 1 464 ? 2.318 15.870 17.841 1.00 31.45 464 LYS A C 1
ATOM 3690 O O . LYS A 1 464 ? 1.251 15.313 18.075 1.00 31.45 464 LYS A O 1
ATOM 3695 N N . LEU A 1 465 ? 3.156 15.440 16.904 1.00 40.62 465 LEU A N 1
ATOM 3696 C CA . LEU A 1 465 ? 3.086 14.120 16.284 1.00 40.62 465 LEU A CA 1
ATOM 3697 C C . LEU A 1 465 ? 3.968 13.184 17.103 1.00 40.62 465 LEU A C 1
ATOM 3699 O O . LEU A 1 465 ? 5.169 13.418 17.238 1.00 40.62 465 LEU A O 1
ATOM 3703 N N . ILE A 1 466 ? 3.363 12.154 17.689 1.00 40.53 466 ILE A N 1
ATOM 3704 C CA . ILE A 1 466 ? 4.093 11.138 18.445 1.00 40.53 466 ILE A CA 1
ATOM 3705 C C . ILE A 1 466 ? 4.400 9.989 17.492 1.00 40.53 466 ILE A C 1
ATOM 3707 O O . ILE A 1 466 ? 3.498 9.302 17.010 1.00 40.53 466 ILE A O 1
ATOM 3711 N N . GLN A 1 467 ? 5.687 9.776 17.232 1.00 47.69 467 GLN A N 1
ATOM 3712 C CA . GLN A 1 467 ? 6.153 8.575 16.556 1.00 47.69 467 GLN A CA 1
ATOM 3713 C C . GLN A 1 467 ? 6.085 7.362 17.477 1.00 47.69 467 GLN A C 1
ATOM 3715 O O . GLN A 1 467 ? 6.674 7.355 18.560 1.00 47.69 467 GLN A O 1
ATOM 3720 N N . LEU A 1 468 ? 5.500 6.276 16.978 1.00 46.03 468 LEU A N 1
ATOM 3721 C CA . LEU A 1 468 ? 5.526 4.982 17.661 1.00 46.03 468 LEU A CA 1
ATOM 3722 C C . LEU A 1 468 ? 6.910 4.306 17.645 1.00 46.03 468 LEU A C 1
ATOM 3724 O O . LEU A 1 468 ? 7.127 3.364 18.403 1.00 46.03 468 LEU A O 1
ATOM 3728 N N . SER A 1 469 ? 7.872 4.794 16.851 1.00 41.94 469 SER A N 1
ATOM 3729 C CA . SER A 1 469 ? 9.250 4.270 16.808 1.00 41.94 469 SER A CA 1
ATOM 3730 C C . SER A 1 469 ? 10.019 4.439 18.131 1.00 41.94 469 SER A C 1
ATOM 3732 O O . SER A 1 469 ? 11.056 3.806 18.319 1.00 41.94 469 SER A O 1
ATOM 3734 N N . THR A 1 470 ? 9.512 5.259 19.060 1.00 32.53 470 THR A N 1
ATOM 3735 C CA . THR A 1 470 ? 10.180 5.611 20.326 1.00 32.53 470 THR A CA 1
ATOM 3736 C C . THR A 1 470 ? 9.798 4.735 21.530 1.00 32.53 470 THR A C 1
ATOM 3738 O O . THR A 1 470 ? 10.413 4.864 22.585 1.00 32.53 470 THR A O 1
ATOM 3741 N N . PHE A 1 471 ? 8.857 3.791 21.396 1.00 35.69 471 PHE A N 1
ATOM 3742 C CA . PHE A 1 471 ? 8.514 2.834 22.460 1.00 35.69 471 PHE A CA 1
ATOM 3743 C C . PHE A 1 471 ? 9.351 1.546 22.335 1.00 35.69 471 PHE A C 1
ATOM 3745 O O . PHE A 1 471 ? 8.917 0.561 21.741 1.00 35.69 471 PHE A O 1
ATOM 3752 N N . SER A 1 472 ? 10.568 1.544 22.888 1.00 27.38 472 SER A N 1
ATOM 3753 C CA . SER A 1 472 ? 11.521 0.420 22.809 1.00 27.38 472 SER A CA 1
ATOM 3754 C C . SER A 1 472 ? 11.180 -0.812 23.661 1.00 27.38 472 SER A C 1
ATOM 3756 O O . SER A 1 472 ? 11.895 -1.809 23.586 1.00 27.38 472 SER A O 1
ATOM 3758 N N . ASP A 1 473 ? 10.088 -0.797 24.429 1.00 27.48 473 ASP A N 1
ATOM 3759 C CA . ASP A 1 473 ? 9.784 -1.845 25.412 1.00 27.48 473 ASP A CA 1
ATOM 3760 C C . ASP A 1 473 ? 8.566 -2.683 24.984 1.00 27.48 473 ASP A C 1
ATOM 3762 O O . ASP A 1 473 ? 7.475 -2.596 25.548 1.00 27.48 473 ASP A O 1
ATOM 3766 N N . CYS A 1 474 ? 8.737 -3.510 23.947 1.00 31.22 474 CYS A N 1
ATOM 3767 C CA . CYS A 1 474 ? 7.709 -4.456 23.499 1.00 31.22 474 CYS A CA 1
ATOM 3768 C C . CYS A 1 474 ? 7.774 -5.791 24.266 1.00 31.22 474 CYS A C 1
ATOM 3770 O O . CYS A 1 474 ? 8.841 -6.361 24.506 1.00 31.22 474 CYS A O 1
ATOM 3772 N N . THR A 1 475 ? 6.606 -6.338 24.612 1.00 28.33 475 THR A N 1
ATOM 3773 C CA . THR A 1 475 ? 6.469 -7.648 25.267 1.00 28.33 475 THR A CA 1
ATOM 3774 C C . THR A 1 475 ? 6.707 -8.780 24.262 1.00 28.33 475 THR A C 1
ATOM 3776 O O . THR A 1 475 ? 6.016 -8.889 23.253 1.00 28.33 475 THR A O 1
ATOM 3779 N N . ARG A 1 476 ? 7.686 -9.654 24.533 1.00 27.88 476 ARG A N 1
ATOM 3780 C CA . ARG A 1 476 ? 7.987 -10.826 23.691 1.00 27.88 476 ARG A CA 1
ATOM 3781 C C . ARG A 1 476 ? 6.937 -11.922 23.890 1.00 27.88 476 ARG A C 1
ATOM 3783 O O . ARG A 1 476 ? 6.786 -12.429 24.998 1.00 27.88 476 ARG A O 1
ATOM 3790 N N . PHE A 1 477 ? 6.284 -12.347 22.810 1.00 26.62 477 PHE A N 1
ATOM 3791 C CA . PHE A 1 477 ? 5.484 -13.574 22.768 1.00 26.62 477 PHE A CA 1
ATOM 3792 C C . PHE A 1 477 ? 5.974 -14.451 21.609 1.00 26.62 477 PHE A C 1
ATOM 3794 O O . PHE A 1 477 ? 5.782 -14.117 20.446 1.00 26.62 477 PHE A O 1
ATOM 3801 N N . SER A 1 478 ? 6.618 -15.578 21.920 1.00 23.66 478 SER A N 1
ATOM 3802 C CA . SER A 1 478 ? 6.971 -16.590 20.918 1.00 23.66 478 SER A CA 1
ATOM 3803 C C . SER A 1 478 ? 5.822 -17.587 20.811 1.00 23.66 478 SER A C 1
ATOM 3805 O O . SER A 1 478 ? 5.509 -18.273 21.783 1.00 23.66 478 SER A O 1
ATOM 3807 N N . THR A 1 479 ? 5.171 -17.650 19.648 1.00 25.84 479 THR A N 1
ATOM 3808 C CA . THR A 1 479 ? 4.186 -18.699 19.350 1.00 25.84 479 THR A CA 1
ATOM 3809 C C . THR A 1 479 ? 4.616 -19.410 18.075 1.00 25.84 479 THR A C 1
ATOM 3811 O O . THR A 1 479 ? 4.430 -18.901 16.974 1.00 25.84 479 THR A O 1
ATOM 3814 N N . THR A 1 480 ? 5.220 -20.589 18.211 1.00 23.84 480 THR A N 1
ATOM 3815 C CA . THR A 1 480 ? 5.566 -21.448 17.075 1.00 23.84 480 THR A CA 1
ATOM 3816 C C . THR A 1 480 ? 4.295 -22.163 16.612 1.00 23.84 480 THR A C 1
ATOM 3818 O O . THR A 1 480 ? 3.806 -23.061 17.294 1.00 23.84 480 THR A O 1
ATOM 3821 N N . CYS A 1 481 ? 3.715 -21.752 15.483 1.00 24.23 481 CYS A N 1
ATOM 3822 C CA . CYS A 1 481 ? 2.568 -22.440 14.888 1.00 24.23 481 CYS A CA 1
ATOM 3823 C C . CYS A 1 481 ? 3.057 -23.289 13.709 1.00 24.23 481 CYS A C 1
ATOM 3825 O O . CYS A 1 481 ? 3.319 -22.770 12.629 1.00 24.23 481 CYS A O 1
ATOM 3827 N N . VAL A 1 482 ? 3.226 -24.595 13.928 1.00 24.30 482 VAL A N 1
ATOM 3828 C CA . VAL A 1 482 ? 3.557 -25.556 12.866 1.00 24.30 482 VAL A CA 1
ATOM 3829 C C . VAL A 1 482 ? 2.250 -26.091 12.284 1.00 24.30 482 VAL A C 1
ATOM 3831 O O . VAL A 1 482 ? 1.496 -26.788 12.963 1.00 24.30 482 VAL A O 1
ATOM 3834 N N . LEU A 1 483 ? 1.975 -25.775 11.018 1.00 24.95 483 LEU A N 1
ATOM 3835 C CA . LEU A 1 483 ? 0.922 -26.421 10.234 1.00 24.95 483 LEU A CA 1
ATOM 3836 C C . LEU A 1 483 ? 1.351 -27.865 9.929 1.00 24.95 483 LEU A C 1
ATOM 3838 O O . LEU A 1 483 ? 2.159 -28.121 9.042 1.00 24.95 483 LEU A O 1
ATOM 3842 N N . HIS A 1 484 ? 0.818 -28.829 10.681 1.00 23.55 484 HIS A N 1
ATOM 3843 C CA . HIS A 1 484 ? 1.002 -30.247 10.379 1.00 23.55 484 HIS A CA 1
ATOM 3844 C C . HIS A 1 484 ? 0.176 -30.650 9.147 1.00 23.55 484 HIS A C 1
ATOM 3846 O O . HIS A 1 484 ? -1.020 -30.920 9.253 1.00 23.55 484 HIS A O 1
ATOM 3852 N N . GLN A 1 485 ? 0.833 -30.783 7.993 1.00 26.75 485 GLN A N 1
ATOM 3853 C CA . GLN A 1 485 ? 0.420 -31.752 6.976 1.00 26.75 485 GLN A CA 1
ATOM 3854 C C . GLN A 1 485 ? 1.043 -33.113 7.315 1.00 26.75 485 GLN A C 1
ATOM 3856 O O . GLN A 1 485 ? 2.233 -33.211 7.612 1.00 26.75 485 GLN A O 1
ATOM 3861 N N . ARG A 1 486 ? 0.224 -34.170 7.327 1.00 25.14 486 ARG A N 1
ATOM 3862 C CA . ARG A 1 486 ? 0.671 -35.560 7.512 1.00 25.14 486 ARG A CA 1
ATOM 3863 C C . ARG A 1 486 ? 1.179 -36.126 6.180 1.00 25.14 486 ARG A C 1
ATOM 3865 O O . ARG A 1 486 ? 0.389 -36.145 5.239 1.00 25.14 486 ARG A O 1
ATOM 3872 N N . PRO A 1 487 ? 2.369 -36.746 6.130 1.00 29.73 487 PRO A N 1
ATOM 3873 C CA . PRO A 1 487 ? 2.659 -37.803 5.172 1.00 29.73 487 PRO A CA 1
ATOM 3874 C C . PRO A 1 487 ? 2.642 -39.178 5.859 1.00 29.73 487 PRO A C 1
ATOM 3876 O O . PRO A 1 487 ? 2.997 -39.329 7.030 1.00 29.73 487 PRO A O 1
ATOM 3879 N N . GLY A 1 488 ? 2.167 -40.183 5.125 1.00 29.17 488 GLY A N 1
ATOM 3880 C CA . GLY A 1 488 ? 1.986 -41.555 5.586 1.00 29.17 488 GLY A CA 1
ATOM 3881 C C . GLY A 1 488 ? 3.277 -42.367 5.773 1.00 29.17 488 GLY A C 1
ATOM 3882 O O . GLY A 1 488 ? 4.275 -42.177 5.093 1.00 29.17 488 GLY A O 1
ATOM 3883 N N . THR A 1 489 ? 3.183 -43.307 6.719 1.00 30.42 489 THR A N 1
ATOM 3884 C CA . THR A 1 489 ? 3.704 -44.694 6.702 1.00 30.42 489 THR A CA 1
ATOM 3885 C C . THR A 1 489 ? 5.166 -44.990 6.287 1.00 30.42 489 THR A C 1
ATOM 3887 O O . THR A 1 489 ? 5.401 -45.351 5.146 1.00 30.42 489 THR A O 1
ATOM 3890 N N . SER A 1 490 ? 6.063 -45.029 7.298 1.00 26.77 490 SER A N 1
ATOM 3891 C CA . SER A 1 490 ? 7.042 -46.092 7.710 1.00 26.77 490 SER A CA 1
ATOM 3892 C C . SER A 1 490 ? 8.074 -46.711 6.715 1.00 26.77 490 SER A C 1
ATOM 3894 O O . SER A 1 490 ? 7.850 -46.624 5.518 1.00 26.77 490 SER A O 1
ATOM 3896 N N . PRO A 1 491 ? 9.122 -47.478 7.155 1.00 44.25 491 PRO A N 1
ATOM 3897 C CA . PRO A 1 491 ? 9.538 -47.815 8.531 1.00 44.25 491 PRO A CA 1
ATOM 3898 C C . PRO A 1 491 ? 11.067 -47.801 8.857 1.00 44.25 491 PRO A C 1
ATOM 3900 O O . PRO A 1 491 ? 11.927 -48.042 8.021 1.00 44.25 491 PRO A O 1
ATOM 3903 N N . ARG A 1 492 ? 11.335 -47.728 10.177 1.00 27.30 492 ARG A N 1
ATOM 3904 C CA . ARG A 1 492 ? 12.425 -48.361 10.970 1.00 27.30 492 ARG A CA 1
ATOM 3905 C C . ARG A 1 492 ? 13.895 -47.974 10.720 1.00 27.30 492 ARG A C 1
ATOM 3907 O O . ARG A 1 492 ? 14.506 -48.426 9.763 1.00 27.30 492 ARG A O 1
ATOM 3914 N N . ARG A 1 493 ? 14.536 -47.456 11.782 1.00 25.22 493 ARG A N 1
ATOM 3915 C CA . ARG A 1 493 ? 15.800 -47.998 12.333 1.00 25.22 493 ARG A CA 1
ATOM 3916 C C . ARG A 1 493 ? 15.924 -47.690 13.832 1.00 25.22 493 ARG A C 1
ATOM 3918 O O . ARG A 1 493 ? 15.634 -46.590 14.281 1.00 25.22 493 ARG A O 1
ATOM 3925 N N . ARG A 1 494 ? 16.285 -48.731 14.590 1.00 24.88 494 ARG A N 1
ATOM 3926 C CA . ARG A 1 494 ? 16.535 -48.760 16.041 1.00 24.88 494 ARG A CA 1
ATOM 3927 C C . ARG A 1 494 ? 17.913 -48.165 16.335 1.00 24.88 494 ARG A C 1
ATOM 3929 O O . ARG A 1 494 ? 18.836 -48.535 15.624 1.00 24.88 494 ARG A O 1
ATOM 3936 N N . PHE A 1 495 ? 18.073 -47.423 17.432 1.00 23.77 495 PHE A N 1
ATOM 3937 C CA . PHE A 1 495 ? 19.311 -47.451 18.220 1.00 23.77 495 PHE A CA 1
ATOM 3938 C C . PHE A 1 495 ? 19.030 -47.276 19.719 1.00 23.77 495 PHE A C 1
ATOM 3940 O O . PHE A 1 495 ? 18.137 -46.537 20.124 1.00 23.77 495 PHE A O 1
ATOM 3947 N N . LEU A 1 496 ? 19.771 -48.068 20.498 1.00 22.53 496 LEU A N 1
ATOM 3948 C CA . LEU A 1 496 ? 19.718 -48.253 21.946 1.00 22.53 496 LEU A CA 1
ATOM 3949 C C . LEU A 1 496 ? 20.087 -46.983 22.730 1.00 22.53 496 LEU A C 1
ATOM 3951 O O . LEU A 1 496 ? 21.071 -46.323 22.410 1.00 22.53 496 LEU A O 1
ATOM 3955 N N . ILE A 1 497 ? 19.398 -46.767 23.853 1.00 21.77 497 ILE A N 1
ATOM 3956 C CA . ILE A 1 497 ? 19.875 -45.960 24.984 1.00 21.77 497 ILE A CA 1
ATOM 3957 C C . ILE A 1 497 ? 20.480 -46.921 26.017 1.00 21.77 497 ILE A C 1
ATOM 3959 O O . ILE A 1 497 ? 19.841 -47.903 26.400 1.00 21.77 497 ILE A O 1
ATOM 3963 N N . ARG A 1 498 ? 21.714 -46.644 26.458 1.00 23.72 498 ARG A N 1
ATOM 3964 C CA . ARG A 1 498 ? 22.349 -47.291 27.615 1.00 23.72 498 ARG A CA 1
ATOM 3965 C C . ARG A 1 498 ? 21.979 -46.551 28.905 1.00 23.72 498 ARG A C 1
ATOM 3967 O O . ARG A 1 498 ? 22.000 -45.328 28.970 1.00 23.72 498 ARG A O 1
ATOM 3974 N N . SER A 1 499 ? 21.666 -47.367 29.900 1.00 23.38 499 SER A N 1
ATOM 3975 C CA . SER A 1 499 ? 21.394 -47.120 31.316 1.00 23.38 499 SER A CA 1
ATOM 3976 C C . SER A 1 499 ? 22.484 -46.355 32.067 1.00 23.38 499 SER A C 1
ATOM 3978 O O . SER A 1 499 ? 23.653 -46.663 31.851 1.00 23.38 499 SER A O 1
ATOM 3980 N N . TRP A 1 500 ? 22.092 -45.538 33.054 1.00 23.31 500 TRP A N 1
ATOM 3981 C CA . TRP A 1 500 ? 22.818 -45.372 34.322 1.00 23.31 500 TRP A CA 1
ATOM 3982 C C . TRP A 1 500 ? 21.852 -45.284 35.513 1.00 23.31 500 TRP A C 1
ATOM 3984 O O . TRP A 1 500 ? 20.686 -44.916 35.383 1.00 23.31 500 TRP A O 1
ATOM 3994 N N . THR A 1 501 ? 22.387 -45.734 36.640 1.00 24.88 501 THR A N 1
ATOM 3995 C CA . THR A 1 501 ? 21.747 -46.307 37.823 1.00 24.88 501 THR A CA 1
ATOM 3996 C C . THR A 1 501 ? 21.318 -45.262 38.857 1.00 24.88 501 THR A C 1
ATOM 3998 O O . THR A 1 501 ? 21.892 -44.182 38.960 1.00 24.88 501 THR A O 1
ATOM 4001 N N . ILE A 1 502 ? 20.304 -45.637 39.638 1.00 24.61 502 ILE A N 1
ATOM 4002 C CA . ILE A 1 502 ? 19.652 -44.898 40.726 1.00 24.61 502 ILE A CA 1
ATOM 4003 C C . ILE A 1 502 ? 20.455 -45.012 42.035 1.00 24.61 502 ILE A C 1
ATOM 4005 O O . ILE A 1 502 ? 20.873 -46.110 42.396 1.00 24.61 502 ILE A O 1
ATOM 4009 N N . VAL A 1 503 ? 20.549 -43.911 42.793 1.00 26.17 503 VAL A N 1
ATOM 4010 C CA . VAL A 1 503 ? 20.727 -43.889 44.262 1.00 26.17 503 VAL A CA 1
ATOM 4011 C C . VAL A 1 503 ? 19.733 -42.855 44.840 1.00 26.17 503 VAL A C 1
ATOM 4013 O O . VAL A 1 503 ? 19.504 -41.834 44.188 1.00 26.17 503 VAL A O 1
ATOM 4016 N N . PRO A 1 504 ? 19.071 -43.107 45.991 1.00 36.59 504 PRO A N 1
ATOM 4017 C CA . PRO A 1 504 ? 17.801 -42.466 46.343 1.00 36.59 504 PRO A CA 1
ATOM 4018 C C . PRO A 1 504 ? 17.967 -41.291 47.315 1.00 36.59 504 PRO A C 1
ATOM 4020 O O . PRO A 1 504 ? 18.743 -41.407 48.256 1.00 36.59 504 PRO A O 1
ATOM 4023 N N . MET A 1 505 ? 17.170 -40.219 47.174 1.00 26.47 505 MET A N 1
ATOM 4024 C CA . MET A 1 505 ? 16.872 -39.294 48.283 1.00 26.47 505 MET A CA 1
ATOM 4025 C C . MET A 1 505 ? 15.545 -38.512 48.133 1.00 26.47 505 MET A C 1
ATOM 4027 O O . MET A 1 505 ? 15.334 -37.793 47.162 1.00 26.47 505 MET A O 1
ATOM 4031 N N . SER A 1 506 ? 14.767 -38.551 49.226 1.00 35.53 506 SER A N 1
ATOM 4032 C CA . SER A 1 506 ? 13.987 -37.459 49.853 1.00 35.53 506 SER A CA 1
ATOM 4033 C C . SER A 1 506 ? 12.483 -37.247 49.514 1.00 35.53 506 SER A C 1
ATOM 4035 O O . SER A 1 506 ? 12.086 -37.325 48.352 1.00 35.53 506 SER A O 1
ATOM 4037 N N . PRO A 1 507 ? 11.617 -36.908 50.509 1.00 37.66 507 PRO A N 1
ATOM 4038 C CA . PRO A 1 507 ? 10.142 -36.955 50.427 1.00 37.66 507 PRO A CA 1
ATOM 4039 C C . PRO A 1 507 ? 9.463 -35.815 49.639 1.00 37.66 507 PRO A C 1
ATOM 4041 O O . PRO A 1 507 ? 8.266 -35.577 49.794 1.00 37.66 507 PRO A O 1
ATOM 4044 N N . ARG A 1 508 ? 10.185 -35.074 48.788 1.00 42.81 508 ARG A N 1
ATOM 4045 C CA . ARG A 1 508 ? 9.614 -33.948 48.015 1.00 42.81 508 ARG A CA 1
ATOM 4046 C C . ARG A 1 508 ? 8.758 -34.377 46.812 1.00 42.81 508 ARG A C 1
ATOM 4048 O O . ARG A 1 508 ? 7.996 -33.562 46.299 1.00 42.81 508 ARG A O 1
ATOM 4055 N N . LEU A 1 509 ? 8.834 -35.641 46.395 1.00 44.09 509 LEU A N 1
ATOM 4056 C CA . LEU A 1 509 ? 8.181 -36.144 45.178 1.00 44.09 509 LEU A CA 1
ATOM 4057 C C . LEU A 1 509 ? 6.666 -36.397 45.318 1.00 44.09 509 LEU A C 1
ATOM 4059 O O . LEU A 1 509 ? 5.953 -36.368 44.314 1.00 44.09 509 LEU A O 1
ATOM 4063 N N . ASP A 1 510 ? 6.135 -36.559 46.533 1.00 50.62 510 ASP A N 1
ATOM 4064 C CA . ASP A 1 510 ? 4.707 -36.877 46.714 1.00 50.62 510 ASP A CA 1
ATOM 4065 C C . ASP A 1 510 ? 3.771 -35.686 46.451 1.00 50.62 510 ASP A C 1
ATOM 4067 O O . ASP A 1 510 ? 2.633 -35.869 46.006 1.00 50.62 510 ASP A O 1
ATOM 4071 N N . ASN A 1 511 ? 4.244 -34.451 46.651 1.00 49.47 511 ASN A N 1
ATOM 4072 C CA . ASN A 1 511 ? 3.458 -33.252 46.346 1.00 49.47 511 ASN A CA 1
ATOM 4073 C C . ASN A 1 511 ? 3.493 -32.894 44.852 1.00 49.47 511 ASN A C 1
ATOM 4075 O O . ASN A 1 511 ? 2.468 -32.481 44.305 1.00 49.47 511 ASN A O 1
ATOM 4079 N N . GLU A 1 512 ? 4.609 -33.136 44.157 1.00 55.22 512 GLU A N 1
ATOM 4080 C CA . GLU A 1 512 ? 4.660 -33.014 42.693 1.00 55.22 512 GLU A CA 1
ATOM 4081 C C . GLU A 1 512 ? 3.777 -34.062 42.006 1.00 55.22 512 GLU A C 1
ATOM 4083 O O . GLU A 1 512 ? 3.090 -33.748 41.034 1.00 55.22 512 GLU A O 1
ATOM 4088 N N . ALA A 1 513 ? 3.730 -35.295 42.521 1.00 62.50 513 ALA A N 1
ATOM 4089 C CA . ALA A 1 513 ? 2.867 -36.339 41.975 1.00 62.50 513 ALA A CA 1
ATOM 4090 C C . ALA A 1 513 ? 1.370 -36.002 42.124 1.00 62.50 513 ALA A C 1
ATOM 4092 O O . ALA A 1 513 ? 0.572 -36.319 41.235 1.00 62.50 513 ALA A O 1
ATOM 4093 N N . LYS A 1 514 ? 0.979 -35.325 43.214 1.00 64.56 514 LYS A N 1
ATOM 4094 C CA . LYS A 1 514 ? -0.394 -34.828 43.409 1.00 64.56 514 LYS A CA 1
ATOM 4095 C C . LYS A 1 514 ? -0.733 -33.681 42.457 1.00 64.56 514 LYS A C 1
ATOM 4097 O O . LYS A 1 514 ? -1.785 -33.741 41.821 1.00 64.56 514 LYS A O 1
ATOM 4102 N N . HIS A 1 515 ? 0.162 -32.705 42.288 1.00 65.06 515 HIS A N 1
ATOM 4103 C CA . HIS A 1 515 ? -0.046 -31.611 41.334 1.00 65.06 515 HIS A CA 1
ATOM 4104 C C . HIS A 1 515 ? -0.119 -32.108 39.886 1.00 65.06 515 HIS A C 1
ATOM 4106 O O . HIS A 1 515 ? -1.074 -31.789 39.185 1.00 65.06 515 HIS A O 1
ATOM 4112 N N . ARG A 1 516 ? 0.774 -33.016 39.470 1.00 68.94 516 ARG A N 1
ATOM 4113 C CA . ARG A 1 516 ? 0.731 -33.604 38.118 1.00 68.94 516 ARG A CA 1
ATOM 4114 C C . ARG A 1 516 ? -0.552 -34.390 37.850 1.00 68.94 516 ARG A C 1
ATOM 4116 O O . ARG A 1 516 ? -1.067 -34.349 36.736 1.00 68.94 516 ARG A O 1
ATOM 4123 N N . LYS A 1 517 ? -1.105 -35.091 38.849 1.00 71.50 517 LYS A N 1
ATOM 4124 C CA . LYS A 1 517 ? -2.410 -35.767 38.709 1.00 71.50 517 LYS A CA 1
ATOM 4125 C C . LYS A 1 517 ? -3.556 -34.769 38.534 1.00 71.50 517 LYS A C 1
ATOM 4127 O O . LYS A 1 517 ? -4.458 -35.027 37.739 1.00 71.50 517 LYS A O 1
ATOM 4132 N N . GLN A 1 518 ? -3.515 -33.642 39.241 1.00 71.25 518 GLN A N 1
ATOM 4133 C CA . GLN A 1 518 ? -4.518 -32.586 39.118 1.00 71.25 518 GLN A CA 1
ATOM 4134 C C . GLN A 1 518 ? -4.431 -31.878 37.758 1.00 71.25 518 GLN A C 1
ATOM 4136 O O . GLN A 1 518 ? -5.461 -31.687 37.109 1.00 71.25 518 GLN A O 1
ATOM 4141 N N . ASP A 1 519 ? -3.220 -31.595 37.280 1.00 73.19 519 ASP A N 1
ATOM 4142 C CA . ASP A 1 519 ? -2.986 -30.977 35.972 1.00 73.19 519 ASP A CA 1
ATOM 4143 C C . ASP A 1 519 ? -3.419 -31.905 34.830 1.00 73.19 519 ASP A C 1
ATOM 4145 O O . ASP A 1 519 ? -4.136 -31.490 33.920 1.00 73.19 519 ASP A O 1
ATOM 4149 N N . MET A 1 520 ? -3.098 -33.201 34.911 1.00 75.00 520 MET A N 1
ATOM 4150 C CA . MET A 1 520 ? -3.545 -34.191 33.923 1.00 75.00 520 MET A CA 1
ATOM 4151 C C . MET A 1 520 ? -5.073 -34.350 33.894 1.00 75.00 520 MET A C 1
ATOM 4153 O O . MET A 1 520 ? -5.655 -34.515 32.820 1.00 75.00 520 MET A O 1
ATOM 4157 N N . ALA A 1 521 ? -5.746 -34.250 35.045 1.00 74.50 521 ALA A N 1
ATOM 4158 C CA . ALA A 1 521 ? -7.208 -34.272 35.113 1.00 74.50 521 ALA A CA 1
ATOM 4159 C C . ALA A 1 521 ? -7.839 -33.014 34.485 1.00 74.50 521 ALA A C 1
ATOM 4161 O O . ALA A 1 521 ? -8.855 -33.106 33.786 1.00 74.50 521 ALA A O 1
ATOM 4162 N N . GLN A 1 522 ? -7.224 -31.841 34.672 1.00 72.69 522 GLN A 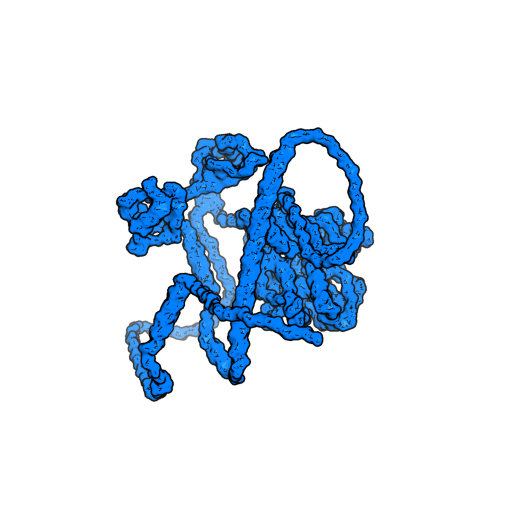N 1
ATOM 4163 C CA . GLN A 1 522 ? -7.662 -30.601 34.025 1.00 72.69 522 GLN A CA 1
ATOM 4164 C C . GLN A 1 522 ? -7.445 -30.640 32.509 1.00 72.69 522 GLN A C 1
ATOM 4166 O O . GLN A 1 522 ? -8.354 -30.276 31.759 1.00 72.69 522 GLN A O 1
ATOM 4171 N N . ILE A 1 523 ? -6.300 -31.157 32.051 1.00 76.12 523 ILE A N 1
ATOM 4172 C CA . ILE A 1 523 ? -5.994 -31.339 30.625 1.00 76.12 523 ILE A CA 1
ATOM 4173 C C . ILE A 1 523 ? -6.993 -32.307 29.981 1.00 76.12 523 ILE A C 1
ATOM 4175 O O . ILE A 1 523 ? -7.585 -31.982 28.953 1.00 76.12 523 ILE A O 1
ATOM 4179 N N . SER A 1 524 ? -7.263 -33.454 30.613 1.00 78.12 524 SER A N 1
ATOM 4180 C CA . SER A 1 524 ? -8.253 -34.427 30.130 1.00 78.12 524 SER A CA 1
ATOM 4181 C C . SER A 1 524 ? -9.660 -33.819 30.024 1.00 78.12 524 SER A C 1
ATOM 4183 O O . SER A 1 524 ? -10.350 -33.996 29.018 1.00 78.12 524 SER A O 1
ATOM 4185 N N . THR A 1 525 ? -10.060 -33.008 31.009 1.00 81.19 525 THR A N 1
ATOM 4186 C CA . THR A 1 525 ? -11.345 -32.291 30.979 1.00 81.19 525 THR A CA 1
ATOM 4187 C C . THR A 1 525 ? -11.386 -31.235 29.865 1.00 81.19 525 THR A C 1
ATOM 4189 O O . THR A 1 525 ? -12.424 -31.050 29.224 1.00 81.19 525 THR A O 1
ATOM 4192 N N . GLY A 1 526 ? -10.267 -30.550 29.612 1.00 78.19 526 GLY A N 1
ATOM 4193 C CA . GLY A 1 526 ? -10.112 -29.591 28.516 1.00 78.19 526 GLY A CA 1
ATOM 4194 C C . GLY A 1 526 ? -10.259 -30.244 27.141 1.00 78.19 526 GLY A C 1
ATOM 4195 O O . GLY A 1 526 ? -11.036 -29.757 26.317 1.00 78.19 526 GLY A O 1
ATOM 4196 N N . ILE A 1 527 ? -9.603 -31.391 26.931 1.00 80.88 527 ILE A N 1
ATOM 4197 C CA . ILE A 1 527 ? -9.698 -32.181 25.693 1.00 80.88 527 ILE A CA 1
ATOM 4198 C C . ILE A 1 527 ? -11.152 -32.602 25.438 1.00 80.88 527 ILE A C 1
ATOM 4200 O O . ILE A 1 527 ? -11.681 -32.336 24.360 1.00 80.88 527 ILE A O 1
ATOM 4204 N N . GLY A 1 528 ? -11.855 -33.125 26.449 1.00 84.75 528 GLY A N 1
ATOM 4205 C CA . GLY A 1 528 ? -13.258 -33.530 26.296 1.00 84.75 528 GLY A CA 1
ATOM 4206 C C . GLY A 1 528 ? -14.223 -32.373 25.981 1.00 84.75 528 GLY A C 1
ATOM 4207 O O . GLY A 1 528 ? -15.234 -32.565 25.302 1.00 84.75 528 GLY A O 1
ATOM 4208 N N . ARG A 1 529 ? -13.935 -31.143 26.437 1.00 81.44 529 ARG A N 1
ATOM 4209 C CA . ARG A 1 529 ? -14.712 -29.947 26.049 1.00 81.44 529 ARG A CA 1
ATOM 4210 C C . ARG A 1 529 ? -14.441 -29.544 24.601 1.00 81.44 529 ARG A C 1
ATOM 4212 O O . ARG A 1 529 ? -15.376 -29.150 23.904 1.00 81.44 529 ARG A O 1
ATOM 4219 N N . MET A 1 530 ? -13.194 -29.666 24.155 1.00 76.69 530 MET A N 1
ATOM 4220 C CA . MET A 1 530 ? -12.787 -29.352 22.788 1.00 76.69 530 MET A CA 1
ATOM 4221 C C . MET A 1 530 ? -13.391 -30.339 21.779 1.00 76.69 530 MET A C 1
ATOM 4223 O O . MET A 1 530 ? -13.958 -29.908 20.779 1.00 76.69 530 MET A O 1
ATOM 4227 N N . GLU A 1 531 ? -13.387 -31.640 22.080 1.00 85.56 531 GLU A N 1
ATOM 4228 C CA . GLU A 1 531 ? -14.026 -32.667 21.242 1.00 85.56 531 GLU A CA 1
ATOM 4229 C C . GLU A 1 531 ? -15.532 -32.420 21.075 1.00 85.56 531 GLU A C 1
ATOM 4231 O O . GLU A 1 531 ? -16.054 -32.462 19.960 1.00 85.56 531 GLU A O 1
ATOM 4236 N N . LYS A 1 532 ? -16.235 -32.053 22.158 1.00 85.75 532 LYS A N 1
ATOM 4237 C CA . LYS A 1 532 ? -17.660 -31.680 22.093 1.00 85.75 532 LYS A CA 1
ATOM 4238 C C . LYS A 1 532 ? -17.909 -30.427 21.248 1.00 85.75 532 LYS A C 1
ATOM 4240 O O . LYS A 1 532 ? -18.936 -30.347 20.573 1.00 85.75 532 LYS A O 1
ATOM 4245 N N . ALA A 1 533 ? -17.002 -29.450 21.280 1.00 78.50 533 ALA A N 1
ATOM 4246 C CA . ALA A 1 533 ? -17.112 -28.238 20.468 1.00 78.50 533 ALA A CA 1
ATOM 4247 C C . ALA A 1 533 ? -16.894 -28.528 18.973 1.00 78.50 533 ALA A C 1
ATOM 4249 O O . ALA A 1 533 ? -17.658 -28.033 18.142 1.00 78.50 533 ALA A O 1
ATOM 4250 N N . ILE A 1 534 ? -15.915 -29.379 18.642 1.00 80.44 534 ILE A N 1
ATOM 4251 C CA . ILE A 1 534 ? -15.650 -29.840 17.270 1.00 80.44 534 ILE A CA 1
ATOM 4252 C C . ILE A 1 534 ? -16.852 -30.620 16.726 1.00 80.44 534 ILE A C 1
ATOM 4254 O O . ILE A 1 534 ? -17.314 -30.347 15.618 1.00 80.44 534 ILE A O 1
ATOM 4258 N N . GLU A 1 535 ? -17.414 -31.538 17.515 1.00 86.62 535 GLU A N 1
ATOM 4259 C CA . GLU A 1 535 ? -18.577 -32.326 17.097 1.00 86.62 535 GLU A CA 1
ATOM 4260 C C . GLU A 1 535 ? -19.818 -31.444 16.886 1.00 86.62 535 GLU A C 1
ATOM 4262 O O . GLU A 1 535 ? -20.570 -31.626 15.926 1.00 86.62 535 GLU A O 1
ATOM 4267 N N . LYS A 1 536 ? -20.018 -30.419 17.724 1.00 90.06 536 LYS A N 1
ATOM 4268 C CA . LYS A 1 536 ? -21.085 -29.431 17.516 1.00 90.06 536 LYS A CA 1
ATOM 4269 C C . LYS A 1 536 ? -20.897 -28.666 16.198 1.00 90.06 536 LYS A C 1
ATOM 4271 O O . LYS A 1 536 ? -21.834 -28.606 15.407 1.00 90.06 536 LYS A O 1
ATOM 4276 N N . ALA A 1 537 ? -19.696 -28.146 15.936 1.00 78.06 537 ALA A N 1
ATOM 4277 C CA . ALA A 1 537 ? -19.394 -27.408 14.707 1.00 78.06 537 ALA A CA 1
ATOM 4278 C C . ALA A 1 537 ? -19.582 -28.275 13.449 1.00 78.06 537 ALA A C 1
ATOM 4280 O O . ALA A 1 537 ? -20.159 -27.827 12.458 1.00 78.06 537 ALA A O 1
ATOM 4281 N N . ARG A 1 538 ? -19.177 -29.550 13.510 1.00 85.00 538 ARG A N 1
ATOM 4282 C CA . ARG A 1 538 ? -19.392 -30.520 12.428 1.00 85.00 538 ARG A CA 1
ATOM 4283 C C . ARG A 1 538 ? -20.879 -30.740 12.138 1.00 85.00 538 ARG A C 1
ATOM 4285 O O . ARG A 1 538 ? -21.270 -30.846 10.976 1.00 85.00 538 ARG A O 1
ATOM 4292 N N . ASN A 1 539 ? -21.709 -30.807 13.176 1.00 85.06 539 ASN A N 1
ATOM 4293 C CA . ASN A 1 539 ? -23.152 -30.990 13.024 1.00 85.06 539 ASN A CA 1
ATOM 4294 C C . ASN A 1 539 ? -23.860 -29.733 12.499 1.00 85.06 539 ASN A C 1
ATOM 4296 O O . ASN A 1 539 ? -24.811 -29.858 11.727 1.00 85.06 539 ASN A O 1
ATOM 4300 N N . ASP A 1 540 ? -23.384 -28.540 12.852 1.00 83.94 540 ASP A N 1
ATOM 4301 C CA . ASP A 1 540 ? -23.916 -27.283 12.317 1.00 83.94 540 ASP A CA 1
ATOM 4302 C C . ASP A 1 540 ? -23.569 -27.119 10.821 1.00 83.94 540 ASP A C 1
ATOM 4304 O O . ASP A 1 540 ? -24.458 -26.831 10.020 1.00 83.94 540 ASP A O 1
ATOM 4308 N N . LEU A 1 541 ? -22.343 -27.469 10.406 1.00 81.88 541 LEU A N 1
ATOM 4309 C CA . LEU A 1 541 ? -21.947 -27.517 8.988 1.00 81.88 541 LEU A CA 1
ATOM 4310 C C . LEU A 1 541 ? -22.781 -28.514 8.168 1.00 81.88 541 LEU A C 1
ATOM 4312 O O . LEU A 1 541 ? -23.207 -28.208 7.055 1.00 81.88 541 LEU A O 1
ATOM 4316 N N . LYS A 1 542 ? -23.072 -29.702 8.720 1.00 86.38 542 LYS A N 1
ATOM 4317 C CA . LYS A 1 542 ? -23.965 -30.674 8.062 1.00 86.38 542 LYS A CA 1
ATOM 4318 C C . LYS A 1 542 ? -25.368 -30.101 7.844 1.00 86.38 542 LYS A C 1
ATOM 4320 O O . LYS A 1 542 ? -25.958 -30.329 6.791 1.00 86.38 542 LYS A O 1
ATOM 4325 N N . LYS A 1 543 ? -25.908 -29.347 8.809 1.00 84.50 543 LYS A N 1
ATOM 4326 C CA . LYS A 1 543 ? -27.225 -28.703 8.670 1.00 84.50 543 LYS A CA 1
ATOM 4327 C C . LYS A 1 543 ? -27.220 -27.623 7.591 1.00 84.50 543 LYS A C 1
ATOM 4329 O O . LYS A 1 543 ? -28.170 -27.557 6.812 1.00 84.50 543 LYS A O 1
ATOM 4334 N N . GLU A 1 544 ? -26.164 -26.817 7.509 1.00 80.25 544 GLU A N 1
ATOM 4335 C CA . GLU A 1 544 ? -26.029 -25.808 6.452 1.00 80.25 544 GLU A CA 1
ATOM 4336 C C . GLU A 1 544 ? -25.911 -26.436 5.061 1.00 80.25 544 GLU A C 1
ATOM 4338 O O . GLU A 1 544 ? -26.586 -25.980 4.138 1.00 80.25 544 GLU A O 1
ATOM 4343 N N . ALA A 1 545 ? -25.149 -27.525 4.915 1.00 77.44 545 ALA A N 1
ATOM 4344 C CA . ALA A 1 545 ? -25.018 -28.253 3.651 1.00 77.44 545 ALA A CA 1
ATOM 4345 C C . ALA A 1 545 ? -26.360 -28.833 3.162 1.00 77.44 545 ALA A C 1
ATOM 4347 O O . ALA A 1 545 ? -26.697 -28.736 1.978 1.00 77.44 545 ALA A O 1
ATOM 4348 N N . VAL A 1 546 ? -27.175 -29.368 4.079 1.00 83.38 546 VAL A N 1
ATOM 4349 C CA . VAL A 1 546 ? -28.539 -29.831 3.766 1.00 83.38 546 VAL A CA 1
ATOM 4350 C C . VAL A 1 546 ? -29.442 -28.655 3.374 1.00 83.38 546 VAL A C 1
ATOM 4352 O O . VAL A 1 546 ? -30.211 -28.757 2.418 1.00 83.38 546 VAL A O 1
ATOM 4355 N N . GLY A 1 547 ? -29.331 -27.512 4.061 1.00 78.81 547 GLY A N 1
ATOM 4356 C CA . GLY A 1 547 ? -30.070 -26.292 3.719 1.00 78.81 547 GLY A CA 1
ATOM 4357 C C . GLY A 1 547 ? -29.653 -25.675 2.379 1.00 78.81 547 GLY A C 1
ATOM 4358 O O . GLY A 1 547 ? -30.477 -25.084 1.684 1.00 78.81 547 GLY A O 1
ATOM 4359 N N . PHE A 1 548 ? -28.387 -25.810 1.990 1.00 68.88 548 PHE A N 1
ATOM 4360 C CA . PHE A 1 548 ? -27.888 -25.394 0.680 1.00 68.88 548 PHE A CA 1
ATOM 4361 C C . PHE A 1 548 ? -28.395 -26.318 -0.434 1.00 68.88 548 PHE A C 1
ATOM 4363 O O . PHE A 1 548 ? -28.952 -25.831 -1.412 1.00 68.88 548 PHE A O 1
ATOM 4370 N N . SER A 1 549 ? -28.335 -27.638 -0.232 1.00 73.25 549 SER A N 1
ATOM 4371 C CA . SER A 1 549 ? -28.848 -28.617 -1.204 1.00 73.25 549 SER A CA 1
ATOM 4372 C C . SER A 1 549 ? -30.348 -28.446 -1.462 1.00 73.25 549 SER A C 1
ATOM 4374 O O . SER A 1 549 ? -30.779 -28.452 -2.609 1.00 73.25 549 SER A O 1
ATOM 4376 N N . ARG A 1 550 ? -31.152 -28.187 -0.417 1.00 72.88 550 ARG A N 1
ATOM 4377 C CA . ARG A 1 550 ? -32.590 -27.895 -0.576 1.00 72.88 550 ARG A CA 1
ATOM 4378 C C . ARG A 1 550 ? -32.865 -26.602 -1.345 1.00 72.88 550 ARG A C 1
ATOM 4380 O O . ARG A 1 550 ? -33.848 -26.535 -2.072 1.00 72.88 550 ARG A O 1
ATOM 4387 N N . ARG A 1 551 ? -32.018 -25.579 -1.186 1.00 72.19 551 ARG A N 1
ATOM 4388 C CA . ARG A 1 551 ? -32.150 -24.312 -1.923 1.00 72.19 551 ARG A CA 1
ATOM 4389 C C . ARG A 1 551 ? -31.790 -24.461 -3.398 1.00 72.19 551 ARG A C 1
ATOM 4391 O O . ARG A 1 551 ? -32.409 -23.790 -4.211 1.00 72.19 551 ARG A O 1
ATOM 4398 N N . ASN A 1 552 ? -30.838 -25.331 -3.730 1.00 64.44 552 ASN A N 1
ATOM 4399 C CA . ASN A 1 552 ? -30.490 -25.611 -5.122 1.00 64.44 552 ASN A CA 1
ATOM 4400 C C . ASN A 1 552 ? -31.535 -26.500 -5.803 1.00 64.44 552 ASN A C 1
ATOM 4402 O O . ASN A 1 552 ? -31.960 -26.162 -6.899 1.00 64.44 552 ASN A O 1
ATOM 4406 N N . ALA A 1 553 ? -32.050 -27.528 -5.119 1.00 66.38 553 ALA A N 1
ATOM 4407 C CA . ALA A 1 553 ? -33.146 -28.348 -5.645 1.00 66.38 553 ALA A CA 1
ATOM 4408 C C . ALA A 1 553 ? -34.408 -27.510 -5.944 1.00 66.38 553 ALA A C 1
ATOM 4410 O O . ALA A 1 553 ? -34.992 -27.624 -7.012 1.00 66.38 553 ALA A O 1
ATOM 4411 N N . ALA A 1 554 ? -34.766 -26.572 -5.055 1.00 62.47 554 ALA A N 1
ATOM 4412 C CA . ALA A 1 554 ? -35.885 -25.649 -5.284 1.00 62.47 554 ALA A CA 1
ATOM 4413 C C . ALA A 1 554 ? -35.641 -24.632 -6.418 1.00 62.47 554 ALA A C 1
ATOM 4415 O O . ALA A 1 554 ? -36.577 -23.966 -6.852 1.00 62.47 554 ALA A O 1
ATOM 4416 N N . ARG A 1 555 ? -34.388 -24.465 -6.855 1.00 57.56 555 ARG A N 1
ATOM 4417 C CA . ARG A 1 555 ? -34.003 -23.556 -7.939 1.00 57.56 555 ARG A CA 1
ATOM 4418 C C . ARG A 1 555 ? -33.991 -24.272 -9.288 1.00 57.56 555 ARG A C 1
ATOM 4420 O O . ARG A 1 555 ? -34.325 -23.650 -10.288 1.00 57.56 555 ARG A O 1
ATOM 4427 N N . GLU A 1 556 ? -33.666 -25.562 -9.300 1.00 57.56 556 GLU A N 1
ATOM 4428 C CA . GLU A 1 556 ? -33.727 -26.407 -10.497 1.00 57.56 556 GLU A CA 1
ATOM 4429 C C . GLU A 1 556 ? -35.179 -26.693 -10.920 1.00 57.56 556 GLU A C 1
ATOM 4431 O O . GLU A 1 556 ? -35.476 -26.587 -12.109 1.00 57.56 556 GLU A O 1
ATOM 4436 N N . ASP A 1 557 ? -36.107 -26.863 -9.966 1.00 48.81 557 ASP A N 1
ATOM 4437 C CA . ASP A 1 557 ? -37.554 -27.033 -10.231 1.00 48.81 557 ASP A CA 1
ATOM 4438 C C . ASP A 1 557 ? -38.236 -25.800 -10.868 1.00 48.81 557 ASP A C 1
ATOM 4440 O O . ASP A 1 557 ? -39.354 -25.897 -11.366 1.00 48.81 557 ASP A O 1
ATOM 4444 N N . THR A 1 558 ? -37.586 -24.628 -10.890 1.00 49.69 558 THR A N 1
ATOM 4445 C CA . THR A 1 558 ? -38.118 -23.411 -11.543 1.00 49.69 558 THR A CA 1
ATOM 4446 C C . THR A 1 558 ? -37.604 -23.180 -12.968 1.00 49.69 558 THR A C 1
ATOM 4448 O O . THR A 1 558 ? -37.846 -22.116 -13.533 1.00 49.69 558 THR A O 1
ATOM 4451 N N . THR A 1 559 ? -36.892 -24.148 -13.555 1.00 44.88 559 THR A N 1
ATOM 4452 C CA . THR A 1 559 ? -36.198 -23.981 -14.852 1.00 44.88 559 THR A CA 1
ATOM 4453 C C . THR A 1 559 ? -36.606 -24.977 -15.939 1.00 44.88 559 THR A C 1
ATOM 4455 O O . THR A 1 559 ? -35.931 -25.062 -16.963 1.00 44.88 559 THR A O 1
ATOM 4458 N N . SER A 1 560 ? -37.719 -25.690 -15.771 1.00 44.25 560 SER A N 1
ATOM 4459 C CA . SER A 1 560 ? -38.365 -26.415 -16.869 1.00 44.25 560 SER A CA 1
ATOM 4460 C C . SER A 1 560 ? -39.655 -25.711 -17.291 1.00 44.25 560 SER A C 1
ATOM 4462 O O . SER A 1 560 ? -40.553 -25.536 -16.473 1.00 44.25 560 SER A O 1
ATOM 4464 N N . ASP A 1 561 ? -39.712 -25.387 -18.582 1.00 39.16 561 ASP A N 1
ATOM 4465 C CA . ASP A 1 561 ? -40.826 -24.862 -19.384 1.00 39.16 561 ASP A CA 1
ATOM 4466 C C . ASP A 1 561 ? -40.951 -23.337 -19.544 1.00 39.16 561 ASP A C 1
ATOM 4468 O O . ASP A 1 561 ? -41.226 -22.582 -18.617 1.00 39.16 561 ASP A O 1
ATOM 4472 N N . GLY A 1 562 ? -40.843 -22.917 -20.812 1.00 37.88 562 GLY A N 1
ATOM 4473 C CA . GLY A 1 562 ? -41.435 -21.685 -21.333 1.00 37.88 562 GLY A CA 1
ATOM 4474 C C . GLY A 1 562 ? -40.443 -20.581 -21.691 1.00 37.88 562 GLY A C 1
ATOM 4475 O O . GLY A 1 562 ? -39.954 -19.863 -20.827 1.00 37.88 562 GLY A O 1
ATOM 4476 N N . ALA A 1 563 ? -40.196 -20.393 -22.990 1.00 47.34 563 ALA A N 1
ATOM 4477 C CA . ALA A 1 563 ? -39.537 -19.207 -23.525 1.00 47.34 563 ALA A CA 1
ATOM 4478 C C . ALA A 1 563 ? -40.343 -17.944 -23.163 1.00 47.34 563 ALA A C 1
ATOM 4480 O O . ALA A 1 563 ? -41.415 -17.703 -23.714 1.00 47.34 563 ALA A O 1
ATOM 4481 N N . ILE A 1 564 ? -39.819 -17.144 -22.235 1.00 42.25 564 ILE A N 1
ATOM 4482 C CA . ILE A 1 564 ? -40.377 -15.841 -21.862 1.00 42.25 564 ILE A CA 1
ATOM 4483 C C . ILE A 1 564 ? -39.865 -14.802 -22.861 1.00 42.25 564 ILE A C 1
ATOM 4485 O O . ILE A 1 564 ? -38.654 -14.619 -23.016 1.00 42.25 564 ILE A O 1
ATOM 4489 N N . SER A 1 565 ? -40.790 -14.145 -23.563 1.00 52.03 565 SER A N 1
ATOM 4490 C CA . SER A 1 565 ? -40.471 -13.122 -24.560 1.00 52.03 565 SER A CA 1
ATOM 4491 C C . SER A 1 565 ? -39.848 -11.876 -23.914 1.00 52.03 565 SER A C 1
ATOM 4493 O O . SER A 1 565 ? -40.116 -11.528 -22.762 1.00 52.03 565 SER A O 1
ATOM 4495 N N . THR A 1 566 ? -39.010 -11.179 -24.680 1.00 50.03 566 THR A N 1
ATOM 4496 C CA . THR A 1 566 ? -38.244 -9.989 -24.277 1.00 50.03 566 THR A CA 1
ATOM 4497 C C . THR A 1 566 ? -39.090 -8.805 -23.788 1.00 50.03 566 THR A C 1
ATOM 4499 O O . THR A 1 566 ? -38.546 -7.889 -23.173 1.00 50.03 566 THR A O 1
ATOM 4502 N N . GLU A 1 567 ? -40.408 -8.818 -23.989 1.00 48.97 567 GLU A N 1
ATOM 4503 C CA . GLU A 1 567 ? -41.307 -7.738 -23.566 1.00 48.97 567 GLU A CA 1
ATOM 4504 C C . GLU A 1 567 ? -41.727 -7.845 -22.088 1.00 48.97 567 GLU A C 1
ATOM 4506 O O . GLU A 1 567 ? -41.800 -6.815 -21.412 1.00 48.97 567 GLU A O 1
ATOM 4511 N N . GLU A 1 568 ? -41.847 -9.051 -21.515 1.00 51.53 568 GLU A N 1
ATOM 4512 C CA . GLU A 1 568 ? -42.199 -9.231 -20.090 1.00 51.53 568 GLU A CA 1
ATOM 4513 C C . GLU A 1 568 ? -41.092 -8.747 -19.135 1.00 51.53 568 GLU A C 1
ATOM 4515 O O . GLU A 1 568 ? -41.367 -8.227 -18.048 1.00 51.53 568 GLU A O 1
ATOM 4520 N N . TRP A 1 569 ? -39.824 -8.814 -19.553 1.00 49.25 569 TRP A N 1
ATOM 4521 C CA . TRP A 1 569 ? -38.704 -8.304 -18.752 1.00 49.25 569 TRP A CA 1
ATOM 4522 C C . TRP A 1 569 ? -38.715 -6.777 -18.604 1.00 49.25 569 TRP A C 1
ATOM 4524 O O . TRP A 1 569 ? -38.287 -6.250 -17.571 1.00 49.25 569 TRP A O 1
ATOM 4534 N N . SER A 1 570 ? -39.248 -6.058 -19.593 1.00 50.81 570 SER A N 1
ATOM 4535 C CA . SER A 1 570 ? -39.329 -4.595 -19.561 1.00 50.81 570 SER A CA 1
ATOM 4536 C C . SER A 1 570 ? -40.387 -4.090 -18.567 1.00 50.81 570 SER A C 1
ATOM 4538 O O . SER A 1 570 ? -40.180 -3.085 -17.878 1.00 50.81 570 SER A O 1
ATOM 4540 N N . GLU A 1 571 ? -41.477 -4.841 -18.386 1.00 51.94 571 GLU A N 1
ATOM 4541 C CA . GLU A 1 571 ? -42.570 -4.479 -17.481 1.00 51.94 571 GLU A CA 1
ATOM 4542 C C . GLU A 1 571 ? -42.265 -4.828 -16.011 1.00 51.94 571 GLU A C 1
ATOM 4544 O O . GLU A 1 571 ? -42.651 -4.104 -15.085 1.00 51.94 571 GLU A O 1
ATOM 4549 N N . VAL A 1 572 ? -41.493 -5.893 -15.770 1.00 52.53 572 VAL A N 1
ATOM 4550 C CA . VAL A 1 572 ? -41.026 -6.267 -14.422 1.00 52.53 572 VAL A CA 1
ATOM 4551 C C . VAL A 1 572 ? -39.989 -5.268 -13.887 1.00 52.53 572 VAL A C 1
ATOM 4553 O O . VAL A 1 572 ? -39.952 -4.986 -12.683 1.00 52.53 572 VAL A O 1
ATOM 4556 N N . LEU A 1 573 ? -39.175 -4.672 -14.765 1.00 49.97 573 LEU A N 1
ATOM 4557 C CA . LEU A 1 573 ? -38.200 -3.647 -14.383 1.00 49.97 573 LEU A CA 1
ATOM 4558 C C . LEU A 1 573 ? -38.844 -2.278 -14.104 1.00 49.97 573 LEU A C 1
ATOM 4560 O O . LEU A 1 573 ? -38.361 -1.558 -13.225 1.00 49.97 573 LEU A O 1
ATOM 4564 N N . SER A 1 574 ? -39.963 -1.939 -14.752 1.00 46.84 574 SER A N 1
ATOM 4565 C CA . SER A 1 574 ? -40.640 -0.645 -14.560 1.00 46.84 574 SER A CA 1
ATOM 4566 C C . SER A 1 574 ? -41.437 -0.548 -13.246 1.00 46.84 574 SER A C 1
ATOM 4568 O O . SER A 1 574 ? -41.611 0.546 -12.702 1.00 46.84 574 SER A O 1
ATOM 4570 N N . LYS A 1 575 ? -41.853 -1.680 -12.655 1.00 43.16 575 LYS A N 1
ATOM 4571 C CA . LYS A 1 575 ? -42.643 -1.714 -11.402 1.00 43.16 575 LYS A CA 1
ATOM 4572 C C . LYS A 1 575 ? -41.805 -1.680 -10.110 1.00 43.16 575 LYS A C 1
ATOM 4574 O O . LYS A 1 575 ? -42.357 -1.484 -9.022 1.00 43.16 575 LYS A O 1
ATOM 4579 N N . LYS A 1 576 ? -40.468 -1.773 -10.172 1.00 39.00 576 LYS A N 1
ATOM 4580 C CA . LYS A 1 576 ? -39.592 -1.592 -8.992 1.00 39.00 576 LYS A CA 1
ATOM 4581 C C . LYS A 1 576 ? -39.355 -0.105 -8.713 1.00 39.00 576 LYS A C 1
ATOM 4583 O O . LYS A 1 576 ? -38.360 0.482 -9.128 1.00 39.00 576 LYS A O 1
ATOM 4588 N N . LYS A 1 577 ? -40.254 0.496 -7.927 1.00 39.44 577 LYS A N 1
ATOM 4589 C CA . LYS A 1 577 ? -40.146 1.864 -7.388 1.00 39.44 577 LYS A CA 1
ATOM 4590 C C . LYS A 1 577 ? -38.911 1.992 -6.475 1.00 39.44 577 LYS A C 1
ATOM 4592 O O . LYS A 1 577 ? -39.002 1.885 -5.252 1.00 39.44 577 LYS A O 1
ATOM 4597 N N . ARG A 1 578 ? -37.728 2.177 -7.070 1.00 41.31 578 ARG A N 1
ATOM 4598 C CA . ARG A 1 578 ? -36.483 2.486 -6.356 1.00 41.31 578 ARG A CA 1
ATOM 4599 C C . ARG A 1 578 ? -36.669 3.829 -5.652 1.00 41.31 578 ARG A C 1
ATOM 4601 O O . ARG A 1 578 ? -36.962 4.839 -6.286 1.00 41.31 578 ARG A O 1
ATOM 4608 N N . ARG A 1 579 ? -36.535 3.838 -4.323 1.00 43.91 579 ARG A N 1
ATOM 4609 C CA . ARG A 1 579 ? -36.468 5.086 -3.552 1.00 43.91 579 ARG A CA 1
ATOM 4610 C C . ARG A 1 579 ? -35.266 5.877 -4.063 1.00 43.91 579 ARG A C 1
ATOM 4612 O O . ARG A 1 579 ? -34.164 5.334 -4.087 1.00 43.91 579 ARG A O 1
ATOM 4619 N N . ALA A 1 580 ? -35.498 7.120 -4.478 1.00 47.88 580 ALA A N 1
ATOM 4620 C CA . ALA A 1 580 ? -34.440 8.003 -4.946 1.00 47.88 580 ALA A CA 1
ATOM 4621 C C . ALA A 1 580 ? -33.311 8.092 -3.897 1.00 47.88 580 ALA A C 1
ATOM 4623 O O . ALA A 1 580 ? -33.602 8.098 -2.692 1.00 47.88 580 ALA A O 1
ATOM 4624 N N . PRO A 1 581 ? -32.040 8.131 -4.331 1.00 50.44 581 PRO A N 1
ATOM 4625 C CA . PRO A 1 581 ? -30.910 8.273 -3.427 1.00 50.44 581 PRO A CA 1
ATOM 4626 C C . PRO A 1 581 ? -31.068 9.547 -2.593 1.00 50.44 581 PRO A C 1
ATOM 4628 O O . PRO A 1 581 ? -31.491 10.594 -3.087 1.00 50.44 581 PRO A O 1
ATOM 4631 N N . ARG A 1 582 ? -30.765 9.438 -1.295 1.00 54.56 582 ARG A N 1
ATOM 4632 C CA . ARG A 1 582 ? -30.801 10.581 -0.380 1.00 54.56 582 ARG A CA 1
ATOM 4633 C C . ARG A 1 582 ? -29.807 11.621 -0.866 1.00 54.56 582 ARG A C 1
ATOM 4635 O O . ARG A 1 582 ? -28.646 11.304 -1.102 1.00 54.56 582 ARG A O 1
ATOM 4642 N N . THR A 1 583 ? -30.258 12.860 -0.995 1.00 72.25 583 THR A N 1
ATOM 4643 C CA . THR A 1 583 ? -29.373 13.950 -1.400 1.00 72.25 583 THR A CA 1
ATOM 4644 C C . THR A 1 583 ? -28.380 14.263 -0.283 1.00 72.25 583 THR A C 1
ATOM 4646 O O . THR A 1 583 ? -28.662 14.055 0.900 1.00 72.25 583 THR A O 1
ATOM 4649 N N . PHE A 1 584 ? -27.223 14.816 -0.644 1.00 54.34 584 PHE A N 1
ATOM 4650 C CA . PHE A 1 584 ? -26.202 15.257 0.308 1.00 54.34 584 PHE A CA 1
ATOM 4651 C C . PHE A 1 584 ? -26.788 16.162 1.408 1.00 54.34 584 PHE A C 1
ATOM 4653 O O . PHE A 1 584 ? -26.537 15.956 2.592 1.00 54.34 584 PHE A O 1
ATOM 4660 N N . ALA A 1 585 ? -27.701 17.068 1.044 1.00 59.53 585 ALA A N 1
ATOM 4661 C CA . ALA A 1 585 ? -28.419 17.917 1.994 1.00 59.53 585 ALA A CA 1
ATOM 4662 C C . ALA A 1 585 ? -29.268 17.129 3.013 1.00 59.53 585 ALA A C 1
ATOM 4664 O O . ALA A 1 585 ? -29.412 17.554 4.159 1.00 59.53 585 ALA A O 1
ATOM 4665 N N . GLN A 1 586 ? -29.832 15.978 2.631 1.00 62.47 586 GLN A N 1
ATOM 4666 C CA . GLN A 1 586 ? -30.560 15.102 3.554 1.00 62.47 586 GLN A CA 1
ATOM 4667 C C . GLN A 1 586 ? -29.613 14.326 4.475 1.00 62.47 586 GLN A C 1
ATOM 4669 O O . GLN A 1 586 ? -29.951 14.129 5.642 1.00 62.47 586 GLN A O 1
ATOM 4674 N N . MET A 1 587 ? -28.434 13.927 3.986 1.00 61.00 587 MET A N 1
ATOM 4675 C CA . MET A 1 587 ? -27.411 13.282 4.817 1.00 61.00 587 MET A CA 1
ATOM 4676 C C . MET A 1 587 ? -26.850 14.255 5.855 1.00 61.00 587 MET A C 1
ATOM 4678 O O . MET A 1 587 ? -26.868 13.950 7.045 1.00 61.00 587 MET A O 1
ATOM 4682 N N . VAL A 1 588 ? -26.482 15.465 5.433 1.00 62.88 588 VAL A N 1
ATOM 4683 C CA . VAL A 1 588 ? -25.972 16.522 6.318 1.00 62.88 588 VAL A CA 1
ATOM 4684 C C . VAL A 1 588 ? -27.019 16.923 7.361 1.00 62.88 588 VAL A C 1
ATOM 4686 O O . VAL A 1 588 ? -26.706 17.000 8.544 1.00 62.88 588 VAL A O 1
ATOM 4689 N N . LYS A 1 589 ? -28.300 17.062 6.984 1.00 64.31 589 LYS A N 1
ATOM 4690 C CA . LYS A 1 589 ? -29.383 17.306 7.958 1.00 64.31 589 LYS A CA 1
ATOM 4691 C C . LYS A 1 589 ? -29.567 16.158 8.954 1.00 64.31 589 LYS A C 1
ATOM 4693 O O . LYS A 1 589 ? -29.958 16.414 10.091 1.00 64.31 589 LYS A O 1
ATOM 4698 N N . SER A 1 590 ? -29.319 14.910 8.552 1.00 60.16 590 SER A N 1
ATOM 4699 C CA . SER A 1 590 ? -29.389 13.762 9.465 1.00 60.16 590 SER A CA 1
ATOM 4700 C C . SER A 1 590 ? -28.189 13.676 10.412 1.00 60.16 590 SER A C 1
ATOM 4702 O O . SER A 1 590 ? -28.367 13.282 11.562 1.00 60.16 590 SER A O 1
ATOM 4704 N N . GLU A 1 591 ? -27.013 14.121 9.968 1.00 56.22 591 GLU A N 1
ATOM 4705 C CA . GLU A 1 591 ? -25.781 14.147 10.762 1.00 56.22 591 GLU A CA 1
ATOM 4706 C C . GLU A 1 591 ? -25.782 15.312 11.764 1.00 56.22 591 GLU A C 1
ATOM 4708 O O . GLU A 1 591 ? -25.517 15.118 12.948 1.00 56.22 591 GLU A O 1
ATOM 4713 N N . ILE A 1 592 ? -26.237 16.498 11.343 1.00 54.44 592 ILE A N 1
ATOM 4714 C CA . ILE A 1 592 ? -26.473 17.644 12.237 1.00 54.44 592 ILE A CA 1
ATOM 4715 C C . ILE A 1 592 ? -27.530 17.285 13.294 1.00 54.44 592 ILE A C 1
ATOM 4717 O O . ILE A 1 592 ? -27.348 17.582 14.470 1.00 54.44 592 ILE A O 1
ATOM 4721 N N . LYS A 1 593 ? -28.598 16.556 12.925 1.00 48.22 593 LYS A N 1
ATOM 4722 C CA . LYS A 1 593 ? -29.574 16.042 13.906 1.00 48.22 593 LYS A CA 1
ATOM 4723 C C . LYS A 1 593 ? -28.977 15.045 14.904 1.00 48.22 593 LYS A C 1
ATOM 4725 O O . LYS A 1 593 ? -29.471 14.985 16.026 1.00 48.22 593 LYS A O 1
ATOM 4730 N N . ARG A 1 594 ? -27.961 14.261 14.524 1.00 47.81 594 ARG A N 1
ATOM 4731 C CA . ARG A 1 594 ? -27.258 13.357 15.452 1.00 47.81 594 ARG A CA 1
ATOM 4732 C C . ARG A 1 594 ? -26.353 14.132 16.402 1.00 47.81 594 ARG A C 1
ATOM 4734 O O . ARG A 1 594 ? -26.417 13.885 17.602 1.00 47.81 594 ARG A O 1
ATOM 4741 N N . ASN A 1 595 ? -25.599 15.106 15.900 1.00 42.69 595 ASN A N 1
ATOM 4742 C CA . ASN A 1 595 ? -24.632 15.845 16.713 1.00 42.69 595 ASN A CA 1
ATOM 4743 C C . ASN A 1 595 ? -25.293 16.854 17.663 1.00 42.69 595 ASN A C 1
ATOM 4745 O O . ASN A 1 595 ? -24.860 16.971 18.803 1.00 42.69 595 ASN A O 1
ATOM 4749 N N . VAL A 1 596 ? -26.413 17.471 17.271 1.00 47.16 596 VAL A N 1
ATOM 4750 C CA . VAL A 1 596 ? -27.225 18.315 18.172 1.00 47.16 596 VAL A CA 1
ATOM 4751 C C . VAL A 1 596 ? -27.949 17.479 19.248 1.00 47.16 596 VAL A C 1
ATOM 4753 O O . VAL A 1 596 ? -28.334 17.996 20.287 1.00 47.16 596 VAL A O 1
ATOM 4756 N N . SER A 1 597 ? -28.099 16.157 19.071 1.00 46.78 597 SER A N 1
ATOM 4757 C CA . SER A 1 597 ? -28.738 15.282 20.076 1.00 46.78 597 SER A CA 1
ATOM 4758 C C . SER A 1 597 ? -27.815 14.807 21.213 1.00 46.78 597 SER A C 1
ATOM 4760 O O . SER A 1 597 ? -28.292 14.167 22.161 1.00 46.78 597 SER A O 1
ATOM 4762 N N . ASN A 1 598 ? -26.522 15.149 21.133 1.00 45.66 598 ASN A N 1
ATOM 4763 C CA . ASN A 1 598 ? -25.507 14.885 22.156 1.00 45.66 598 ASN A CA 1
ATOM 4764 C C . ASN A 1 598 ? -25.401 15.994 23.218 1.00 45.66 598 ASN A C 1
ATOM 4766 O O . ASN A 1 598 ? -24.430 16.010 23.975 1.00 45.66 598 ASN A O 1
ATOM 4770 N N . ASP A 1 599 ? -26.413 16.862 23.333 1.00 50.97 599 ASP A N 1
ATOM 4771 C CA . ASP A 1 599 ? -26.665 17.576 24.586 1.00 50.97 599 ASP A CA 1
ATOM 4772 C C . ASP A 1 599 ? -26.591 16.569 25.737 1.00 50.97 599 ASP A C 1
ATOM 4774 O O . ASP A 1 599 ? -27.284 15.540 25.721 1.00 50.97 599 ASP A O 1
ATOM 4778 N N . ARG A 1 600 ? -25.665 16.824 26.673 1.00 61.19 600 ARG A N 1
ATOM 4779 C CA . ARG A 1 600 ? -25.333 15.940 27.796 1.00 61.19 600 ARG A CA 1
ATOM 4780 C C . ARG A 1 600 ? -26.636 15.513 28.464 1.00 61.19 600 ARG A C 1
ATOM 4782 O O . ARG A 1 600 ? -27.313 16.330 29.079 1.00 61.19 600 ARG A O 1
ATOM 4789 N N . ALA A 1 601 ? -27.007 14.243 28.293 1.00 67.62 601 ALA A N 1
ATOM 4790 C CA . ALA A 1 601 ? -28.213 13.703 28.899 1.00 67.62 601 ALA A CA 1
ATOM 4791 C C . ALA A 1 601 ? -28.117 13.927 30.408 1.00 67.62 601 ALA A C 1
ATOM 4793 O O . ALA A 1 601 ? -27.187 13.430 31.043 1.00 67.62 601 ALA A O 1
ATOM 4794 N N . SER A 1 602 ? -29.046 14.707 30.952 1.00 79.94 602 SER A N 1
ATOM 4795 C CA . SER A 1 602 ? -29.037 15.013 32.371 1.00 79.94 602 SER A CA 1
ATOM 4796 C C . SER A 1 602 ? -29.477 13.778 33.155 1.00 79.94 602 SER A C 1
ATOM 4798 O O . SER A 1 602 ? -30.354 13.023 32.717 1.00 79.94 602 SER A O 1
ATOM 4800 N N . THR A 1 603 ? -28.818 13.510 34.281 1.00 90.75 603 THR A N 1
ATOM 4801 C CA . THR A 1 603 ? -28.990 12.264 35.034 1.00 90.75 603 THR A CA 1
ATOM 4802 C C . THR A 1 603 ? -29.460 12.513 36.466 1.00 90.75 603 THR A C 1
ATOM 4804 O O . THR A 1 603 ? -28.990 13.410 37.159 1.00 90.75 603 THR A O 1
ATOM 4807 N N . ILE A 1 604 ? -30.402 11.689 36.925 1.00 93.62 604 ILE A N 1
ATOM 4808 C CA . ILE A 1 604 ? -30.974 11.720 38.278 1.00 93.62 604 ILE A CA 1
ATOM 4809 C C . ILE A 1 604 ? -30.780 10.361 38.938 1.00 93.62 604 ILE A C 1
ATOM 4811 O O . ILE A 1 604 ? -31.027 9.327 38.317 1.00 93.62 604 ILE A O 1
ATOM 4815 N N . LEU A 1 605 ? -30.386 10.354 40.209 1.00 94.12 605 LEU A N 1
ATOM 4816 C CA . LEU A 1 605 ? -30.356 9.167 41.055 1.00 94.12 605 LEU A CA 1
ATOM 4817 C C . LEU A 1 605 ? -31.661 9.062 41.855 1.00 94.12 605 LEU A C 1
ATOM 4819 O O . LEU A 1 605 ? -32.052 9.989 42.560 1.00 94.12 605 LEU A O 1
ATOM 4823 N N . VAL A 1 606 ? -32.315 7.905 41.769 1.00 96.12 606 VAL A N 1
ATOM 4824 C CA . VAL A 1 606 ? -33.493 7.553 42.565 1.00 96.12 606 VAL A CA 1
ATOM 4825 C C . VAL A 1 606 ? -33.142 6.371 43.457 1.00 96.12 606 VAL A C 1
ATOM 4827 O O . VAL A 1 606 ? -32.818 5.283 42.967 1.00 96.12 606 VAL A O 1
ATOM 4830 N N . SER A 1 607 ? -33.200 6.577 44.769 1.00 95.56 607 SER A N 1
ATOM 4831 C CA . SER A 1 607 ? -32.790 5.590 45.765 1.00 95.56 607 SER A CA 1
ATOM 4832 C C . SER A 1 607 ? -33.887 5.342 46.799 1.00 95.56 607 SER A C 1
ATOM 4834 O O . SER A 1 607 ? -34.681 6.221 47.120 1.00 95.56 607 SER A O 1
ATOM 4836 N N . ASN A 1 608 ? -33.962 4.112 47.304 1.00 95.88 608 ASN A N 1
ATOM 4837 C CA . ASN A 1 608 ? -34.770 3.764 48.469 1.00 95.88 608 ASN A CA 1
ATOM 4838 C C . ASN A 1 608 ? -33.966 2.748 49.293 1.00 95.88 608 ASN A C 1
ATOM 4840 O O . ASN A 1 608 ? -33.663 1.673 48.767 1.00 95.88 608 ASN A O 1
ATOM 4844 N N . PRO A 1 609 ? -33.594 3.073 50.544 1.00 92.56 609 PRO A N 1
ATOM 4845 C CA . PRO A 1 609 ? -32.703 2.240 51.351 1.00 92.56 609 PRO A CA 1
ATOM 4846 C C . PRO A 1 609 ? -33.305 0.874 51.710 1.00 92.56 609 PRO A C 1
ATOM 4848 O O . PRO A 1 609 ? -32.565 -0.057 52.016 1.00 92.56 609 PRO A O 1
ATOM 4851 N N . ASN A 1 610 ? -34.631 0.729 51.634 1.00 94.44 610 ASN A N 1
ATOM 4852 C CA . ASN A 1 610 ? -35.334 -0.495 52.014 1.00 94.44 610 ASN A CA 1
ATOM 4853 C C . ASN A 1 610 ? -35.495 -1.489 50.854 1.00 94.44 610 ASN A C 1
ATOM 4855 O O . ASN A 1 610 ? -35.991 -2.597 51.056 1.00 94.44 610 ASN A O 1
ATOM 4859 N N . LEU A 1 611 ? -35.117 -1.108 49.630 1.00 93.31 611 LEU A N 1
ATOM 4860 C CA . LEU A 1 611 ? -35.376 -1.894 48.426 1.00 93.31 611 LEU A CA 1
ATOM 4861 C C . LEU A 1 611 ? -34.088 -2.289 47.708 1.00 93.31 611 LEU A C 1
ATOM 4863 O O . LEU A 1 611 ? -33.128 -1.529 47.597 1.00 93.31 611 LEU A O 1
ATOM 4867 N N . SER A 1 612 ? -34.095 -3.502 47.148 1.00 92.94 612 SER A N 1
ATOM 4868 C CA . SER A 1 612 ? -33.025 -3.933 46.249 1.00 92.94 612 SER A CA 1
ATOM 4869 C C . SER A 1 612 ? -33.028 -3.088 44.964 1.00 92.94 612 SER A C 1
ATOM 4871 O O . SER A 1 612 ? -34.098 -2.669 44.523 1.00 92.94 612 SER A O 1
ATOM 4873 N N . PRO A 1 613 ? -31.893 -2.914 44.268 1.00 90.75 613 PRO A N 1
ATOM 4874 C CA . PRO A 1 613 ? -31.815 -2.079 43.061 1.00 90.75 613 PRO A CA 1
ATOM 4875 C C . PRO A 1 613 ? -32.773 -2.511 41.940 1.00 90.75 613 PRO A C 1
ATOM 4877 O O . PRO A 1 613 ? -33.302 -1.681 41.201 1.00 90.75 613 PRO A O 1
ATOM 4880 N N . GLN A 1 614 ? -33.028 -3.818 41.816 1.00 91.50 614 GLN A N 1
ATOM 4881 C CA . GLN A 1 614 ? -33.992 -4.350 40.849 1.00 91.50 614 GLN A CA 1
ATOM 4882 C C . GLN A 1 614 ? -35.440 -4.074 41.271 1.00 91.50 614 GLN A C 1
ATOM 4884 O O . GLN A 1 614 ? -36.272 -3.773 40.415 1.00 91.50 614 GLN A O 1
ATOM 4889 N N . SER A 1 615 ? -35.731 -4.148 42.572 1.00 94.88 615 SER A N 1
ATOM 4890 C CA . SER A 1 615 ? -37.040 -3.797 43.132 1.00 94.88 615 SER A CA 1
ATOM 4891 C C . SER A 1 615 ? -37.304 -2.297 42.994 1.00 94.88 615 SER A C 1
ATOM 4893 O O . SER A 1 615 ? -38.342 -1.922 42.463 1.00 94.88 615 SER A O 1
ATOM 4895 N N . THR A 1 616 ? -36.324 -1.454 43.337 1.00 95.88 616 THR A N 1
ATOM 4896 C CA . THR A 1 616 ? -36.336 0.002 43.124 1.00 95.88 616 THR A CA 1
ATOM 4897 C C . THR A 1 616 ? -36.645 0.326 41.668 1.00 95.88 616 THR A C 1
ATOM 4899 O O . THR A 1 616 ? -37.531 1.123 41.394 1.00 95.88 616 THR A O 1
ATOM 4902 N N . ARG A 1 617 ? -36.005 -0.354 40.708 1.00 95.69 617 ARG A N 1
ATOM 4903 C CA . ARG A 1 617 ? -36.290 -0.156 39.278 1.00 95.69 617 ARG A CA 1
ATOM 4904 C C . ARG A 1 617 ? -37.744 -0.461 38.909 1.00 95.69 617 ARG A C 1
ATOM 4906 O O . ARG A 1 617 ? -38.337 0.278 38.128 1.00 95.69 617 ARG A O 1
ATOM 4913 N N . ARG A 1 618 ? -38.302 -1.561 39.423 1.00 95.25 618 ARG A N 1
ATOM 4914 C CA . ARG A 1 618 ? -39.693 -1.957 39.145 1.00 95.25 618 ARG A CA 1
ATOM 4915 C C . ARG A 1 618 ? -40.687 -0.976 39.756 1.00 95.25 618 ARG A C 1
ATOM 4917 O O . ARG A 1 618 ? -41.622 -0.581 39.073 1.00 95.25 618 ARG A O 1
ATOM 4924 N N . GLU A 1 619 ? -40.457 -0.562 40.996 1.00 95.94 619 GLU A N 1
ATOM 4925 C CA . GLU A 1 619 ? -41.330 0.384 41.695 1.00 95.94 619 GLU A CA 1
ATOM 4926 C C . GLU A 1 619 ? -41.242 1.797 41.104 1.00 95.94 619 GLU A C 1
ATOM 4928 O O . GLU A 1 619 ? -42.269 2.437 40.916 1.00 95.94 619 GLU A O 1
ATOM 4933 N N . VAL A 1 620 ? -40.059 2.256 40.680 1.00 96.38 620 VAL A N 1
ATOM 4934 C CA . VAL A 1 620 ? -39.909 3.533 39.955 1.00 96.38 620 VAL A CA 1
ATOM 4935 C C . VAL A 1 620 ? -40.686 3.518 38.633 1.00 96.38 620 VAL A C 1
ATOM 4937 O O . VAL A 1 620 ? -41.367 4.487 38.319 1.00 96.38 620 VAL A O 1
ATOM 4940 N N . MET A 1 621 ? -40.657 2.409 37.883 1.00 94.12 621 MET A N 1
ATOM 4941 C CA . MET A 1 621 ? -41.443 2.251 36.645 1.00 94.12 621 MET A CA 1
ATOM 4942 C C . MET A 1 621 ? -42.953 2.128 36.887 1.00 94.12 621 MET A C 1
ATOM 4944 O O . MET A 1 621 ? -43.732 2.296 35.956 1.00 94.12 621 MET A O 1
ATOM 4948 N N . LYS A 1 622 ? -43.368 1.796 38.113 1.00 95.56 622 LYS A N 1
ATOM 4949 C CA . LYS A 1 622 ? -44.777 1.737 38.514 1.00 95.56 622 LYS A CA 1
ATOM 4950 C C . LYS A 1 622 ? -45.273 3.092 39.024 1.00 95.56 622 LYS A C 1
ATOM 4952 O O . LYS A 1 622 ? -46.429 3.435 38.810 1.00 95.56 622 LYS A O 1
ATOM 4957 N N . ALA A 1 623 ? -44.402 3.842 39.695 1.00 95.25 623 ALA A N 1
ATOM 4958 C CA . ALA A 1 623 ? -44.689 5.158 40.252 1.00 95.25 623 ALA A CA 1
ATOM 4959 C C . ALA A 1 623 ? -44.623 6.286 39.211 1.00 95.25 623 ALA A C 1
ATOM 4961 O O . ALA A 1 623 ? -45.191 7.345 39.441 1.00 95.25 623 ALA A O 1
ATOM 4962 N N . ILE A 1 624 ? -43.935 6.084 38.085 1.00 95.56 624 ILE A N 1
ATOM 4963 C CA . ILE A 1 624 ? -43.848 7.055 36.990 1.00 95.56 624 ILE A CA 1
ATOM 4964 C C . ILE A 1 624 ? -44.482 6.435 35.749 1.00 95.56 624 ILE A C 1
ATOM 4966 O O . ILE A 1 624 ? -44.030 5.387 35.296 1.00 95.56 624 ILE A O 1
ATOM 4970 N N . ASP A 1 625 ? -45.461 7.118 35.157 1.00 95.06 625 ASP A N 1
ATOM 4971 C CA . ASP A 1 625 ? -45.887 6.868 33.778 1.00 95.06 625 ASP A CA 1
ATOM 4972 C C . ASP A 1 625 ? -45.238 7.922 32.861 1.00 95.06 625 ASP A C 1
ATOM 4974 O O . ASP A 1 625 ? -45.711 9.064 32.805 1.00 95.06 625 ASP A O 1
ATOM 4978 N N . PRO A 1 626 ? -44.146 7.581 32.145 1.00 93.50 626 PRO A N 1
ATOM 4979 C CA . PRO A 1 626 ? -43.411 8.553 31.342 1.00 93.50 626 PRO A CA 1
ATOM 4980 C C . PRO A 1 626 ? -44.251 9.140 30.203 1.00 93.50 626 PRO A C 1
ATOM 4982 O O . PRO A 1 626 ? -44.047 10.293 29.825 1.00 93.50 626 PRO A O 1
ATOM 4985 N N . ALA A 1 627 ? -45.201 8.369 29.658 1.00 90.94 627 ALA A N 1
ATOM 4986 C CA . ALA A 1 627 ? -46.032 8.806 28.542 1.00 90.94 627 ALA A CA 1
ATOM 4987 C C . ALA A 1 627 ? -47.100 9.799 29.010 1.00 90.94 627 ALA A C 1
ATOM 4989 O O . ALA A 1 627 ? -47.248 10.860 28.403 1.00 90.94 627 ALA A O 1
ATOM 4990 N N . ALA A 1 628 ? -47.786 9.494 30.115 1.00 93.25 628 ALA A N 1
ATOM 4991 C CA . ALA A 1 628 ? -48.809 10.375 30.674 1.00 93.25 628 ALA A CA 1
ATOM 4992 C C . ALA A 1 628 ? -48.221 11.676 31.245 1.00 93.25 628 ALA A C 1
ATOM 4994 O O . ALA A 1 628 ? -48.824 12.738 31.116 1.00 93.25 628 ALA A O 1
ATOM 4995 N N . GLN A 1 629 ? -47.028 11.611 31.845 1.00 93.25 629 GLN A N 1
ATOM 4996 C CA . GLN A 1 629 ? -46.365 12.772 32.456 1.00 93.25 629 GLN A CA 1
ATOM 4997 C C . GLN A 1 629 ? -45.505 13.570 31.461 1.00 93.25 629 GLN A C 1
ATOM 4999 O O . GLN A 1 629 ? -44.929 14.600 31.817 1.00 93.25 629 GLN A O 1
ATOM 5004 N N . GLY A 1 630 ? -45.403 13.105 30.209 1.00 94.44 630 GLY A N 1
ATOM 5005 C CA . GLY A 1 630 ? -44.592 13.742 29.174 1.00 94.44 630 GLY A CA 1
ATOM 5006 C C . GLY A 1 630 ? -43.109 13.821 29.546 1.00 94.44 630 GLY A C 1
ATOM 5007 O O . GLY A 1 630 ? -42.471 14.829 29.243 1.00 94.44 630 GLY A O 1
ATOM 5008 N N . ILE A 1 631 ? -42.588 12.794 30.227 1.00 95.62 631 ILE A N 1
ATOM 5009 C CA . ILE A 1 631 ? -41.189 12.684 30.661 1.00 95.62 631 ILE A CA 1
ATOM 5010 C C . ILE A 1 631 ? -40.454 11.760 29.694 1.00 95.62 631 ILE A C 1
ATOM 5012 O O . ILE A 1 631 ? -40.797 10.585 29.541 1.00 95.62 631 ILE A O 1
ATOM 5016 N N . LYS A 1 632 ? -39.399 12.260 29.052 1.00 94.44 632 LYS A N 1
ATOM 5017 C CA . LYS A 1 632 ? -38.603 11.461 28.111 1.00 94.44 632 LYS A CA 1
ATOM 5018 C C . LYS A 1 632 ? -37.389 10.841 28.801 1.00 94.44 632 LYS A C 1
ATOM 5020 O O . LYS A 1 632 ? -36.341 11.468 28.932 1.00 94.44 632 LYS A O 1
ATOM 5025 N N . ILE A 1 633 ? -37.510 9.573 29.190 1.00 94.31 633 ILE A N 1
ATOM 5026 C CA . ILE A 1 633 ? -36.401 8.784 29.752 1.00 94.31 633 ILE A CA 1
ATOM 5027 C C . ILE A 1 633 ? -35.632 8.107 28.605 1.00 94.31 633 ILE A C 1
ATOM 5029 O O . ILE A 1 633 ? -36.177 7.249 27.913 1.00 94.31 633 ILE A O 1
ATOM 5033 N N . ARG A 1 634 ? -34.359 8.474 28.400 1.00 92.75 634 ARG A N 1
ATOM 5034 C CA . ARG A 1 634 ? -33.474 7.864 27.386 1.00 92.75 634 ARG A CA 1
ATOM 5035 C C . ARG A 1 634 ? -32.948 6.507 27.840 1.00 92.75 634 ARG A C 1
ATOM 5037 O O . ARG A 1 634 ? -32.910 5.559 27.059 1.00 92.75 634 ARG A O 1
ATOM 5044 N N . ALA A 1 635 ? -32.498 6.423 29.089 1.00 93.06 635 ALA A N 1
ATOM 5045 C CA . ALA A 1 635 ? -31.913 5.209 29.642 1.00 93.06 635 ALA A CA 1
ATOM 5046 C C . ALA A 1 635 ? -32.132 5.115 31.154 1.00 93.06 635 ALA A C 1
ATOM 5048 O O . ALA A 1 635 ? -32.255 6.117 31.849 1.00 93.06 635 ALA A O 1
ATOM 5049 N N . MET A 1 636 ? -32.142 3.885 31.661 1.00 93.62 636 MET A N 1
ATOM 5050 C CA . MET A 1 636 ? -32.285 3.578 33.082 1.00 93.62 636 MET A CA 1
ATOM 5051 C C . MET A 1 636 ? -31.281 2.488 33.453 1.00 93.62 636 MET A C 1
ATOM 5053 O O . MET A 1 636 ? -31.272 1.422 32.829 1.00 93.62 636 MET A O 1
ATOM 5057 N N . ARG A 1 637 ? -30.426 2.744 34.446 1.00 92.31 637 ARG A N 1
ATOM 5058 C CA . ARG A 1 637 ? -29.359 1.823 34.877 1.00 92.31 637 ARG A CA 1
ATOM 5059 C C . ARG A 1 637 ? -29.356 1.687 36.399 1.00 92.31 637 ARG A C 1
ATOM 5061 O O . ARG A 1 637 ? -29.618 2.647 37.104 1.00 92.31 637 ARG A O 1
ATOM 5068 N N . THR A 1 638 ? -29.064 0.502 36.921 1.00 92.31 638 THR A N 1
ATOM 5069 C CA . THR A 1 638 ? -28.915 0.272 38.371 1.00 92.31 638 THR A CA 1
ATOM 5070 C C . THR A 1 638 ? -27.495 0.633 38.820 1.00 92.31 638 THR A C 1
ATOM 5072 O O . THR A 1 638 ? -26.545 0.153 38.200 1.00 92.31 638 THR A O 1
ATOM 5075 N N . LYS A 1 639 ? -27.335 1.423 39.891 1.00 86.88 639 LYS A N 1
ATOM 5076 C CA . LYS A 1 639 ? -26.035 1.833 40.460 1.00 86.88 639 LYS A CA 1
ATOM 5077 C C . LYS A 1 639 ? -25.814 1.145 41.810 1.00 86.88 639 LYS A C 1
ATOM 5079 O O . LYS A 1 639 ? -26.134 1.689 42.857 1.00 86.88 639 LYS A O 1
ATOM 5084 N N . GLY A 1 640 ? -25.292 -0.085 41.783 1.00 85.31 640 GLY A N 1
ATOM 5085 C CA . GLY A 1 640 ? -24.934 -0.832 42.998 1.00 85.31 640 GLY A CA 1
ATOM 5086 C C . GLY A 1 640 ? -26.060 -0.867 44.039 1.00 85.31 640 GLY A C 1
ATOM 5087 O O . GLY A 1 640 ? -27.215 -1.030 43.669 1.00 85.31 640 GLY A O 1
ATOM 5088 N N . LYS A 1 641 ? -25.726 -0.688 45.324 1.00 83.81 641 LYS A N 1
ATOM 5089 C CA . LYS A 1 641 ? -26.703 -0.546 46.425 1.00 83.81 641 LYS A CA 1
ATOM 5090 C C . LYS A 1 641 ? -27.350 0.847 46.496 1.00 83.81 641 LYS A C 1
ATOM 5092 O O . LYS A 1 641 ? -28.259 1.042 47.289 1.00 83.81 641 LYS A O 1
ATOM 5097 N N . GLU A 1 642 ? -26.896 1.795 45.681 1.00 82.62 642 GLU A N 1
ATOM 5098 C CA . GLU A 1 642 ? -27.291 3.207 45.752 1.00 82.62 642 GLU A CA 1
ATOM 5099 C C . GLU A 1 642 ? -28.597 3.504 45.001 1.00 82.62 642 GLU A C 1
ATOM 5101 O O . GLU A 1 642 ? -29.156 4.580 45.164 1.00 82.62 642 GLU A O 1
ATOM 5106 N N . GLY A 1 643 ? -29.122 2.559 44.211 1.00 93.00 643 GLY A N 1
ATOM 5107 C CA . GLY A 1 643 ? -30.435 2.674 43.568 1.00 93.00 643 GLY A CA 1
ATOM 5108 C C . GLY A 1 643 ? -30.379 2.654 42.041 1.00 93.00 643 GLY A C 1
ATOM 5109 O O . GLY A 1 643 ? -29.703 1.813 41.437 1.00 93.00 643 GLY A O 1
ATOM 5110 N N . VAL A 1 644 ? -31.154 3.531 41.401 1.00 95.12 644 VAL A N 1
ATOM 5111 C CA . VAL A 1 644 ? -31.362 3.569 39.945 1.00 95.12 644 VAL A CA 1
ATOM 5112 C C . VAL A 1 644 ? -31.052 4.960 39.404 1.00 95.12 644 VAL A C 1
ATOM 5114 O O . VAL A 1 644 ? -31.596 5.948 39.879 1.00 95.12 644 VAL A O 1
ATOM 5117 N N . VAL A 1 645 ? -30.207 5.031 38.377 1.00 94.25 645 VAL A N 1
ATOM 5118 C CA . VAL A 1 645 ? -29.890 6.257 37.639 1.00 94.25 645 VAL A CA 1
ATOM 5119 C C . VAL A 1 645 ? -30.780 6.351 36.401 1.00 94.25 645 VAL A C 1
ATOM 5121 O O . VAL A 1 645 ? -30.833 5.422 35.585 1.00 94.25 645 VAL A O 1
ATOM 5124 N N . LEU A 1 646 ? -31.467 7.481 36.265 1.00 94.69 646 LEU A N 1
ATOM 5125 C CA . LEU A 1 646 ? -32.337 7.847 35.154 1.00 94.69 646 LEU A CA 1
ATOM 5126 C C . LEU A 1 646 ? -31.626 8.882 34.285 1.00 94.69 646 LEU A C 1
ATOM 5128 O O . LEU A 1 646 ? -31.284 9.950 34.777 1.00 94.69 646 LEU A O 1
ATOM 5132 N N . ALA A 1 647 ? -31.416 8.576 33.005 1.00 92.50 647 ALA A N 1
ATOM 5133 C CA . ALA A 1 647 ? -30.946 9.539 32.015 1.00 92.50 647 ALA A CA 1
ATOM 5134 C C . ALA A 1 647 ? -32.153 10.097 31.259 1.00 92.50 647 ALA A C 1
ATOM 5136 O O . ALA A 1 647 ? -32.858 9.344 30.574 1.00 92.50 647 ALA A O 1
ATOM 5137 N N . THR A 1 648 ? -32.398 11.395 31.386 1.00 94.06 648 THR A N 1
ATOM 5138 C CA . THR A 1 648 ? -33.510 12.098 30.738 1.00 94.06 648 THR A CA 1
ATOM 5139 C C . THR A 1 648 ? -33.060 12.774 29.445 1.00 94.06 648 THR A C 1
ATOM 5141 O O . THR A 1 648 ? -31.869 12.858 29.134 1.00 94.06 648 THR A O 1
ATOM 5144 N N . ALA A 1 649 ? -34.021 13.188 28.618 1.00 89.88 649 ALA A N 1
ATOM 5145 C CA . ALA A 1 649 ? -33.726 13.864 27.361 1.00 89.88 649 ALA A CA 1
ATOM 5146 C C . ALA A 1 649 ? -33.473 15.370 27.511 1.00 89.88 649 ALA A C 1
ATOM 5148 O O . ALA A 1 649 ? -32.891 15.941 26.590 1.00 89.88 649 ALA A O 1
ATOM 5149 N N . SER A 1 650 ? -33.914 15.988 28.611 1.00 91.69 650 SER A N 1
ATOM 5150 C CA . SER A 1 650 ? -33.829 17.429 28.864 1.00 91.69 650 SER A CA 1
ATOM 5151 C C . SER A 1 650 ? -33.760 17.737 30.367 1.00 91.69 650 SER A C 1
ATOM 5153 O O . SER A 1 650 ? -34.212 16.939 31.188 1.00 91.69 650 SER A O 1
ATOM 5155 N N . GLN A 1 651 ? -33.251 18.915 30.743 1.00 88.62 651 GLN A N 1
ATOM 5156 C CA . GLN A 1 651 ? -33.256 19.361 32.145 1.00 88.62 651 GLN A CA 1
ATOM 5157 C C . GLN A 1 651 ? -34.683 19.605 32.678 1.00 88.62 651 GLN A C 1
ATOM 5159 O O . GLN A 1 651 ? -34.942 19.425 33.865 1.00 88.62 651 GLN A O 1
ATOM 5164 N N . GLU A 1 652 ? -35.645 19.938 31.814 1.00 92.50 652 GLU A N 1
ATOM 5165 C CA . GLU A 1 652 ? -37.056 20.073 32.205 1.00 92.50 652 GLU A CA 1
ATOM 5166 C C . GLU A 1 652 ? -37.646 18.738 32.679 1.00 92.50 652 GLU A C 1
ATOM 5168 O O . GLU A 1 652 ? -38.373 18.685 33.673 1.00 92.50 652 GLU A O 1
ATOM 5173 N N . ASP A 1 653 ? -37.297 17.639 32.004 1.00 94.94 653 ASP A N 1
ATOM 5174 C CA . ASP A 1 653 ? -37.688 16.290 32.418 1.00 94.94 653 ASP A CA 1
ATOM 5175 C C . ASP A 1 653 ? -37.105 15.937 33.795 1.00 94.94 653 ASP A C 1
ATOM 5177 O O . ASP A 1 653 ? -37.768 15.273 34.593 1.00 94.94 653 ASP A O 1
ATOM 5181 N N . ASN A 1 654 ? -35.901 16.424 34.114 1.00 92.50 654 ASN A N 1
ATOM 5182 C CA . ASN A 1 654 ? -35.303 16.249 35.435 1.00 92.50 654 ASN A CA 1
ATOM 5183 C C . ASN A 1 654 ? -36.104 16.940 36.541 1.00 92.50 654 ASN A C 1
ATOM 5185 O O . ASN A 1 654 ? -36.403 16.321 37.565 1.00 92.50 654 ASN A O 1
ATOM 5189 N N . VAL A 1 655 ? -36.498 18.197 36.321 1.00 94.44 655 VAL A N 1
ATOM 5190 C CA . VAL A 1 655 ? -37.308 18.961 37.284 1.00 94.44 655 VAL A CA 1
ATOM 5191 C C . VAL A 1 655 ? -38.651 18.268 37.528 1.00 94.44 655 VAL A C 1
ATOM 5193 O O . VAL A 1 655 ? -39.104 18.178 38.673 1.00 94.44 655 VAL A O 1
ATOM 5196 N N . LYS A 1 656 ? -39.267 17.693 36.486 1.00 95.75 656 LYS A N 1
ATOM 5197 C CA . LYS A 1 656 ? -40.504 16.902 36.621 1.00 95.75 656 LYS A CA 1
ATOM 5198 C C . LYS A 1 656 ? -40.309 15.643 37.466 1.00 95.75 656 LYS A C 1
ATOM 5200 O O . LYS A 1 656 ? -41.157 15.335 38.296 1.00 95.75 656 LYS A O 1
ATOM 5205 N N . ILE A 1 657 ? -39.196 14.925 37.296 1.00 95.62 657 ILE A N 1
ATOM 5206 C CA . ILE A 1 657 ? -38.895 13.733 38.107 1.00 95.62 657 ILE A CA 1
ATOM 5207 C C . ILE A 1 657 ? -38.614 14.124 39.568 1.00 95.62 657 ILE A C 1
ATOM 5209 O O . ILE A 1 657 ? -39.119 13.472 40.479 1.00 95.62 657 ILE A O 1
ATOM 5213 N N . GLN A 1 658 ? -37.867 15.205 39.816 1.00 95.56 658 GLN A N 1
ATOM 5214 C CA . GLN A 1 658 ? -37.565 15.690 41.173 1.00 95.56 658 GLN A CA 1
ATOM 5215 C C . GLN A 1 658 ? -38.803 16.189 41.935 1.00 95.56 658 GLN A C 1
ATOM 5217 O O . GLN A 1 658 ? -38.886 16.040 43.161 1.00 95.56 658 GLN A O 1
ATOM 5222 N N . SER A 1 659 ? -39.763 16.780 41.220 1.00 95.62 659 SER A N 1
ATOM 5223 C CA . SER A 1 659 ? -41.030 17.280 41.773 1.00 95.62 659 SER A CA 1
ATOM 5224 C C . SER A 1 659 ? -42.148 16.229 41.807 1.00 95.62 659 SER A C 1
ATOM 5226 O O . SER A 1 659 ? -43.234 16.512 42.312 1.00 95.62 659 SER A O 1
ATOM 5228 N N . ASN A 1 660 ? -41.900 15.003 41.332 1.00 96.56 660 ASN A N 1
ATOM 5229 C CA . ASN A 1 660 ? -42.918 13.961 41.280 1.00 96.56 660 ASN A CA 1
ATOM 5230 C C . ASN A 1 660 ? -43.312 13.478 42.693 1.00 96.56 660 ASN A C 1
ATOM 5232 O O . ASN A 1 660 ? -42.540 12.831 43.408 1.00 96.56 660 ASN A O 1
ATOM 5236 N N . VAL A 1 661 ? -44.559 13.766 43.073 1.00 95.38 661 VAL A N 1
ATOM 5237 C CA . VAL A 1 661 ? -45.135 13.433 44.385 1.00 95.38 661 VAL A CA 1
ATOM 5238 C C . VAL A 1 661 ? -45.282 11.919 44.585 1.00 95.38 661 VAL A C 1
ATOM 5240 O O . VAL A 1 661 ? -45.122 11.433 45.700 1.00 95.38 661 VAL A O 1
ATOM 5243 N N . GLN A 1 662 ? -45.523 11.146 43.523 1.00 95.56 662 GLN A N 1
ATOM 5244 C CA . GLN A 1 662 ? -45.708 9.691 43.604 1.00 95.56 662 GLN A CA 1
ATOM 5245 C C . GLN A 1 662 ? -44.413 8.980 44.011 1.00 95.56 662 GLN A C 1
ATOM 5247 O O . GLN A 1 662 ? -44.454 8.057 44.823 1.00 95.56 662 GLN A O 1
ATOM 5252 N N . LEU A 1 663 ? -43.258 9.448 43.523 1.00 95.75 663 LEU A N 1
ATOM 5253 C CA . LEU A 1 663 ? -41.952 8.929 43.943 1.00 95.75 663 LEU A CA 1
ATOM 5254 C C . LEU A 1 663 ? -41.681 9.203 45.425 1.00 95.75 663 LEU A C 1
ATOM 5256 O O . LEU A 1 663 ? -41.259 8.302 46.148 1.00 95.75 663 LEU A O 1
ATOM 5260 N N . ARG A 1 664 ? -41.971 10.422 45.895 1.00 94.81 664 ARG A N 1
ATOM 5261 C CA . ARG A 1 664 ? -41.791 10.788 47.309 1.00 94.81 664 ARG A CA 1
ATOM 5262 C C . ARG A 1 664 ? -42.737 10.005 48.220 1.00 94.81 664 ARG A C 1
ATOM 5264 O O . ARG A 1 664 ? -42.300 9.486 49.241 1.00 94.81 664 ARG A O 1
ATOM 5271 N N . ASN A 1 665 ? -43.997 9.839 47.816 1.00 95.12 665 ASN A N 1
ATOM 5272 C CA . ASN A 1 665 ? -44.991 9.061 48.562 1.00 95.12 665 ASN A CA 1
ATOM 5273 C C . ASN A 1 665 ? -44.638 7.569 48.637 1.00 95.12 665 ASN A C 1
ATOM 5275 O O . ASN A 1 665 ? -44.957 6.912 49.622 1.00 95.12 665 ASN A O 1
ATOM 5279 N N . ALA A 1 666 ? -43.952 7.036 47.623 1.00 94.19 666 ALA A N 1
ATOM 5280 C CA . ALA A 1 666 ? -43.425 5.672 47.627 1.00 94.19 666 ALA A CA 1
ATOM 5281 C C . ALA A 1 666 ? -42.093 5.529 48.402 1.00 94.19 666 ALA A C 1
ATOM 5283 O O . ALA A 1 666 ? -41.486 4.456 48.404 1.00 94.19 666 ALA A O 1
ATOM 5284 N N . GLY A 1 667 ? -41.631 6.594 49.069 1.00 95.44 667 GLY A N 1
ATOM 5285 C CA . GLY A 1 667 ? -40.428 6.591 49.902 1.00 95.44 667 GLY A CA 1
ATOM 5286 C C . GLY A 1 667 ? -39.115 6.641 49.118 1.00 95.44 667 GLY A C 1
ATOM 5287 O O . GLY A 1 667 ? -38.084 6.226 49.646 1.00 95.44 667 GLY A O 1
ATOM 5288 N N . PHE A 1 668 ? -39.128 7.102 47.862 1.00 97.12 668 PHE A N 1
ATOM 5289 C CA . PHE A 1 668 ? -37.902 7.309 47.091 1.00 97.12 668 PHE A CA 1
ATOM 5290 C C . PHE A 1 668 ? -37.283 8.679 47.375 1.00 97.12 668 PHE A C 1
ATOM 5292 O O . PHE A 1 668 ? -37.957 9.710 47.328 1.00 97.12 668 PHE A O 1
ATOM 5299 N N . THR A 1 669 ? -35.969 8.690 47.572 1.00 96.00 669 THR A N 1
ATOM 5300 C CA . THR A 1 669 ? -35.148 9.898 47.576 1.00 96.00 669 THR A CA 1
ATOM 5301 C C . THR A 1 669 ? -34.667 10.151 46.152 1.00 96.00 669 THR A C 1
ATOM 5303 O O . THR A 1 669 ? -34.017 9.300 45.543 1.00 96.00 669 THR A O 1
ATOM 5306 N N . VAL A 1 670 ? -35.006 11.319 45.608 1.00 95.75 670 VAL A N 1
ATOM 5307 C CA . VAL A 1 670 ? -34.612 11.741 44.260 1.00 95.75 670 VAL A CA 1
ATOM 5308 C C . VAL A 1 670 ? -33.542 12.817 44.393 1.00 95.75 670 VAL A C 1
ATOM 5310 O O . VAL A 1 670 ? -33.795 13.864 44.983 1.00 95.75 670 VAL A O 1
ATOM 5313 N N . GLN A 1 671 ? -32.351 12.559 43.862 1.00 92.88 671 GLN A N 1
ATOM 5314 C CA . GLN A 1 671 ? -31.224 13.492 43.865 1.00 92.88 671 GLN A CA 1
ATOM 5315 C C . GLN A 1 671 ? -30.729 13.692 42.436 1.00 92.88 671 GLN A C 1
ATOM 5317 O O . GLN A 1 671 ? -30.696 12.750 41.644 1.00 92.88 671 GLN A O 1
ATOM 5322 N N . GLU A 1 672 ? -30.334 14.915 42.088 1.00 88.44 672 GLU A N 1
ATOM 5323 C CA . GLU A 1 672 ? -29.559 15.123 40.867 1.00 88.44 672 GLU A CA 1
ATOM 5324 C C . GLU A 1 672 ? -28.271 14.316 41.001 1.00 88.44 672 GLU A C 1
ATOM 5326 O O . GLU A 1 672 ? -27.605 14.378 42.039 1.00 88.44 672 GLU A O 1
ATOM 5331 N N . SER A 1 673 ? -27.956 13.473 40.013 1.00 78.69 673 SER A N 1
ATOM 5332 C CA . SER A 1 673 ? -26.694 12.758 40.101 1.00 78.69 673 SER A CA 1
ATOM 5333 C C . SER A 1 673 ? -25.614 13.804 39.876 1.00 78.69 673 SER A C 1
ATOM 5335 O O . SER A 1 673 ? -25.437 14.268 38.749 1.00 78.69 673 SER A O 1
ATOM 5337 N N . MET A 1 674 ? -24.904 14.180 40.935 1.00 67.06 674 MET A N 1
ATOM 5338 C CA . MET A 1 674 ? -23.611 14.831 40.778 1.00 67.06 674 MET A CA 1
ATOM 5339 C C . MET A 1 674 ? -22.831 13.913 39.841 1.00 67.06 674 MET A C 1
ATOM 5341 O O . MET A 1 674 ? -22.733 12.712 40.119 1.00 67.06 674 MET A O 1
ATOM 5345 N N . GLY A 1 675 ? -22.449 14.428 38.667 1.00 66.00 675 GLY A N 1
ATOM 5346 C CA . GLY A 1 675 ? -21.728 13.639 37.674 1.00 66.00 675 GLY A CA 1
ATOM 5347 C C . GLY A 1 675 ? -20.606 12.895 38.383 1.00 66.00 675 GLY A C 1
ATOM 5348 O O . GLY A 1 675 ? -19.993 13.460 39.289 1.00 66.00 675 GLY A O 1
ATOM 5349 N N . ASP A 1 676 ? -20.405 11.614 38.057 1.00 67.38 676 ASP A N 1
ATOM 5350 C CA . ASP A 1 676 ? -19.316 10.863 38.676 1.00 67.38 676 ASP A CA 1
ATOM 5351 C C . ASP A 1 676 ? -18.045 11.701 38.491 1.00 67.38 676 ASP A C 1
ATOM 5353 O O . ASP A 1 676 ? -17.676 12.017 37.354 1.00 67.38 676 ASP A O 1
ATOM 5357 N N . ASN A 1 677 ? -17.434 12.117 39.604 1.00 79.88 677 ASN A N 1
ATOM 5358 C CA . ASN A 1 677 ? -16.196 12.878 39.566 1.00 79.88 677 ASN A CA 1
ATOM 5359 C C . ASN A 1 677 ? -15.215 12.123 38.659 1.00 79.88 677 ASN A C 1
ATOM 5361 O O . ASN A 1 677 ? -15.106 10.889 38.778 1.00 79.88 677 ASN A O 1
ATOM 5365 N N . PRO A 1 678 ? -14.546 12.813 37.719 1.00 83.31 678 PRO A N 1
ATOM 5366 C CA . PRO A 1 678 ? -13.655 12.163 36.777 1.00 83.31 678 PRO A CA 1
ATOM 5367 C C . PRO A 1 678 ? -12.658 11.261 37.507 1.00 83.31 678 PRO A C 1
ATOM 5369 O O . PRO A 1 678 ? -12.093 11.623 38.538 1.00 83.31 678 PRO A O 1
ATOM 5372 N N . ARG A 1 679 ? -12.475 10.046 36.980 1.00 91.12 679 ARG A N 1
ATOM 5373 C CA . ARG A 1 679 ? -11.532 9.074 37.535 1.00 91.12 679 ARG A CA 1
ATOM 5374 C C . ARG A 1 679 ? -10.279 9.025 36.685 1.00 91.12 679 ARG A C 1
ATOM 5376 O O . ARG A 1 679 ? -10.352 8.730 35.494 1.00 91.12 679 ARG A O 1
ATOM 5383 N N . LEU A 1 680 ? -9.139 9.244 37.320 1.00 93.00 680 LEU A N 1
ATOM 5384 C CA . LEU A 1 680 ? -7.820 9.152 36.715 1.00 93.00 680 LEU A CA 1
ATOM 5385 C C . LEU A 1 680 ? -7.161 7.822 37.082 1.00 93.00 680 LEU A C 1
ATOM 5387 O O . LEU A 1 680 ? -7.362 7.285 38.174 1.00 93.00 680 LEU A O 1
ATOM 5391 N N . ARG A 1 681 ? -6.361 7.282 36.160 1.00 95.81 681 ARG A N 1
ATOM 5392 C CA . ARG A 1 681 ? -5.466 6.151 36.421 1.00 95.81 681 ARG A CA 1
ATOM 5393 C C . ARG A 1 681 ? -4.034 6.649 36.391 1.00 95.81 681 ARG A C 1
ATOM 5395 O O . ARG A 1 681 ? -3.577 7.127 35.360 1.00 95.81 681 ARG A O 1
ATOM 5402 N N . VAL A 1 682 ? -3.337 6.519 37.512 1.00 95.62 682 VAL A N 1
ATOM 5403 C CA . VAL A 1 682 ? -1.933 6.910 37.638 1.00 95.62 682 VAL A CA 1
ATOM 5404 C C . VAL A 1 682 ? -1.087 5.646 37.654 1.00 95.62 682 VAL A C 1
ATOM 5406 O O . VAL A 1 682 ? -1.228 4.807 38.543 1.00 95.62 682 VAL A O 1
ATOM 5409 N N . HIS A 1 683 ? -0.261 5.485 36.624 1.00 96.06 683 HIS A N 1
ATOM 5410 C CA . HIS A 1 683 ? 0.569 4.304 36.394 1.00 96.06 683 HIS A CA 1
ATOM 5411 C C . HIS A 1 683 ? 1.967 4.470 37.005 1.00 96.06 683 HIS A C 1
ATOM 5413 O O . HIS A 1 683 ? 2.421 5.590 37.221 1.00 96.06 683 HIS A O 1
ATOM 5419 N N . GLY A 1 684 ? 2.657 3.351 37.253 1.00 93.75 684 GLY A N 1
ATOM 5420 C CA . GLY A 1 684 ? 4.065 3.358 37.673 1.00 93.75 684 GLY A CA 1
ATOM 5421 C C . GLY A 1 684 ? 4.302 3.805 39.118 1.00 93.75 684 GLY A C 1
ATOM 5422 O O . GLY A 1 684 ? 5.412 4.195 39.460 1.00 93.75 684 GLY A O 1
ATOM 5423 N N . VAL A 1 685 ? 3.281 3.761 39.978 1.00 95.94 685 VAL A N 1
ATOM 5424 C CA . VAL A 1 685 ? 3.425 4.139 41.390 1.00 95.94 685 VAL A CA 1
ATOM 5425 C C . VAL A 1 685 ? 3.977 2.953 42.166 1.00 95.94 685 VAL A C 1
ATOM 5427 O O . VAL A 1 685 ? 3.472 1.847 42.005 1.00 95.94 685 VAL A O 1
ATOM 5430 N N . GLN A 1 686 ? 4.976 3.156 43.024 1.00 96.25 686 GLN A N 1
ATOM 5431 C CA . GLN A 1 686 ? 5.528 2.074 43.843 1.00 96.25 686 GLN A CA 1
ATOM 5432 C C . GLN A 1 686 ? 4.435 1.381 44.673 1.00 96.25 686 GLN A C 1
ATOM 5434 O O . GLN A 1 686 ? 3.588 2.037 45.288 1.00 96.25 686 GLN A O 1
ATOM 5439 N N . ALA A 1 687 ? 4.446 0.046 44.678 1.00 95.50 687 ALA A N 1
ATOM 5440 C CA . ALA A 1 687 ? 3.418 -0.776 45.316 1.00 95.50 687 ALA A CA 1
ATOM 5441 C C . ALA A 1 687 ? 3.283 -0.493 46.820 1.00 95.50 687 ALA A C 1
ATOM 5443 O O . ALA A 1 687 ? 2.169 -0.504 47.356 1.00 95.50 687 ALA A O 1
ATOM 5444 N N . GLU A 1 688 ? 4.399 -0.174 47.472 1.00 95.38 688 GLU A N 1
ATOM 5445 C CA . GLU A 1 688 ? 4.505 0.076 48.911 1.00 95.38 688 GLU A CA 1
ATOM 5446 C C . GLU A 1 688 ? 4.019 1.472 49.327 1.00 95.38 688 GLU A C 1
ATOM 5448 O O . GLU A 1 688 ? 3.707 1.683 50.495 1.00 95.38 688 GLU A O 1
ATOM 5453 N N . LEU A 1 689 ? 3.857 2.405 48.380 1.00 96.81 689 LEU A N 1
ATOM 5454 C CA . LEU A 1 689 ? 3.532 3.799 48.683 1.00 96.81 689 LEU A CA 1
ATOM 5455 C C . LEU A 1 689 ? 2.146 3.918 49.339 1.00 96.81 689 LEU A C 1
ATOM 5457 O O . LEU A 1 689 ? 1.144 3.432 48.788 1.00 96.81 689 LEU A O 1
ATOM 5461 N N . ALA A 1 690 ? 2.071 4.557 50.508 1.00 96.88 690 ALA A N 1
ATOM 5462 C CA . ALA A 1 690 ? 0.803 4.796 51.194 1.00 96.88 690 ALA A CA 1
ATOM 5463 C C . ALA A 1 690 ? -0.048 5.844 50.436 1.00 96.88 690 ALA A C 1
ATOM 5465 O O . ALA A 1 690 ? 0.513 6.694 49.737 1.00 96.88 690 ALA A O 1
ATOM 5466 N N . PRO A 1 691 ? -1.394 5.805 50.528 1.00 97.06 691 PRO A N 1
ATOM 5467 C CA . PRO A 1 691 ? -2.264 6.748 49.817 1.00 97.06 691 PRO A CA 1
ATOM 5468 C C . PRO A 1 691 ? -1.902 8.219 50.069 1.00 97.06 691 PRO A C 1
ATOM 5470 O O . PRO A 1 691 ? -1.889 9.025 49.145 1.00 97.06 691 PRO A O 1
ATOM 5473 N N . GLU A 1 692 ? -1.566 8.575 51.304 1.00 96.62 692 GLU A N 1
ATOM 5474 C CA . GLU A 1 692 ? -1.232 9.938 51.717 1.00 96.62 692 GLU A CA 1
ATOM 5475 C C . GLU A 1 692 ? 0.108 10.392 51.132 1.00 96.62 692 GLU A C 1
ATOM 5477 O O . GLU A 1 692 ? 0.273 11.553 50.751 1.00 96.62 692 GLU A O 1
ATOM 5482 N N . GLU A 1 693 ? 1.061 9.468 51.036 1.00 96.94 693 GLU A N 1
ATOM 5483 C CA . GLU A 1 693 ? 2.370 9.709 50.437 1.00 96.94 693 GLU A CA 1
ATOM 5484 C C . GLU A 1 693 ? 2.268 9.835 48.924 1.00 96.94 693 GLU A C 1
ATOM 5486 O O . GLU A 1 693 ? 2.912 10.706 48.345 1.00 96.94 693 GLU A O 1
ATOM 5491 N N . PHE A 1 694 ? 1.407 9.027 48.303 1.00 97.12 694 PHE A N 1
ATOM 5492 C CA . PHE A 1 694 ? 1.068 9.130 46.891 1.00 97.12 694 PHE A CA 1
ATOM 5493 C C . PHE A 1 694 ? 0.479 10.503 46.554 1.00 97.12 694 PHE A C 1
ATOM 5495 O O . PHE A 1 694 ? 0.956 11.152 45.625 1.00 97.12 694 PHE A O 1
ATOM 5502 N N . VAL A 1 695 ? -0.499 10.985 47.329 1.00 97.06 695 VAL A N 1
ATOM 5503 C CA . VAL A 1 695 ? -1.102 12.315 47.120 1.00 97.06 695 VAL A CA 1
ATOM 5504 C C . VAL A 1 695 ? -0.059 13.422 47.285 1.00 97.06 695 VAL A C 1
ATOM 5506 O O . VAL A 1 695 ? 0.020 14.321 46.451 1.00 97.06 695 VAL A O 1
ATOM 5509 N N . ARG A 1 696 ? 0.788 13.338 48.316 1.00 96.06 696 ARG A N 1
ATOM 5510 C CA . ARG A 1 696 ? 1.866 14.310 48.554 1.00 96.06 696 ARG A CA 1
ATOM 5511 C C . ARG A 1 696 ? 2.909 14.310 47.430 1.00 96.06 696 ARG A C 1
ATOM 5513 O O . ARG A 1 696 ? 3.320 15.379 46.988 1.00 96.06 696 ARG A O 1
ATOM 5520 N N . ALA A 1 697 ? 3.315 13.136 46.947 1.00 95.38 697 ALA A N 1
ATOM 5521 C CA . ALA A 1 697 ? 4.250 13.003 45.831 1.00 95.38 697 ALA A CA 1
ATOM 5522 C C . ALA A 1 697 ? 3.648 13.545 44.525 1.00 95.38 697 ALA A C 1
ATOM 5524 O O . ALA A 1 697 ? 4.314 14.287 43.806 1.00 95.38 697 ALA A O 1
ATOM 5525 N N . ALA A 1 698 ? 2.375 13.239 44.255 1.00 95.25 698 ALA A N 1
ATOM 5526 C CA . ALA A 1 698 ? 1.653 13.757 43.097 1.00 95.25 698 ALA A CA 1
ATOM 5527 C C . ALA A 1 698 ? 1.546 15.291 43.130 1.00 95.25 698 ALA A C 1
ATOM 5529 O O . ALA A 1 698 ? 1.762 15.934 42.101 1.00 95.25 698 ALA A O 1
ATOM 5530 N N . PHE A 1 699 ? 1.280 15.876 44.304 1.00 96.06 699 PHE A N 1
ATOM 5531 C CA . PHE A 1 699 ? 1.268 17.326 44.499 1.00 96.06 699 PHE A CA 1
ATOM 5532 C C . PHE A 1 699 ? 2.646 17.941 44.219 1.00 96.06 699 PHE A C 1
ATOM 5534 O O . PHE A 1 699 ? 2.763 18.808 43.358 1.00 96.06 699 PHE A O 1
ATOM 5541 N N . ALA A 1 700 ? 3.698 17.436 44.871 1.00 94.19 700 ALA A N 1
ATOM 5542 C CA . ALA A 1 700 ? 5.056 17.970 44.747 1.00 94.19 700 ALA A CA 1
ATOM 5543 C C . ALA A 1 700 ? 5.620 17.904 43.314 1.00 94.19 700 ALA A C 1
ATOM 5545 O O . ALA A 1 700 ? 6.397 18.774 42.917 1.00 94.19 700 ALA A O 1
ATOM 5546 N N . GLN A 1 701 ? 5.234 16.884 42.538 1.00 92.88 701 GLN A N 1
ATOM 5547 C CA . GLN A 1 701 ? 5.671 16.713 41.150 1.00 92.88 701 GLN A CA 1
ATOM 5548 C C . GLN A 1 701 ? 4.974 17.658 40.167 1.00 92.88 701 GLN A C 1
ATOM 5550 O O . GLN A 1 701 ? 5.600 18.082 39.200 1.00 92.88 701 GLN A O 1
ATOM 5555 N N . ASN A 1 702 ? 3.689 17.957 40.377 1.00 91.19 702 ASN A N 1
ATOM 5556 C CA . ASN A 1 702 ? 2.857 18.604 39.355 1.00 91.19 702 ASN A CA 1
ATOM 5557 C C . ASN A 1 702 ? 2.433 20.032 39.716 1.00 91.19 702 ASN A C 1
ATOM 5559 O O . ASN A 1 702 ? 2.056 20.796 38.831 1.00 91.19 702 ASN A O 1
ATOM 5563 N N . PHE A 1 703 ? 2.489 20.408 40.993 1.00 88.06 703 PHE A N 1
ATOM 5564 C CA . PHE A 1 703 ? 1.973 21.682 41.477 1.00 88.06 703 PHE A CA 1
ATOM 5565 C C . PHE A 1 703 ? 3.045 22.411 42.290 1.00 88.06 703 PHE A C 1
ATOM 5567 O O . PHE A 1 703 ? 3.197 22.212 43.491 1.00 88.06 703 PHE A O 1
ATOM 5574 N N . GLN A 1 704 ? 3.784 23.292 41.615 1.00 76.69 704 GLN A N 1
ATOM 5575 C CA . GLN A 1 704 ? 4.649 24.294 42.239 1.00 76.69 704 GLN A CA 1
ATOM 5576 C C . GLN A 1 704 ? 4.041 25.673 41.931 1.00 76.69 704 GLN A C 1
ATOM 5578 O O . GLN A 1 704 ? 4.131 26.140 40.799 1.00 76.69 704 GLN A O 1
ATOM 5583 N N . GLY A 1 705 ? 3.332 26.298 42.884 1.00 80.00 705 GLY A N 1
ATOM 5584 C CA . GLY A 1 705 ? 2.670 27.598 42.669 1.00 80.00 705 GLY A CA 1
ATOM 5585 C C . GLY A 1 705 ? 1.377 27.809 43.471 1.00 80.00 705 GLY A C 1
ATOM 5586 O O . GLY A 1 705 ? 1.274 27.373 44.611 1.00 80.00 705 GLY A O 1
ATOM 5587 N N . ASN A 1 706 ? 0.387 28.479 42.860 1.00 82.69 706 ASN A N 1
ATOM 5588 C CA . ASN A 1 706 ? -0.836 29.038 43.478 1.00 82.69 706 ASN A CA 1
ATOM 5589 C C . ASN A 1 706 ? -1.809 28.036 44.141 1.00 82.69 706 ASN A C 1
ATOM 5591 O O . ASN A 1 706 ? -2.860 28.443 44.635 1.00 82.69 706 ASN A O 1
ATOM 5595 N N . TRP A 1 707 ? -1.512 26.738 44.131 1.00 91.38 707 TRP A N 1
ATOM 5596 C CA . TRP A 1 707 ? -2.344 25.718 44.766 1.00 91.38 707 TRP A CA 1
ATOM 5597 C C . TRP A 1 707 ? -1.761 25.332 46.117 1.00 91.38 707 TRP A C 1
ATOM 5599 O O . TRP A 1 707 ? -0.589 24.987 46.221 1.00 91.38 707 TRP A O 1
ATOM 5609 N N . THR A 1 708 ? -2.592 25.347 47.157 1.00 94.19 708 THR A N 1
ATOM 5610 C CA . THR A 1 708 ? -2.198 24.806 48.462 1.00 94.19 708 THR A CA 1
ATOM 5611 C C . THR A 1 708 ? -2.408 23.292 48.490 1.00 94.19 708 THR A C 1
ATOM 5613 O O . THR A 1 708 ? -3.345 22.772 47.878 1.00 94.19 708 THR A O 1
ATOM 5616 N N . GLU A 1 709 ? -1.579 22.572 49.251 1.00 92.88 709 GLU A N 1
ATOM 5617 C CA . GLU A 1 709 ? -1.707 21.113 49.403 1.00 92.88 709 GLU A CA 1
ATOM 5618 C C . GLU A 1 709 ? -3.097 20.714 49.937 1.00 92.88 709 GLU A C 1
ATOM 5620 O O . GLU A 1 709 ? -3.652 19.686 49.552 1.00 92.88 709 GLU A O 1
ATOM 5625 N N . SER A 1 710 ? -3.703 21.562 50.775 1.00 94.69 710 SER A N 1
ATOM 5626 C CA . SER A 1 710 ? -5.062 21.372 51.295 1.00 94.69 710 SER A CA 1
ATOM 5627 C C . SER A 1 710 ? -6.121 21.367 50.182 1.00 94.69 710 SER A C 1
ATOM 5629 O O . SER A 1 710 ? -6.954 20.461 50.121 1.00 94.69 710 SER A O 1
ATOM 5631 N N . MET A 1 711 ? -6.051 22.324 49.247 1.00 93.06 711 MET A N 1
ATOM 5632 C CA . MET A 1 711 ? -6.968 22.389 48.100 1.00 93.06 711 MET A CA 1
ATOM 5633 C C . MET A 1 711 ? -6.792 21.192 47.160 1.00 93.06 711 MET A C 1
ATOM 5635 O O . MET A 1 711 ? -7.775 20.635 46.665 1.00 93.06 711 MET A O 1
ATOM 5639 N N . PHE A 1 712 ? -5.550 20.747 46.958 1.00 94.56 712 PHE A N 1
ATOM 5640 C CA . PHE A 1 712 ? -5.268 19.551 46.169 1.00 94.56 712 PHE A CA 1
ATOM 5641 C C . PHE A 1 712 ? -5.819 18.282 46.833 1.00 94.56 712 PHE A C 1
ATOM 5643 O O . PHE A 1 712 ? -6.510 17.499 46.193 1.00 94.56 712 PHE A O 1
ATOM 5650 N N . ARG A 1 713 ? -5.611 18.095 48.141 1.00 94.69 713 ARG A N 1
ATOM 5651 C CA . ARG A 1 713 ? -6.154 16.942 48.888 1.00 94.69 713 ARG A CA 1
ATOM 5652 C C . ARG A 1 713 ? -7.683 16.890 48.875 1.00 94.69 713 ARG A C 1
ATOM 5654 O O . ARG A 1 713 ? -8.253 15.801 48.851 1.00 94.69 713 ARG A O 1
ATOM 5661 N N . ALA A 1 714 ? -8.352 18.043 48.887 1.00 92.62 714 ALA A N 1
ATOM 5662 C CA . ALA A 1 714 ? -9.810 18.104 48.789 1.00 92.62 714 ALA A CA 1
ATOM 5663 C C . ALA A 1 714 ? -10.321 17.631 47.416 1.00 92.62 714 ALA A C 1
ATOM 5665 O O . ALA A 1 714 ? -11.370 16.984 47.339 1.00 92.62 714 ALA A O 1
ATOM 5666 N N . SER A 1 715 ? -9.557 17.925 46.361 1.00 92.56 715 SER A N 1
ATOM 5667 C CA . SER A 1 715 ? -9.904 17.644 44.968 1.00 92.56 715 SER A CA 1
ATOM 5668 C C . SER A 1 715 ? -9.342 16.332 44.425 1.00 92.56 715 SER A C 1
ATOM 5670 O O . SER A 1 715 ? -9.872 15.859 43.434 1.00 92.56 715 SER A O 1
ATOM 5672 N N . PHE A 1 716 ? -8.335 15.711 45.048 1.00 95.75 716 PHE A N 1
ATOM 5673 C CA . PHE A 1 716 ? -7.634 14.523 44.543 1.00 95.75 716 PHE A CA 1
ATOM 5674 C C . PHE A 1 716 ? -7.699 13.369 45.560 1.00 95.75 716 PHE A C 1
ATOM 5676 O O . PHE A 1 716 ? -6.901 13.292 46.497 1.00 95.75 716 PHE A O 1
ATOM 5683 N N . LYS A 1 717 ? -8.669 12.457 45.387 1.00 96.12 717 LYS A N 1
ATOM 5684 C CA . LYS A 1 717 ? -8.972 11.372 46.339 1.00 96.12 717 LYS A CA 1
ATOM 5685 C C . LYS A 1 717 ? -8.564 9.994 45.803 1.00 96.12 717 LYS A C 1
ATOM 5687 O O . LYS A 1 717 ? -9.227 9.474 44.901 1.00 96.12 717 LYS A O 1
ATOM 5692 N N . PRO A 1 718 ? -7.510 9.356 46.338 1.00 96.38 718 PRO A N 1
ATOM 5693 C CA . PRO A 1 718 ? -7.141 8.000 45.943 1.00 96.38 718 PRO A CA 1
ATOM 5694 C C . PRO A 1 718 ? -8.214 6.998 46.386 1.00 96.38 718 PRO A C 1
ATOM 5696 O O . PRO A 1 718 ? -8.585 6.955 47.555 1.00 96.38 718 PRO A O 1
ATOM 5699 N N . LEU A 1 719 ? -8.714 6.186 45.450 1.00 95.06 719 LEU A N 1
ATOM 5700 C CA . LEU A 1 719 ? -9.771 5.206 45.713 1.00 95.06 719 LEU A CA 1
ATOM 5701 C C . LEU A 1 719 ? -9.198 3.827 46.040 1.00 95.06 719 LEU A C 1
ATOM 5703 O O . LEU A 1 719 ? -9.474 3.267 47.097 1.00 95.06 719 LEU A O 1
ATOM 5707 N N . PHE A 1 720 ? -8.428 3.248 45.117 1.00 95.69 720 PHE A N 1
ATOM 5708 C CA . PHE A 1 720 ? -7.837 1.920 45.290 1.00 95.69 720 PHE A CA 1
ATOM 5709 C C . PHE A 1 720 ? -6.667 1.680 44.328 1.00 95.69 720 PHE A C 1
ATOM 5711 O O . PHE A 1 720 ? -6.556 2.313 43.275 1.00 95.69 720 PHE A O 1
ATOM 5718 N N . LYS A 1 721 ? -5.813 0.716 44.691 1.00 95.88 721 LYS A N 1
ATOM 5719 C CA . LYS A 1 721 ? -4.721 0.193 43.859 1.00 95.88 721 LYS A CA 1
ATOM 5720 C C . LYS A 1 721 ? -5.236 -0.936 42.959 1.00 95.88 721 LYS A C 1
ATOM 5722 O O . LYS A 1 721 ? -6.023 -1.776 43.394 1.00 95.88 721 LYS A O 1
ATOM 5727 N N . THR A 1 722 ? -4.763 -0.993 41.719 1.00 93.38 722 THR A N 1
ATOM 5728 C CA . THR A 1 722 ? -4.980 -2.110 40.784 1.00 93.38 722 THR A CA 1
ATOM 5729 C C . THR A 1 722 ? -3.647 -2.545 40.180 1.00 93.38 722 THR A C 1
ATOM 5731 O O . THR A 1 722 ? -2.775 -1.713 39.947 1.00 93.38 722 THR A O 1
ATOM 5734 N N . GLY A 1 723 ? -3.458 -3.843 39.944 1.00 90.06 723 GLY A N 1
ATOM 5735 C CA . GLY A 1 723 ? -2.198 -4.384 39.424 1.00 90.06 723 GLY A CA 1
ATOM 5736 C C . GLY A 1 723 ? -1.975 -5.837 39.838 1.00 90.06 723 GLY A C 1
ATOM 5737 O O . GLY A 1 723 ? -2.727 -6.379 40.651 1.00 90.06 723 GLY A O 1
ATOM 5738 N N . LYS A 1 724 ? -0.957 -6.484 39.258 1.00 85.75 724 LYS A N 1
ATOM 5739 C CA . LYS A 1 724 ? -0.497 -7.806 39.712 1.00 85.75 724 LYS A CA 1
ATOM 5740 C C . LYS A 1 724 ? 0.215 -7.646 41.058 1.00 85.75 724 LYS A C 1
ATOM 5742 O O . LYS A 1 724 ? 0.939 -6.676 41.238 1.00 85.75 724 LYS A O 1
ATOM 5747 N N . ARG A 1 725 ? 0.012 -8.593 41.981 1.00 81.75 725 ARG A N 1
ATOM 5748 C CA . ARG A 1 725 ? 0.605 -8.546 43.332 1.00 81.75 725 ARG A CA 1
ATOM 5749 C C . ARG A 1 725 ? 2.134 -8.664 43.337 1.00 81.75 725 ARG A C 1
ATOM 5751 O O . ARG A 1 725 ? 2.742 -8.213 44.294 1.00 81.75 725 ARG A O 1
ATOM 5758 N N . ASP A 1 726 ? 2.718 -9.213 42.274 1.00 85.88 726 ASP A N 1
ATOM 5759 C CA . ASP A 1 726 ? 4.149 -9.538 42.198 1.00 85.88 726 ASP A CA 1
ATOM 5760 C C . ASP A 1 726 ? 4.979 -8.474 41.452 1.00 85.88 726 ASP A C 1
ATOM 5762 O O . ASP A 1 726 ? 6.082 -8.762 40.999 1.00 85.88 726 ASP A O 1
ATOM 5766 N N . LEU A 1 727 ? 4.433 -7.270 41.237 1.00 87.06 727 LEU A N 1
ATOM 5767 C CA . LEU A 1 727 ? 5.143 -6.167 40.583 1.00 87.06 727 LEU A CA 1
ATOM 5768 C C . LEU A 1 727 ? 5.445 -5.053 41.586 1.00 87.06 727 LEU A C 1
ATOM 5770 O O . LEU A 1 727 ? 4.574 -4.665 42.363 1.00 87.06 727 LEU A O 1
ATOM 5774 N N . ASP A 1 728 ? 6.637 -4.467 41.474 1.00 95.19 728 ASP A N 1
ATOM 5775 C CA . ASP A 1 728 ? 7.095 -3.353 42.322 1.00 95.19 728 ASP A CA 1
ATOM 5776 C C . ASP A 1 728 ? 6.287 -2.061 42.104 1.00 95.19 728 ASP A C 1
ATOM 5778 O O . ASP A 1 728 ? 6.372 -1.114 42.887 1.00 95.19 728 ASP A O 1
ATOM 5782 N N . THR A 1 729 ? 5.477 -2.011 41.040 1.00 96.12 729 THR A N 1
ATOM 5783 C CA . THR A 1 729 ? 4.610 -0.878 40.710 1.00 96.12 729 THR A CA 1
ATOM 5784 C C . THR A 1 729 ? 3.147 -1.289 40.546 1.00 96.12 729 THR A C 1
ATOM 5786 O O . THR A 1 729 ? 2.812 -2.378 40.078 1.00 96.12 729 THR A O 1
ATOM 5789 N N . VAL A 1 730 ? 2.254 -0.375 40.922 1.00 97.19 730 VAL A N 1
ATOM 5790 C CA . VAL A 1 730 ? 0.797 -0.491 40.853 1.00 97.19 730 VAL A CA 1
ATOM 5791 C C . VAL A 1 730 ? 0.194 0.701 40.113 1.00 97.19 730 VAL A C 1
ATOM 5793 O O . VAL A 1 730 ? 0.824 1.743 39.920 1.00 97.19 730 VAL A O 1
ATOM 5796 N N . ILE A 1 731 ? -1.062 0.545 39.704 1.00 96.81 731 ILE A N 1
ATOM 5797 C CA . ILE A 1 731 ? -1.875 1.610 39.124 1.00 96.81 731 ILE A CA 1
ATOM 5798 C C . ILE A 1 731 ? -2.825 2.117 40.206 1.00 96.81 731 ILE A C 1
ATOM 5800 O O . ILE A 1 731 ? -3.653 1.352 40.708 1.00 96.81 731 ILE A O 1
ATOM 5804 N N . TRP A 1 732 ? -2.755 3.401 40.537 1.00 97.44 732 TRP A N 1
ATOM 5805 C CA . TRP A 1 732 ? -3.733 4.041 41.414 1.00 97.44 732 TRP A CA 1
ATOM 5806 C C . TRP A 1 732 ? -4.925 4.548 40.618 1.00 97.44 732 TRP A C 1
ATOM 5808 O O . TRP A 1 732 ? -4.765 5.236 39.611 1.00 97.44 732 TRP A O 1
ATOM 5818 N N . VAL A 1 733 ? -6.130 4.229 41.086 1.00 95.44 733 VAL A N 1
ATOM 5819 C CA . VAL A 1 733 ? -7.358 4.872 40.618 1.00 95.44 733 VAL A CA 1
ATOM 5820 C C . VAL A 1 733 ? -7.669 6.020 41.565 1.00 95.44 733 VAL A C 1
ATOM 5822 O O . VAL A 1 733 ? -7.810 5.809 42.770 1.00 95.44 733 VAL A O 1
ATOM 5825 N N . VAL A 1 734 ? -7.773 7.221 41.013 1.00 96.62 734 VAL A N 1
ATOM 5826 C CA . VAL A 1 734 ? -7.979 8.467 41.752 1.00 96.62 734 VAL A CA 1
ATOM 5827 C C . VAL A 1 734 ? -9.254 9.131 41.271 1.00 96.62 734 VAL A C 1
ATOM 5829 O O . VAL A 1 734 ? -9.551 9.101 40.081 1.00 96.62 734 VAL A O 1
ATOM 5832 N N . GLU A 1 735 ? -10.008 9.722 42.180 1.00 94.06 735 GLU A N 1
ATOM 5833 C CA . GLU A 1 735 ? -11.174 10.542 41.876 1.00 94.06 735 GLU A CA 1
ATOM 5834 C C . GLU A 1 735 ? -10.785 12.015 41.978 1.00 94.06 735 GLU A C 1
ATOM 5836 O O . GLU A 1 735 ? -10.197 12.423 42.983 1.00 94.06 735 GLU A O 1
ATOM 5841 N N . THR A 1 736 ? -11.091 12.798 40.944 1.00 92.38 736 THR A N 1
ATOM 5842 C CA . THR A 1 736 ? -10.796 14.232 40.906 1.00 92.38 736 THR A CA 1
ATOM 5843 C C . THR A 1 736 ? -12.067 15.061 40.868 1.00 92.38 736 THR A C 1
ATOM 5845 O O . THR A 1 736 ? -12.935 14.771 40.049 1.00 92.38 736 THR A O 1
ATOM 5848 N N . SER A 1 737 ? -12.192 16.094 41.701 1.00 84.38 737 SER A N 1
ATOM 5849 C CA . SER A 1 737 ? -13.292 17.058 41.567 1.00 84.38 737 SER A CA 1
ATOM 5850 C C . SER A 1 737 ? -13.107 17.885 40.294 1.00 84.38 737 SER A C 1
ATOM 5852 O O . SER A 1 737 ? -12.000 18.364 40.042 1.00 84.38 737 SER A O 1
ATOM 5854 N N . SER A 1 738 ? -14.175 18.025 39.507 1.00 59.59 738 SER A N 1
ATOM 5855 C CA . SER A 1 738 ? -14.214 18.849 38.290 1.00 59.59 738 SER A CA 1
ATOM 5856 C C . SER A 1 738 ? -14.073 20.337 38.563 1.00 59.59 738 SER A C 1
ATOM 5858 O O . SER A 1 738 ? -14.686 20.772 39.567 1.00 59.59 738 SER A O 1
#

Foldseek 3Di:
DDDDDDDDDDDDDDDDDDDDDDPVVVVVVVVVVVVVVVVPPDDDDDPPPPDDVPPDDDDDDDDDDDDDDDDDDDDDDDDDDPPDPDPDPPPDPPPPPPVPPPPPPDRDDDDLDAAAEAEFFCLCVLLLLVVQQVVVCVVPVCCLLQPNSLLSSLLLQLVLLQLVCQQCVVVLAQLLNPDDGLLCVVCPPPDFFKDFPLSLLQSLLPFWEADPVRHIYGYFDFSLLRWAADDPQDFTFHSAACDLQRVVSQLGGATSQLSVQLLVCLLVVPQPGDSDDPRRYDPLWDFDPSRHNDDGHDPGDPSSSVLSPPWDFDHGSDSSRNSSPTPSSSVSVVVVCVVCCVPGPMDTADSHSHRDYDQLSQKAWEDPDAPPPDPPRDRLVQDQTFIFGQDDDDVVSVVSNSSYTHLYDADPRRQSGRIAHPVRHDDPNNVVCSCCCSVCDDSSPGPPSPPPPDDDDDPPPDSPHDHPSPPPDTDGDRDDDDDDDDDDDDDDDDDDDDDDDDDDDDDPVVVVVVVVVVVVVVVVVVVVVVVVVVVVVVVVVVVVVVVVVVVVVVVVVVPPDDDDDPVVVVVVVVPPPPDPDDDPVNVVVVVVVVVVQPPPQFKKFKAAQVDDQVRLVVVLCVLDDCVVLVWAFPDWDGDHSRHIMTGTSDVVSLVSSCPRPSSVVVRIDMGGPPPQFDKDKDWFAFPPQDQVNVLVVVCVVPDDDDDDSVNSPVFKAWDDWDDDPPDRITITIIGGHD